Protein 6EXS (pdb70)

Secondary structure (DSSP, 8-state):
-TTTTS-S-EETTEEHHHHHHHHHHHHHHHHHHHHHHHHHHHHHS-GGGTS----HHHHHHHHHHHHHHHHHTHHHHHHHIIIIIHHHHHHHHHHHHHHHHHHHHHSS-HHHHHHHHHHHHHHHHHHHHHHHHHHHHTTS-TT-TTHHHHHHHHHHHHHHHHHHHHHHHHHHHHTT-HHHHHHHHHHHHHHHHHHHHHHHHHHHTTTTSS-SS---HHHHHHHHHHHHHHHHHHHHHHHHHHHTT---HHHHHHHHHHHHHHHHHHHHHHHHH-SSS-HHHHHHHHHHHHHHHHHHHHHHHHGGGGTTHHHHHHHHB--EEEETTEEEEPPGGGGGGHHHHHHHHHHHHHHHHHHHHTTSSPPHHHHHHHHHHHHHHHHHHHHHHHHHHTTS-B-HHHHHHHHHHHHHHHHHHHHHHHTHHHHS--SS-HHHHHHHHHHHHHHHHHHHHHHGGGHHHH-HHHHHHHHHHHHHHHHHHHHTTHHHH--

CATH classification: 1.20.1250.20

Solvent-accessible surface area: 22141 Å² total; per-residue (Å²): 161,63,32,151,54,10,43,51,128,38,45,171,33,13,0,113,0,0,13,8,0,37,64,4,9,30,53,4,6,8,0,6,55,0,1,10,1,0,1,1,0,7,0,36,23,40,125,154,63,90,6,22,42,27,89,76,19,44,0,4,2,2,0,1,0,1,1,0,36,1,47,13,20,6,42,68,2,41,68,54,1,50,44,92,52,0,14,10,32,0,3,60,92,0,5,57,30,1,20,67,0,0,78,14,4,21,74,111,93,60,92,146,2,0,81,16,2,10,113,51,1,23,71,0,1,1,10,3,42,32,3,2,24,53,0,0,15,119,0,12,43,177,131,32,125,50,56,106,50,0,48,102,35,2,87,84,0,26,24,51,0,6,27,61,0,0,93,74,0,12,100,39,0,61,98,67,59,3,65,19,0,0,86,61,0,5,94,5,3,34,83,1,28,73,85,10,88,107,66,15,182,152,6,0,16,52,2,17,121,70,31,95,80,84,18,52,162,140,39,100,194,99,58,42,131,84,86,36,96,100,73,51,105,76,91,91,66,62,92,91,20,124,153,92,167,88,65,63,24,68,54,49,0,73,75,4,48,99,66,2,72,32,32,11,105,100,33,19,60,69,0,58,189,15,202,109,6,85,110,51,31,53,30,48,0,96,4,0,66,28,3,9,62,0,0,47,26,0,22,15,9,35,28,0,9,11,0,1,7,0,4,3,0,52,88,90,5,60,20,62,20,80,78,218,73,145,79,53,128,21,4,7,0,47,1,36,7,14,24,8,68,45,30,40,92,79,39,80,72,40,59,96,90,39,119,173,63,35,214,155,62,25,32,41,1,67,19,0,1,61,0,0,36,42,0,0,85,1,3,36,37,0,0,97,12,3,111,67,88,40,116,85,122,6,30,0,46,86,0,28,70,0,17,25,31,12,0,75,0,15,10,13,0,31,72,8,0,86,63,0,10,110,116,9,8,0,182,67,23,72,72,61,0,126,13,0,32,56,2,0,11,1,0,1,2,0,45,0,0,40,36,0,56,60,19,132,98,63,28,28,23,80,0,0,48,100,14,0,60,55,1,32,69,53,0,89,109,26,55,104,103,7,103,140,16,68,104

Sequence (487 aa):
QTIQSIPQKGFFGHPRGLGVLFFVEFWERFSYYGMRRAMLIFYMYFAIHQNGLGIDKTTAMSIMSVYGALIYMSSIPGAWIADRITGTRGATLLGAVLIIIGHICLSLPFALFGLFSSMFFIIIGSGLMKPNISNIVGRLYPENDTRIDAGFVIFYMSVNLGALISPIILQHFVDIRNFHGGFLLAAIGMALGLVWYLLFNRKNLGSVGMAPTNPLSKEEKRKYGMIIGIIVAIVIVVLLVTYYTHTLSFDLISNTVLVLGVALPIIYFTTMLRSKDVTDGERSRVKAFIPLFILGMLFWSIQEQGSNVLNIYGLERSDMQLNLFGWTTRFGEALFQSINPLFILLFAPVISMIWLKMGKKQPSLAIKFSIGTLLAGLSYILIGLVGLGYGHTQFSVNWVILSYVICVIGELCLSPTGNSAAVKLAPKAFNAQMMSVWLLTNASAQAINGTLVKLIKPLGQTNYFIFLGTVAIVITLIILVFSPKITK

Nearest PDB structures (foldseek):
  6exs-assembly1_A  TM=1.002E+00  e=2.894E-61  Staphylococcus hominis
  6hzp-assembly1_A  TM=1.000E+00  e=2.582E-59  Staphylococcus hominis
  5oxn-assembly1_A  TM=9.348E-01  e=3.823E-29  Streptococcus thermophilus LMG 18311
  6eia-assembly1_A  TM=9.336E-01  e=5.966E-29  Streptococcus thermophilus
  5oxm-assembly1_A  TM=9.276E-01  e=7.978E-27  Streptococcus thermophilus LMG 18311

Foldseek 3Di:
DLLVLAAQQCPPRGFVVLVLLLLLLLLLLLLVLLLLLCQLCLDCPDVVLNHLNHDLLLSLLCSLLLQLLLLVLLVVLVVCLQAPFWLLRLQLQLLVLQLVLLLLQLDPPRPCSPVSSSVSNSNSSSSNVVSSLQLQQLNADDPDPCSVVSVVSSCLSNLNSLQVSLVVCLVCSVSSVRSVSSVVSSVSSVSSSVSCVVPVPRRSPPRGRHHNHYDDPVRCVVVCVVVVVVVVVVVCVQVVCVVVVNDDCCVSLVVLLCVLVVLLVVLLVCQCPDPQQDPVLNLLSVLCVLVLVLLLLLLLLLSSLSRQLLVCLVPQAPCWDDDPNDIDRHRSSNSSNLLSVCCSVCLVVLVVVQVVCPPVHDALLVLSLQLLLLSLVLLQQVLVVCVVQPSHHHHSVSSSVSNVSNSVSCSSNVVSLCVSLQVSADPVCSVSSVSSSSSSNSSSSSVSSVLSVVCVVCPSSSSSNVSSVVSNVSSVVSSVCVVVSHD

Structure (mmCIF, N/CA/C/O backbone):
data_6EXS
#
_entry.id   6EXS
#
_cell.length_a   60.040
_cell.length_b   55.576
_cell.length_c   100.866
_cell.angle_alpha   90.00
_cell.angle_beta   104.75
_cell.angle_gamma   90.00
#
_symmetry.space_group_name_H-M   'P 1 21 1'
#
loop_
_entity.id
_entity.type
_entity.pdbx_description
1 polymer 'Peptide ABC transporter permease'
2 non-polymer '(2R)-2,3-dihydroxypropyl (9Z)-octadec-9-enoate'
3 non-polymer '2-[[(2~{R})-2-azanyl-3-[(3~{S})-3-methyl-1-oxidanyl-hexan-3-yl]sulfanyl-propanoyl]amino]ethanoic acid'
4 water water
#
loop_
_atom_site.group_PDB
_atom_site.id
_atom_site.type_symbol
_atom_site.label_atom_id
_atom_site.label_alt_id
_atom_site.label_comp_id
_atom_site.label_asym_id
_atom_site.label_entity_id
_atom_site.label_seq_id
_atom_site.pdbx_PDB_ins_code
_atom_site.Cartn_x
_atom_site.Cartn_y
_atom_site.Cartn_z
_atom_site.occupancy
_atom_site.B_iso_or_equiv
_atom_site.auth_seq_id
_atom_site.auth_comp_id
_atom_site.auth_asym_id
_atom_site.auth_atom_id
_atom_site.pdbx_PDB_model_num
ATOM 1 N N . GLN A 1 1 ? -9.916 -13.854 20.719 1.00 87.11 9 GLN A N 1
ATOM 2 C CA . GLN A 1 1 ? -9.371 -12.733 21.484 1.00 85.51 9 GLN A CA 1
ATOM 3 C C . GLN A 1 1 ? -8.177 -13.178 22.326 1.00 88.75 9 GLN A C 1
ATOM 4 O O . GLN A 1 1 ? -8.265 -14.187 23.034 1.00 88.97 9 GLN A O 1
ATOM 10 N N . THR A 1 2 ? -7.068 -12.406 22.256 1.00 83.82 10 THR A N 1
ATOM 11 C CA . THR A 1 2 ? -5.817 -12.643 22.996 1.00 82.31 10 THR A CA 1
ATOM 12 C C . THR A 1 2 ? -5.978 -12.426 24.513 1.00 85.01 10 THR A C 1
ATOM 13 O O . THR A 1 2 ? -5.128 -12.875 25.290 1.00 83.86 10 THR A O 1
ATOM 17 N N . ILE A 1 3 ? -7.065 -11.734 24.923 1.00 81.27 11 ILE A N 1
ATOM 18 C CA . ILE A 1 3 ? -7.404 -11.426 26.320 1.00 80.29 11 ILE A CA 1
ATOM 19 C C . ILE A 1 3 ? -8.142 -12.617 26.981 1.00 82.29 11 ILE A C 1
ATOM 20 O O . ILE A 1 3 ? -8.075 -12.780 28.204 1.00 81.30 11 ILE A O 1
ATOM 25 N N . GLN A 1 4 ? -8.797 -13.466 26.162 1.00 78.35 12 GLN A N 1
ATOM 26 C CA . GLN A 1 4 ? -9.522 -14.658 26.623 1.00 78.79 12 GLN A CA 1
ATOM 27 C C . GLN A 1 4 ? -8.567 -15.725 27.177 1.00 79.54 12 GLN A C 1
ATOM 28 O O . GLN A 1 4 ? -8.919 -16.439 28.121 1.00 80.27 12 GLN A O 1
ATOM 34 N N . SER A 1 5 ? -7.365 -15.823 26.588 1.00 72.20 13 SER A N 1
ATOM 35 C CA . SER A 1 5 ? -6.333 -16.795 26.946 1.00 70.54 13 SER A CA 1
ATOM 36 C C . SER A 1 5 ? -5.398 -16.361 28.099 1.00 71.12 13 SER A C 1
ATOM 37 O O . SER A 1 5 ? -4.495 -17.123 28.461 1.00 71.05 13 SER A O 1
ATOM 40 N N . ILE A 1 6 ? -5.586 -15.144 28.664 1.00 64.59 14 ILE A N 1
ATOM 41 C CA . ILE A 1 6 ? -4.671 -14.628 29.694 1.00 61.99 14 ILE A CA 1
ATOM 42 C C . ILE A 1 6 ? -5.349 -14.135 30.985 1.00 61.75 14 ILE A C 1
ATOM 43 O O . ILE A 1 6 ? -6.364 -13.430 30.911 1.00 60.74 14 ILE A O 1
ATOM 48 N N . PRO A 1 7 ? -4.740 -14.431 32.171 1.00 55.28 15 PRO A N 1
ATOM 49 C CA . PRO A 1 7 ? -5.295 -13.909 33.434 1.00 54.51 15 PRO A CA 1
ATOM 50 C C . PRO A 1 7 ? -5.200 -12.380 33.471 1.00 53.40 15 PRO A C 1
ATOM 51 O O . PRO A 1 7 ? -4.198 -11.822 33.033 1.00 48.62 15 PRO A O 1
ATOM 55 N N . GLN A 1 8 ? -6.285 -11.713 33.910 1.00 51.03 16 GLN A N 1
ATOM 56 C CA . GLN A 1 8 ? -6.377 -10.250 33.924 1.00 49.63 16 GLN A CA 1
ATOM 57 C C . GLN A 1 8 ? -5.956 -9.607 35.247 1.00 51.92 16 GLN A C 1
ATOM 58 O O . GLN A 1 8 ? -5.891 -8.380 35.334 1.00 50.82 16 GLN A O 1
ATOM 64 N N . LYS A 1 9 ? -5.643 -10.432 36.257 1.00 47.90 17 LYS A N 1
ATOM 65 C CA . LYS A 1 9 ? -5.137 -10.003 37.561 1.00 47.21 17 LYS A CA 1
ATOM 66 C C . LYS A 1 9 ? -3.979 -10.961 37.952 1.00 51.32 17 LYS A C 1
ATOM 67 O O . LYS A 1 9 ? -3.574 -11.794 37.131 1.00 51.59 17 LYS A O 1
ATOM 73 N N . GLY A 1 10 ? -3.432 -10.825 39.157 1.00 46.77 18 GLY A N 1
ATOM 74 C CA . GLY A 1 10 ? -2.375 -11.727 39.600 1.00 46.31 18 GLY A CA 1
ATOM 75 C C . GLY A 1 10 ? -1.042 -11.124 39.991 1.00 48.94 18 GLY A C 1
ATOM 76 O O . GLY A 1 10 ? -0.253 -11.804 40.653 1.00 48.39 18 GLY A O 1
ATOM 77 N N . PHE A 1 11 ? -0.760 -9.870 39.567 1.00 44.11 19 PHE A N 1
ATOM 78 C CA . PHE A 1 11 ? 0.465 -9.156 39.921 1.00 42.64 19 PHE A CA 1
ATOM 79 C C . PHE A 1 11 ? 0.147 -7.708 40.255 1.00 46.82 19 PHE A C 1
ATOM 80 O O . PHE A 1 11 ? 0.120 -6.861 39.362 1.00 46.21 19 PHE A O 1
ATOM 88 N N . PHE A 1 12 ? -0.120 -7.433 41.551 1.00 44.03 20 PHE A N 1
ATOM 89 C CA . PHE A 1 12 ? -0.473 -6.111 42.106 1.00 43.59 20 PHE A CA 1
ATOM 90 C C . PHE A 1 12 ? -1.643 -5.422 41.367 1.00 46.92 20 PHE A C 1
ATOM 91 O O . PHE A 1 12 ? -1.554 -4.227 41.053 1.00 46.49 20 PHE A O 1
ATOM 99 N N . GLY A 1 13 ? -2.704 -6.188 41.087 1.00 42.71 21 GLY A N 1
ATOM 100 C CA . GLY A 1 13 ? -3.884 -5.712 40.370 1.00 43.17 21 GLY A CA 1
ATOM 101 C C . GLY A 1 13 ? -3.738 -5.627 38.855 1.00 47.59 21 GLY A C 1
ATOM 102 O O . GLY A 1 13 ? -4.613 -5.072 38.187 1.00 49.30 21 GLY A O 1
ATOM 103 N N . HIS A 1 14 ? -2.635 -6.175 38.299 1.00 41.89 22 HIS A N 1
ATOM 104 C CA . HIS A 1 14 ? -2.309 -6.202 36.864 1.00 40.19 22 HIS A CA 1
ATOM 105 C C . HIS A 1 14 ? -2.268 -7.654 36.327 1.00 46.25 22 HIS A C 1
ATOM 106 O O . HIS A 1 14 ? -2.106 -8.563 37.143 1.00 47.40 22 HIS A O 1
ATOM 113 N N . PRO A 1 15 ? -2.394 -7.910 34.989 1.00 42.63 23 PRO A N 1
ATOM 114 C CA . PRO A 1 15 ? -2.318 -9.302 34.486 1.00 42.87 23 PRO A CA 1
ATOM 115 C C . PRO A 1 15 ? -1.092 -10.054 34.996 1.00 47.12 23 PRO A C 1
ATOM 116 O O . PRO A 1 15 ? -0.013 -9.458 35.049 1.00 45.90 23 PRO A O 1
ATOM 120 N N . ARG A 1 16 ? -1.250 -11.344 35.403 1.00 45.22 24 ARG A N 1
ATOM 121 C CA . ARG A 1 16 ? -0.162 -12.177 35.979 1.00 44.65 24 ARG A CA 1
ATOM 122 C C . ARG A 1 16 ? 1.111 -12.216 35.130 1.00 47.44 24 ARG A C 1
ATOM 123 O O . ARG A 1 16 ? 2.215 -12.355 35.672 1.00 46.05 24 ARG A O 1
ATOM 131 N N . GLY A 1 17 ? 0.931 -12.053 33.818 1.00 43.74 25 GLY A N 1
ATOM 132 C CA . GLY A 1 17 ? 1.997 -11.978 32.829 1.00 42.45 25 GLY A CA 1
ATOM 133 C C . GLY A 1 17 ? 2.943 -10.810 33.047 1.00 46.01 25 GLY A C 1
ATOM 134 O O . GLY A 1 17 ? 4.099 -10.885 32.623 1.00 45.23 25 GLY A O 1
ATOM 135 N N . LEU A 1 18 ? 2.472 -9.716 33.713 1.00 43.10 26 LEU A N 1
A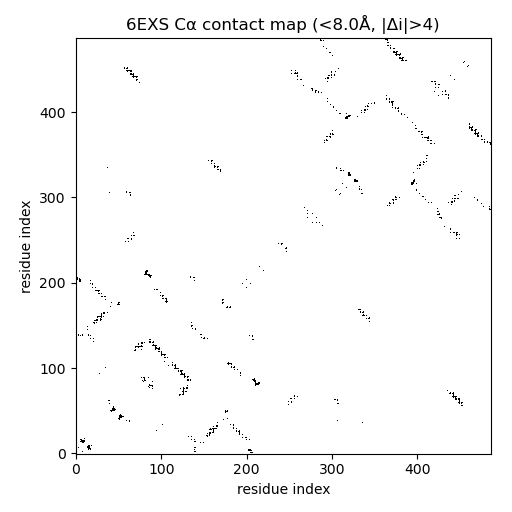TOM 136 C CA . LEU A 1 18 ? 3.329 -8.571 34.052 1.00 42.23 26 LEU A CA 1
ATOM 137 C C . LEU A 1 18 ? 4.375 -9.032 35.089 1.00 45.46 26 LEU A C 1
ATOM 138 O O . LEU A 1 18 ? 5.528 -8.617 35.003 1.00 44.52 26 LEU A O 1
ATOM 143 N N . GLY A 1 19 ? 3.966 -9.915 36.010 1.00 41.75 27 GLY A N 1
ATOM 144 C CA . GLY A 1 19 ? 4.834 -10.500 37.028 1.00 40.96 27 GLY A CA 1
ATOM 145 C C . GLY A 1 19 ? 5.942 -11.338 36.433 1.00 43.27 27 GLY A C 1
ATOM 146 O O . GLY A 1 19 ? 7.106 -11.199 36.820 1.00 42.38 27 GLY A O 1
ATOM 147 N N . VAL A 1 20 ? 5.586 -12.171 35.436 1.00 39.36 28 VAL A N 1
ATOM 148 C CA . VAL A 1 20 ? 6.523 -13.026 34.711 1.00 38.09 28 VAL A CA 1
ATOM 149 C C . VAL A 1 20 ? 7.552 -12.148 34.007 1.00 39.92 28 VAL A C 1
ATOM 150 O O . VAL A 1 20 ? 8.741 -12.358 34.211 1.00 39.71 28 VAL A O 1
ATOM 154 N N . LEU A 1 21 ? 7.095 -11.111 33.269 1.00 35.49 29 LEU A N 1
ATOM 155 C CA . LEU A 1 21 ? 7.955 -10.211 32.486 1.00 33.69 29 LEU A CA 1
ATOM 156 C C . LEU A 1 21 ? 8.752 -9.214 33.331 1.00 38.32 29 LEU A C 1
ATOM 157 O O . LEU A 1 21 ? 9.829 -8.780 32.887 1.00 38.01 29 LEU A O 1
ATOM 162 N N . PHE A 1 22 ? 8.277 -8.910 34.559 1.00 34.32 30 PHE A N 1
ATOM 163 C CA . PHE A 1 22 ? 8.990 -8.047 35.498 1.00 33.18 30 PHE A CA 1
ATOM 164 C C . PHE A 1 22 ? 10.253 -8.795 35.960 1.00 37.66 30 PHE A C 1
ATOM 165 O O . PHE A 1 22 ? 11.335 -8.211 35.927 1.00 36.72 30 PHE A O 1
ATOM 173 N N . PHE A 1 23 ? 10.115 -10.090 36.357 1.00 35.46 31 PHE A N 1
ATOM 174 C CA . PHE A 1 23 ? 11.226 -10.951 36.802 1.00 35.17 31 PHE A CA 1
ATOM 175 C C . PHE A 1 23 ? 12.228 -11.160 35.668 1.00 37.88 31 PHE A C 1
ATOM 176 O O . PHE A 1 23 ? 13.432 -11.103 35.910 1.00 37.19 31 PHE A O 1
ATOM 184 N N . VAL A 1 24 ? 11.733 -11.400 34.437 1.00 34.50 32 VAL A N 1
ATOM 185 C CA . VAL A 1 24 ? 12.554 -11.603 33.234 1.00 33.84 32 VAL A CA 1
ATOM 186 C C . VAL A 1 24 ? 13.336 -10.320 32.906 1.00 39.57 32 VAL A C 1
ATOM 187 O O . VAL A 1 24 ? 14.557 -10.381 32.747 1.00 40.28 32 VAL A O 1
ATOM 191 N N . GLU A 1 25 ? 12.643 -9.160 32.836 1.00 36.62 33 GLU A N 1
ATOM 192 C CA . GLU A 1 25 ? 13.278 -7.863 32.558 1.00 35.02 33 GLU A CA 1
ATOM 193 C C . GLU A 1 25 ? 14.281 -7.487 33.649 1.00 37.53 33 GLU A C 1
ATOM 194 O O . GLU A 1 25 ? 15.384 -7.056 33.323 1.00 36.81 33 GLU A O 1
ATOM 200 N N . PHE A 1 26 ? 13.924 -7.680 34.930 1.00 33.86 34 PHE A N 1
ATOM 201 C CA . PHE A 1 26 ? 14.848 -7.386 36.034 1.00 33.55 34 PHE A CA 1
ATOM 202 C C . PHE A 1 26 ? 16.232 -8.000 35.816 1.00 38.69 34 PHE A C 1
ATOM 203 O O . PHE A 1 26 ? 17.224 -7.291 35.947 1.00 39.05 34 PHE A O 1
ATOM 211 N N . TRP A 1 27 ? 16.281 -9.324 35.513 1.00 35.22 35 TRP A N 1
ATOM 212 C CA . TRP A 1 27 ? 17.489 -10.122 35.346 1.00 34.50 35 TRP A CA 1
ATOM 213 C C . TRP A 1 27 ? 18.262 -9.820 34.069 1.00 38.98 35 TRP A C 1
ATOM 214 O O . TRP A 1 27 ? 19.491 -9.940 34.074 1.00 38.41 35 TRP A O 1
ATOM 225 N N . GLU A 1 28 ? 17.576 -9.381 33.002 1.00 35.68 36 GLU A N 1
ATOM 226 C CA . GLU A 1 28 ? 18.246 -8.970 31.770 1.00 34.94 36 GLU A CA 1
ATOM 227 C C . GLU A 1 28 ? 18.882 -7.593 31.987 1.00 37.44 36 GLU A C 1
ATOM 228 O O . GLU A 1 28 ? 20.002 -7.367 31.529 1.00 37.95 36 GLU A O 1
ATOM 234 N N . ARG A 1 29 ? 18.165 -6.675 32.667 1.00 32.27 37 ARG A N 1
ATOM 235 C CA . ARG A 1 29 ? 18.678 -5.341 32.964 1.00 32.00 37 ARG A CA 1
ATOM 236 C C . ARG A 1 29 ? 19.794 -5.373 34.029 1.00 37.93 37 ARG A C 1
ATOM 237 O O . ARG A 1 29 ? 20.762 -4.617 33.909 1.00 36.64 37 ARG A O 1
ATOM 245 N N . PHE A 1 30 ? 19.666 -6.277 35.048 1.00 36.03 38 PHE A N 1
ATOM 246 C CA . PHE A 1 30 ? 20.657 -6.528 36.097 1.00 36.26 38 PHE A CA 1
ATOM 247 C C . PHE A 1 30 ? 21.968 -6.946 35.417 1.00 42.77 38 PHE A C 1
ATOM 248 O O . PHE A 1 30 ? 23.021 -6.339 35.647 1.00 44.09 38 PHE A O 1
ATOM 256 N N . SER A 1 31 ? 21.893 -7.989 34.576 1.00 38.65 39 SER A N 1
ATOM 257 C CA . SER A 1 31 ? 23.052 -8.524 33.885 1.00 37.67 39 SER A CA 1
ATOM 258 C C . SER A 1 31 ? 23.589 -7.564 32.814 1.00 40.48 39 SER A C 1
ATOM 259 O O . SER A 1 31 ? 24.815 -7.492 32.659 1.00 41.72 39 SER A O 1
ATOM 262 N N . TYR A 1 32 ? 22.709 -6.779 32.130 1.00 34.02 40 TYR A N 1
ATOM 263 C CA . TYR A 1 32 ? 23.174 -5.803 31.134 1.00 32.82 40 TYR A CA 1
ATOM 264 C C . TYR A 1 32 ? 23.950 -4.683 31.782 1.00 38.28 40 TYR A C 1
ATOM 265 O O . TYR A 1 32 ? 25.056 -4.383 31.326 1.00 40.33 40 TYR A O 1
ATOM 274 N N . TYR A 1 33 ? 23.370 -4.047 32.821 1.00 33.51 41 TYR A N 1
ATOM 275 C CA . TYR A 1 33 ? 24.001 -2.918 33.489 1.00 33.22 41 TYR A CA 1
ATOM 276 C C . TYR A 1 33 ? 25.189 -3.324 34.345 1.00 37.85 41 TYR A C 1
ATOM 277 O O . TYR A 1 33 ? 26.102 -2.525 34.502 1.00 37.32 41 TYR A O 1
ATOM 286 N N . GLY A 1 34 ? 25.207 -4.568 34.813 1.00 35.45 42 GLY A N 1
ATOM 287 C CA . GLY A 1 34 ? 26.309 -5.109 35.595 1.00 35.39 42 GLY A CA 1
ATOM 288 C C . GLY A 1 34 ? 27.536 -5.323 34.737 1.00 40.02 42 GLY A C 1
ATOM 289 O O . GLY A 1 34 ? 28.643 -4.919 35.111 1.00 40.36 42 GLY A O 1
ATOM 290 N N . MET A 1 35 ? 27.330 -5.945 33.560 1.00 35.94 43 MET A N 1
ATOM 291 C CA . MET A 1 35 ? 28.360 -6.178 32.540 1.00 35.09 43 MET A CA 1
ATOM 292 C C . MET A 1 35 ? 28.895 -4.804 32.066 1.00 38.81 43 MET A C 1
ATOM 293 O O . MET A 1 35 ? 30.112 -4.636 31.957 1.00 38.75 43 MET A O 1
ATOM 298 N N . ARG A 1 36 ? 27.962 -3.838 31.800 1.00 35.12 44 ARG A N 1
ATOM 299 C CA A ARG A 1 36 ? 28.288 -2.486 31.341 0.49 34.58 44 ARG A CA 1
ATOM 300 C CA B ARG A 1 36 ? 28.238 -2.463 31.358 0.51 34.58 44 ARG A CA 1
ATOM 301 C C . ARG A 1 36 ? 29.122 -1.694 32.355 1.00 38.63 44 ARG A C 1
ATOM 302 O O . ARG A 1 36 ? 30.073 -1.023 31.951 1.00 39.58 44 ARG A O 1
ATOM 317 N N . ALA A 1 37 ? 28.796 -1.790 33.662 1.00 33.42 45 ALA A N 1
ATOM 318 C CA . ALA A 1 37 ? 29.523 -1.124 34.750 1.00 33.30 45 ALA A CA 1
ATOM 319 C C . ALA A 1 37 ? 30.985 -1.584 34.830 1.00 38.60 45 ALA A C 1
ATOM 320 O O . ALA A 1 37 ? 31.852 -0.788 35.161 1.00 37.57 45 ALA A O 1
ATOM 322 N N . MET A 1 38 ? 31.240 -2.870 34.508 1.00 37.15 46 MET A N 1
ATOM 323 C CA . MET A 1 38 ? 32.543 -3.530 34.511 1.00 37.72 46 MET A CA 1
ATOM 324 C C . MET A 1 38 ? 33.298 -3.344 33.211 1.00 39.64 46 MET A C 1
ATOM 325 O O . MET A 1 38 ? 34.522 -3.259 33.243 1.00 39.54 46 MET A O 1
ATOM 330 N N . LEU A 1 39 ? 32.586 -3.352 32.063 1.00 35.14 47 LEU A N 1
ATOM 331 C CA . LEU A 1 39 ? 33.182 -3.299 30.720 1.00 34.38 47 LEU A CA 1
ATOM 332 C C . LEU A 1 39 ? 34.193 -2.171 30.515 1.00 39.33 47 LEU A C 1
ATOM 333 O O . LEU A 1 39 ? 35.262 -2.448 29.973 1.00 40.78 47 LEU A O 1
ATOM 338 N N . ILE A 1 40 ? 33.892 -0.935 30.958 1.00 34.87 48 ILE A N 1
ATOM 339 C CA . ILE A 1 40 ? 34.801 0.205 30.771 1.00 34.79 48 ILE A CA 1
ATOM 340 C C . ILE A 1 40 ? 36.155 -0.036 31.461 1.00 39.56 48 ILE A C 1
ATOM 341 O O . ILE A 1 40 ? 37.185 0.145 30.819 1.00 40.89 48 ILE A O 1
ATOM 346 N N . PHE A 1 41 ? 36.153 -0.510 32.720 1.00 35.00 49 PHE A N 1
ATOM 347 C CA . PHE A 1 41 ? 37.374 -0.791 33.478 1.00 34.31 49 PHE A CA 1
ATOM 348 C C . PHE A 1 41 ? 38.111 -2.001 32.940 1.00 39.65 49 PHE A C 1
ATOM 349 O O . PHE A 1 41 ? 39.326 -1.932 32.771 1.00 40.61 49 PHE A O 1
ATOM 357 N N . TYR A 1 42 ? 37.374 -3.076 32.599 1.00 34.50 50 TYR A N 1
ATOM 358 C CA . TYR A 1 42 ? 37.936 -4.287 32.007 1.00 34.71 50 TYR A CA 1
ATOM 359 C C . TYR A 1 42 ? 38.713 -3.963 30.714 1.00 40.79 50 TYR A C 1
ATOM 360 O O . TYR A 1 42 ? 39.779 -4.521 30.502 1.00 41.19 50 TYR A O 1
ATOM 369 N N . MET A 1 43 ? 38.196 -3.040 29.876 1.00 37.14 51 MET A N 1
ATOM 370 C CA . MET A 1 43 ? 38.850 -2.628 28.632 1.00 36.47 51 MET A CA 1
ATOM 371 C C . MET A 1 43 ? 40.152 -1.819 28.819 1.00 41.72 51 MET A C 1
ATOM 372 O O . MET A 1 43 ? 41.174 -2.205 28.241 1.00 41.96 51 MET A O 1
ATOM 377 N N . TYR A 1 44 ? 40.124 -0.690 29.580 1.00 38.26 52 TYR A N 1
ATOM 378 C CA . TYR A 1 44 ? 41.319 0.150 29.685 1.00 39.16 52 TYR A CA 1
ATOM 379 C C . TYR A 1 44 ? 42.273 -0.235 30.826 1.00 43.34 52 TYR A C 1
ATOM 380 O O . TYR A 1 44 ? 43.427 0.220 30.802 1.00 43.64 52 TYR A O 1
ATOM 389 N N . PHE A 1 45 ? 41.847 -1.097 31.782 1.00 39.31 53 PHE A N 1
ATOM 390 C CA . PHE A 1 45 ? 42.776 -1.539 32.832 1.00 39.32 53 PHE A CA 1
ATOM 391 C C . PHE A 1 45 ? 43.890 -2.369 32.169 1.00 47.17 53 PHE A C 1
ATOM 392 O O . PHE A 1 45 ? 43.626 -3.070 31.184 1.00 47.85 53 PHE A O 1
ATOM 400 N N . ALA A 1 46 ? 45.140 -2.240 32.675 1.00 44.21 54 ALA A N 1
ATOM 401 C CA . ALA A 1 46 ? 46.308 -2.951 32.161 1.00 44.77 54 ALA A CA 1
ATOM 402 C C . ALA A 1 46 ? 46.145 -4.474 32.206 1.00 48.16 54 ALA A C 1
ATOM 403 O O . ALA A 1 46 ? 45.339 -4.980 32.990 1.00 47.52 54 ALA A O 1
ATOM 405 N N . ILE A 1 47 ? 46.913 -5.201 31.357 1.00 45.25 55 ILE A N 1
ATOM 406 C CA . ILE A 1 47 ? 46.922 -6.671 31.265 1.00 44.75 55 ILE A CA 1
ATOM 407 C C . ILE A 1 47 ? 47.280 -7.288 32.629 1.00 49.48 55 ILE A C 1
ATOM 408 O O . ILE A 1 47 ? 46.646 -8.273 33.028 1.00 48.49 55 ILE A O 1
ATOM 413 N N . HIS A 1 48 ? 48.271 -6.684 33.358 1.00 47.21 56 HIS A N 1
ATOM 414 C CA . HIS A 1 48 ? 48.691 -7.156 34.684 1.00 46.88 56 HIS A CA 1
ATOM 415 C C . HIS A 1 48 ? 47.558 -7.024 35.724 1.00 47.87 56 HIS A C 1
ATOM 416 O O . HIS A 1 48 ? 47.582 -7.719 36.739 1.00 46.82 56 HIS A O 1
ATOM 423 N N . GLN A 1 49 ? 46.539 -6.194 35.417 1.00 43.44 57 GLN A N 1
ATOM 424 C CA . GLN A 1 49 ? 45.350 -5.954 36.246 1.00 42.28 57 GLN A CA 1
ATOM 425 C C . GLN A 1 49 ? 44.119 -6.735 35.746 1.00 45.19 57 GLN A C 1
ATOM 426 O O . GLN A 1 49 ? 42.996 -6.395 36.123 1.00 44.51 57 GLN A O 1
ATOM 432 N N . ASN A 1 50 ? 44.341 -7.787 34.906 1.00 40.71 58 ASN A N 1
ATOM 433 C CA . ASN A 1 50 ? 43.344 -8.685 34.293 1.00 39.08 58 ASN A CA 1
ATOM 434 C C . ASN A 1 50 ? 42.396 -7.976 33.287 1.00 43.09 58 ASN A C 1
ATOM 435 O O . ASN A 1 50 ? 41.376 -8.547 32.857 1.00 40.90 58 ASN A O 1
ATOM 440 N N . GLY A 1 51 ? 42.793 -6.770 32.875 1.00 40.65 59 GLY A N 1
ATOM 441 C CA . GLY A 1 51 ? 42.099 -5.977 31.871 1.00 39.26 59 GLY A CA 1
ATOM 442 C C . GLY A 1 51 ? 42.596 -6.303 30.473 1.00 42.64 59 GLY A C 1
ATOM 443 O O . GLY A 1 51 ? 43.407 -7.221 30.297 1.00 43.36 59 GLY A O 1
ATOM 444 N N . LEU A 1 52 ? 42.122 -5.552 29.463 1.00 37.70 60 LEU A N 1
ATOM 445 C CA . LEU A 1 52 ? 42.504 -5.778 28.065 1.00 37.05 60 LEU A CA 1
ATOM 446 C C . LEU A 1 52 ? 43.620 -4.846 27.572 1.00 41.97 60 LEU A C 1
ATOM 447 O O . LEU A 1 52 ? 44.187 -5.092 26.504 1.00 42.78 60 LEU A O 1
ATOM 452 N N . GLY A 1 53 ? 43.942 -3.821 28.360 1.00 38.53 61 GLY A N 1
ATOM 453 C CA . GLY A 1 53 ? 45.001 -2.865 28.062 1.00 39.52 61 GLY A CA 1
ATOM 454 C C . GLY A 1 53 ? 44.767 -1.999 26.842 1.00 45.79 61 GLY A C 1
ATOM 455 O O . GLY A 1 53 ? 45.724 -1.497 26.258 1.00 47.04 61 GLY A O 1
ATOM 456 N N . ILE A 1 54 ? 43.497 -1.821 26.452 1.00 43.45 62 ILE A N 1
ATOM 457 C CA . ILE A 1 54 ? 43.043 -0.991 25.327 1.00 43.93 62 ILE A CA 1
ATOM 458 C C . ILE A 1 54 ? 43.248 0.493 25.698 1.00 49.94 62 ILE A C 1
ATOM 459 O O . ILE A 1 54 ? 43.093 0.870 26.865 1.00 49.67 62 ILE A O 1
ATOM 464 N N . ASP A 1 55 ? 43.561 1.323 24.694 1.00 47.78 63 ASP A N 1
ATOM 465 C CA . ASP A 1 55 ? 43.704 2.768 24.824 1.00 48.30 63 ASP A CA 1
ATOM 466 C C . ASP A 1 55 ? 42.443 3.318 25.476 1.00 50.65 63 ASP A C 1
ATOM 467 O O . ASP A 1 55 ? 41.333 2.941 25.083 1.00 50.16 63 ASP A O 1
ATOM 472 N N . LYS A 1 56 ? 42.616 4.185 26.485 1.00 46.69 64 LYS A N 1
ATOM 473 C CA . LYS A 1 56 ? 41.524 4.807 27.242 1.00 45.01 64 LYS A CA 1
ATOM 474 C C . LYS A 1 56 ? 40.449 5.437 26.335 1.00 48.76 64 LYS A C 1
ATOM 475 O O . LYS A 1 56 ? 39.283 5.136 26.524 1.00 48.35 64 LYS A O 1
ATOM 481 N N . THR A 1 57 ? 40.846 6.245 25.329 1.00 46.48 65 THR A N 1
ATOM 482 C CA . THR A 1 57 ? 39.951 6.913 24.381 1.00 46.69 65 THR A CA 1
ATOM 483 C C . THR A 1 57 ? 39.166 5.885 23.566 1.00 52.22 65 THR A C 1
ATOM 484 O O . THR A 1 57 ? 37.937 6.021 23.448 1.00 51.67 65 THR A O 1
ATOM 488 N N . THR A 1 58 ? 39.863 4.835 23.054 1.00 48.73 66 THR A N 1
ATOM 489 C CA . THR A 1 58 ? 39.233 3.747 22.290 1.00 47.23 66 THR A CA 1
ATOM 490 C C . THR A 1 58 ? 38.206 3.000 23.149 1.00 47.73 66 THR A C 1
ATOM 491 O O . THR A 1 58 ? 37.119 2.719 22.655 1.00 47.69 66 THR A O 1
ATOM 495 N N . ALA A 1 59 ? 38.532 2.727 24.432 1.00 41.26 67 ALA A N 1
ATOM 496 C CA . ALA A 1 59 ? 37.643 2.061 25.395 1.00 39.03 67 ALA A CA 1
ATOM 497 C C . ALA A 1 59 ? 36.365 2.899 25.633 1.00 42.39 67 ALA A C 1
ATOM 498 O O . ALA A 1 59 ? 35.277 2.339 25.781 1.00 40.26 67 ALA A O 1
ATOM 500 N N . MET A 1 60 ? 36.521 4.244 25.667 1.00 40.20 68 MET A N 1
ATOM 501 C CA . MET A 1 60 ? 35.464 5.236 25.848 1.00 39.48 68 MET A CA 1
ATOM 502 C C . MET A 1 60 ? 34.554 5.252 24.616 1.00 40.82 68 MET A C 1
ATOM 503 O O . MET A 1 60 ? 33.338 5.194 24.754 1.00 38.74 68 MET A O 1
ATOM 508 N N . SER A 1 61 ? 35.152 5.295 23.416 1.00 38.70 69 SER A N 1
ATOM 509 C CA . SER A 1 61 ? 34.460 5.251 22.121 1.00 39.18 69 SER A CA 1
ATOM 510 C C . SER A 1 61 ? 33.597 3.976 21.982 1.00 43.65 69 SER A C 1
ATOM 511 O O . SER A 1 61 ? 32.413 4.096 21.645 1.00 43.96 69 SER A O 1
ATOM 514 N N . ILE A 1 62 ? 34.178 2.773 22.296 1.00 38.77 70 ILE A N 1
ATOM 515 C CA . ILE A 1 62 ? 33.497 1.464 22.273 1.00 37.48 70 ILE A CA 1
ATOM 516 C C . ILE A 1 62 ? 32.190 1.486 23.108 1.00 41.87 70 ILE A C 1
ATOM 517 O O . ILE A 1 62 ? 31.151 1.065 22.606 1.00 41.51 70 ILE A O 1
ATOM 522 N N . MET A 1 63 ? 32.246 2.011 24.355 1.00 38.04 71 MET A N 1
ATOM 523 C CA . MET A 1 63 ? 31.095 2.134 25.267 1.00 36.97 71 MET A CA 1
ATOM 524 C C . MET A 1 63 ? 29.881 2.843 24.622 1.00 41.66 71 MET A C 1
ATOM 525 O O . MET A 1 63 ? 28.754 2.338 24.705 1.00 40.65 71 MET A O 1
ATOM 530 N N . SER A 1 64 ? 30.140 3.980 23.932 1.00 38.28 72 SER A N 1
ATOM 531 C CA . SER A 1 64 ? 29.135 4.800 23.265 1.00 36.97 72 SER A CA 1
ATOM 532 C C . SER A 1 64 ? 28.593 4.157 21.996 1.00 40.19 72 SER A C 1
ATOM 533 O O . SER A 1 64 ? 27.383 4.122 21.810 1.00 38.45 72 SER A O 1
ATOM 536 N N . VAL A 1 65 ? 29.486 3.631 21.135 1.00 38.49 73 VAL A N 1
ATOM 537 C CA . VAL A 1 65 ? 29.133 2.962 19.877 1.00 38.77 73 VAL A CA 1
ATOM 538 C C . VAL A 1 65 ? 28.295 1.708 20.182 1.00 42.84 73 VAL A C 1
ATOM 539 O O . VAL A 1 65 ? 27.274 1.470 19.525 1.00 43.88 73 VAL A O 1
ATOM 543 N N . TYR A 1 66 ? 28.686 0.966 21.230 1.00 37.77 74 TYR A N 1
ATOM 544 C CA . TYR A 1 66 ? 27.994 -0.221 21.725 1.00 36.86 74 TYR A CA 1
ATOM 545 C C . TYR A 1 66 ? 26.556 0.159 22.156 1.00 40.94 74 TYR A C 1
ATOM 546 O O . TYR A 1 66 ? 25.607 -0.492 21.721 1.00 41.13 74 TYR A O 1
ATOM 555 N N . GLY A 1 67 ? 26.424 1.228 22.952 1.00 37.54 75 GLY A N 1
ATOM 556 C CA . GLY A 1 67 ? 25.153 1.769 23.430 1.00 36.63 75 GLY A CA 1
ATOM 557 C C . GLY A 1 67 ? 24.267 2.239 22.291 1.00 42.32 75 GLY A C 1
ATOM 558 O O . GLY A 1 67 ? 23.073 1.944 22.280 1.00 41.58 75 GLY A O 1
ATOM 559 N N . ALA A 1 68 ? 24.861 2.940 21.292 1.00 39.99 76 ALA A N 1
ATOM 560 C CA . ALA A 1 68 ? 24.177 3.422 20.086 1.00 39.30 76 ALA A CA 1
ATOM 561 C C . ALA A 1 68 ? 23.646 2.246 19.261 1.00 43.54 76 ALA A C 1
ATOM 562 O O . ALA A 1 68 ? 22.522 2.322 18.757 1.00 44.84 76 ALA A O 1
ATOM 564 N N . LEU A 1 69 ? 24.438 1.149 19.145 1.00 38.74 77 LEU A N 1
ATOM 565 C CA . LEU A 1 69 ? 24.045 -0.022 18.354 1.00 38.08 77 LEU A CA 1
ATOM 566 C C . LEU A 1 69 ? 22.923 -0.811 18.984 1.00 41.36 77 LEU A C 1
ATOM 567 O O . LEU A 1 69 ? 22.069 -1.289 18.252 1.00 41.45 77 LEU A O 1
ATOM 572 N N . ILE A 1 70 ? 22.880 -0.898 20.326 1.00 37.76 78 ILE A N 1
ATOM 573 C CA . ILE A 1 70 ? 21.800 -1.579 21.050 1.00 37.22 78 ILE A CA 1
ATOM 574 C C . ILE A 1 70 ? 20.437 -0.935 20.739 1.00 44.28 78 ILE A C 1
ATOM 575 O O . ILE A 1 70 ? 19.489 -1.653 20.428 1.00 44.58 78 ILE A O 1
ATOM 580 N N . TYR A 1 71 ? 20.376 0.413 20.764 1.00 42.93 79 TYR A N 1
ATOM 581 C CA . TYR A 1 71 ? 19.182 1.213 20.493 1.00 43.55 79 TYR A CA 1
ATOM 582 C C . TYR A 1 71 ? 18.818 1.235 19.004 1.00 45.65 79 TYR A C 1
ATOM 583 O O . TYR A 1 71 ? 17.629 1.197 18.687 1.00 44.22 79 TYR A O 1
ATOM 592 N N . MET A 1 72 ? 19.834 1.250 18.091 1.00 41.70 80 MET A N 1
ATOM 593 C CA . MET A 1 72 ? 19.642 1.224 16.624 1.00 40.68 80 MET A CA 1
ATOM 594 C C . MET A 1 72 ? 19.072 -0.109 16.145 1.00 45.14 80 MET A C 1
ATOM 595 O O . MET A 1 72 ? 18.223 -0.121 15.259 1.00 46.12 80 MET A O 1
ATOM 600 N N . SER A 1 73 ? 19.534 -1.228 16.723 1.00 41.78 81 SER A N 1
ATOM 601 C CA . SER A 1 73 ? 19.081 -2.570 16.348 1.00 42.16 81 SER A CA 1
ATOM 602 C C . SER A 1 73 ? 17.624 -2.905 16.778 1.00 45.98 81 SER A C 1
ATOM 603 O O . SER A 1 73 ? 17.090 -3.917 16.317 1.00 46.38 81 SER A O 1
ATOM 606 N N . SER A 1 74 ? 16.980 -2.076 17.636 1.00 41.57 82 SER A N 1
ATOM 607 C CA . SER A 1 74 ? 15.578 -2.300 18.030 1.00 41.27 82 SER A CA 1
ATOM 608 C C . SER A 1 74 ? 14.648 -2.046 16.836 1.00 44.96 82 SER A C 1
ATOM 609 O O . SER A 1 74 ? 13.562 -2.614 16.782 1.00 45.65 82 SER A O 1
ATOM 612 N N . ILE A 1 75 ? 15.085 -1.193 15.890 1.00 40.90 83 ILE A N 1
ATOM 613 C CA . ILE A 1 75 ? 14.383 -0.876 14.643 1.00 41.08 83 ILE A CA 1
ATOM 614 C C . ILE A 1 75 ? 14.220 -2.184 13.812 1.00 45.85 83 ILE A C 1
ATOM 615 O O . ILE A 1 75 ? 13.071 -2.604 13.652 1.00 46.93 83 ILE A O 1
ATOM 620 N N . PRO A 1 76 ? 15.290 -2.895 13.343 1.00 41.93 84 PRO A N 1
ATOM 621 C CA . PRO A 1 76 ? 15.048 -4.152 12.604 1.00 42.44 84 PRO A CA 1
ATOM 622 C C . PRO A 1 76 ? 14.440 -5.255 13.478 1.00 46.19 84 PRO A C 1
ATOM 623 O O . PRO A 1 76 ? 13.624 -6.027 12.989 1.00 46.56 84 PRO A O 1
ATOM 627 N N . GLY A 1 77 ? 14.802 -5.276 14.765 1.00 42.29 85 GLY A N 1
ATOM 628 C CA . GLY A 1 77 ? 14.295 -6.220 15.763 1.00 41.08 85 GLY A CA 1
ATOM 629 C C . GLY A 1 77 ? 12.790 -6.177 15.959 1.00 43.31 85 GLY A C 1
ATOM 630 O O . GLY A 1 77 ? 12.168 -7.222 16.159 1.00 43.74 85 GLY A O 1
ATOM 631 N N . ALA A 1 78 ? 12.184 -4.979 15.885 1.00 37.94 86 ALA A N 1
ATOM 632 C CA . ALA A 1 78 ? 10.729 -4.821 15.984 1.00 37.57 86 ALA A CA 1
ATOM 633 C C . ALA A 1 78 ? 10.073 -5.238 14.660 1.00 43.02 86 ALA A C 1
ATOM 634 O O . ALA A 1 78 ? 9.001 -5.824 14.695 1.00 43.43 86 ALA A O 1
ATOM 636 N N . TRP A 1 79 ? 10.739 -4.966 13.505 1.00 41.12 87 TRP A N 1
ATOM 637 C CA . TRP A 1 79 ? 10.314 -5.332 12.148 1.00 42.78 87 TRP A CA 1
ATOM 638 C C . TRP A 1 79 ? 10.285 -6.860 12.010 1.00 48.40 87 TRP A C 1
ATOM 639 O O . TRP A 1 79 ? 9.292 -7.395 11.506 1.00 49.87 87 TRP A O 1
ATOM 650 N N . ILE A 1 80 ? 11.374 -7.555 12.457 1.00 43.40 88 ILE A N 1
ATOM 651 C CA . ILE A 1 80 ? 11.524 -9.026 12.464 1.00 42.38 88 ILE A CA 1
ATOM 652 C C . ILE A 1 80 ? 10.328 -9.642 13.183 1.00 46.08 88 ILE A C 1
ATOM 653 O O . ILE A 1 80 ? 9.659 -10.501 12.620 1.00 47.49 88 ILE A O 1
ATOM 658 N N . ALA A 1 81 ? 10.035 -9.160 14.397 1.00 40.84 89 ALA A N 1
ATOM 659 C CA . ALA A 1 81 ? 8.896 -9.614 15.190 1.00 40.78 89 ALA A CA 1
ATOM 660 C C . ALA A 1 81 ? 7.574 -9.369 14.460 1.00 46.23 89 ALA A C 1
ATOM 661 O O . ALA A 1 81 ? 6.724 -10.257 14.435 1.00 46.87 89 ALA A O 1
ATOM 663 N N . ASP A 1 82 ? 7.413 -8.167 13.868 1.00 42.66 90 ASP A N 1
ATOM 664 C CA . ASP A 1 82 ? 6.192 -7.739 13.192 1.00 43.41 90 ASP A CA 1
ATOM 665 C C . ASP A 1 82 ? 5.913 -8.460 11.892 1.00 46.50 90 ASP A C 1
ATOM 666 O O . ASP A 1 82 ? 4.750 -8.607 11.533 1.00 46.06 90 ASP A O 1
ATOM 671 N N . ARG A 1 83 ? 6.967 -8.891 11.178 1.00 42.85 91 ARG A N 1
ATOM 672 C CA . ARG A 1 83 ? 6.812 -9.501 9.862 1.00 43.73 91 ARG A CA 1
ATOM 673 C C . ARG A 1 83 ? 7.234 -10.974 9.744 1.00 49.81 91 ARG A C 1
ATOM 674 O O . ARG A 1 83 ? 6.862 -11.610 8.751 1.00 51.88 91 ARG A O 1
ATOM 682 N N . ILE A 1 84 ? 7.988 -11.526 10.722 1.00 45.27 92 ILE A N 1
ATOM 683 C CA . ILE A 1 84 ? 8.518 -12.889 10.615 1.00 45.55 92 ILE A CA 1
ATOM 684 C C . ILE A 1 84 ? 8.177 -13.818 11.792 1.00 49.48 92 ILE A C 1
ATOM 685 O O . ILE A 1 84 ? 7.537 -14.835 11.565 1.00 50.74 92 ILE A O 1
ATOM 690 N N . THR A 1 85 ? 8.670 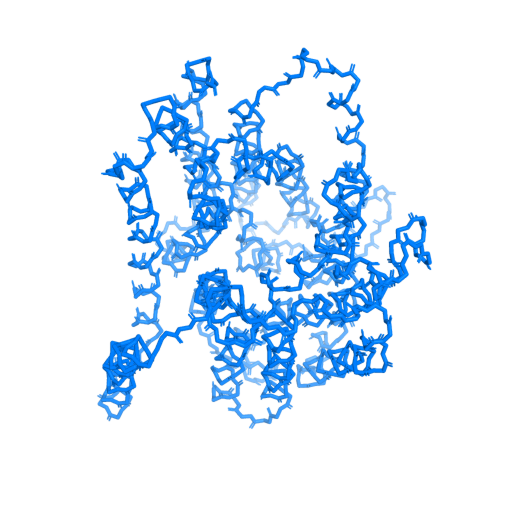-13.530 13.013 1.00 45.14 93 THR A N 1
ATOM 691 C CA . THR A 1 85 ? 8.559 -14.427 14.181 1.00 44.12 93 THR A CA 1
ATOM 692 C C . THR A 1 85 ? 7.415 -14.191 15.173 1.00 45.98 93 THR A C 1
ATOM 693 O O . THR A 1 85 ? 7.037 -15.114 15.894 1.00 45.32 93 THR A O 1
ATOM 697 N N . GLY A 1 86 ? 6.956 -12.952 15.272 1.00 40.94 94 GLY A N 1
ATOM 698 C CA . GLY A 1 86 ? 6.022 -12.542 16.303 1.00 39.71 94 GLY A CA 1
ATOM 699 C C . GLY A 1 86 ? 6.881 -11.967 17.404 1.00 42.77 94 GLY A C 1
ATOM 700 O O . GLY A 1 86 ? 8.107 -12.110 17.360 1.00 42.42 94 GLY A O 1
ATOM 701 N N . THR A 1 87 ? 6.279 -11.313 18.395 1.00 39.65 95 THR A N 1
ATOM 702 C CA . THR A 1 87 ? 7.054 -10.692 19.473 1.00 37.82 95 THR A CA 1
ATOM 703 C C . THR A 1 87 ? 7.602 -11.734 20.450 1.00 42.30 95 THR A C 1
ATOM 704 O O . THR A 1 87 ? 8.696 -11.536 20.974 1.00 41.78 95 THR A O 1
ATOM 708 N N . ARG A 1 88 ? 6.882 -12.859 20.651 1.00 39.92 96 ARG A N 1
ATOM 709 C CA . ARG A 1 88 ? 7.297 -13.926 21.577 1.00 39.37 96 ARG A CA 1
ATOM 710 C C . ARG A 1 88 ? 8.579 -14.613 21.146 1.00 42.85 96 ARG A C 1
ATOM 711 O O . ARG A 1 88 ? 9.526 -14.682 21.937 1.00 42.18 96 ARG A O 1
ATOM 719 N N . GLY A 1 89 ? 8.609 -15.066 19.894 1.00 38.86 97 GLY A N 1
ATOM 720 C CA . GLY A 1 89 ? 9.766 -15.714 19.292 1.00 39.00 97 GLY A CA 1
ATOM 721 C C . GLY A 1 89 ? 11.001 -14.843 19.346 1.00 43.31 97 GLY A C 1
ATOM 722 O O . GLY A 1 89 ? 12.060 -15.308 19.771 1.00 43.50 97 GLY A O 1
ATOM 723 N N . ALA A 1 90 ? 10.839 -13.550 18.978 1.00 39.84 98 ALA A N 1
ATOM 724 C CA . ALA A 1 90 ? 11.867 -12.505 18.977 1.00 38.87 98 ALA A CA 1
ATOM 725 C C . ALA A 1 90 ? 12.431 -12.210 20.386 1.00 42.50 98 ALA A C 1
ATOM 726 O O . ALA A 1 90 ? 13.648 -12.031 20.517 1.00 41.99 98 ALA A O 1
ATOM 728 N N . THR A 1 91 ? 11.556 -12.180 21.431 1.00 38.48 99 THR A N 1
ATOM 729 C CA . THR A 1 91 ? 11.934 -11.967 22.842 1.00 37.52 99 THR A CA 1
ATOM 730 C C . THR A 1 91 ? 12.805 -13.158 23.313 1.00 43.50 99 THR A C 1
ATOM 731 O O . THR A 1 91 ? 13.791 -12.953 24.021 1.00 42.33 99 THR A O 1
ATOM 735 N N . LEU A 1 92 ? 12.418 -14.393 22.917 1.00 42.61 100 LEU A N 1
ATOM 736 C CA . LEU A 1 92 ? 13.084 -15.643 23.284 1.00 43.18 100 LEU A CA 1
ATOM 737 C C . LEU A 1 92 ? 14.424 -15.804 22.574 1.00 47.26 100 LEU A C 1
ATOM 738 O O . LEU A 1 92 ? 15.414 -16.145 23.229 1.00 46.39 100 LEU A O 1
ATOM 743 N N . LEU A 1 93 ? 14.462 -15.562 21.246 1.00 44.06 101 LEU A N 1
ATOM 744 C CA . LEU A 1 93 ? 15.710 -15.652 20.494 1.00 43.88 101 LEU A CA 1
ATOM 745 C C . LEU A 1 93 ? 16.681 -14.597 21.008 1.00 45.95 101 LEU A C 1
ATOM 746 O O . LEU A 1 93 ? 17.838 -14.920 21.262 1.00 46.23 101 LEU A O 1
ATOM 751 N N . GLY A 1 94 ? 16.169 -13.391 21.260 1.00 40.14 102 GLY A N 1
ATOM 752 C CA . GLY A 1 94 ? 16.942 -12.296 21.826 1.00 38.34 102 GLY A CA 1
ATOM 753 C C . GLY A 1 94 ? 17.602 -12.681 23.133 1.00 41.21 102 GLY A C 1
ATOM 754 O O . GLY A 1 94 ? 18.816 -12.546 23.272 1.00 41.48 102 GLY A O 1
ATOM 755 N N . ALA A 1 95 ? 16.813 -13.224 24.076 1.00 37.23 103 ALA A N 1
ATOM 756 C CA . ALA A 1 95 ? 17.276 -13.677 25.394 1.00 36.08 103 ALA A CA 1
ATOM 757 C C . ALA A 1 95 ? 18.403 -14.717 25.314 1.00 39.93 103 ALA A C 1
ATOM 758 O O . ALA A 1 95 ? 19.366 -14.609 26.064 1.00 39.21 103 ALA A O 1
ATOM 760 N N . VAL A 1 96 ? 18.286 -15.709 24.394 1.00 36.78 104 VAL A N 1
ATOM 761 C CA . VAL A 1 96 ? 19.269 -16.780 24.180 1.00 36.17 104 VAL A CA 1
ATOM 762 C C . VAL A 1 96 ? 20.562 -16.152 23.648 1.00 40.17 104 VAL A C 1
ATOM 763 O O . VAL A 1 96 ? 21.637 -16.392 24.199 1.00 40.61 104 VAL A O 1
ATOM 767 N N . LEU A 1 97 ? 20.437 -15.300 22.615 1.00 36.20 105 LEU A N 1
ATOM 768 C CA . LEU A 1 97 ? 21.548 -14.571 22.016 1.00 35.25 105 LEU A CA 1
ATOM 769 C C . LEU A 1 97 ? 22.283 -13.689 23.043 1.00 40.39 105 LEU A C 1
ATOM 770 O O . LEU A 1 97 ? 23.515 -13.702 23.064 1.00 40.80 105 LEU A O 1
ATOM 775 N N . ILE A 1 98 ? 21.529 -12.986 23.937 1.00 35.95 106 ILE A N 1
ATOM 776 C CA . ILE A 1 98 ? 22.077 -12.147 25.013 1.00 34.54 106 ILE A CA 1
ATOM 777 C C . ILE A 1 98 ? 22.923 -13.010 25.988 1.00 40.43 106 ILE A C 1
ATOM 778 O O . ILE A 1 98 ? 24.038 -12.601 26.328 1.00 39.43 106 ILE A O 1
ATOM 783 N N . ILE A 1 99 ? 22.413 -14.213 26.395 1.00 38.49 107 ILE A N 1
ATOM 784 C CA . ILE A 1 99 ? 23.144 -15.152 27.279 1.00 39.11 107 ILE A CA 1
ATOM 785 C C . ILE A 1 99 ? 24.483 -15.591 26.639 1.00 42.53 107 ILE A C 1
ATOM 786 O O . ILE A 1 99 ? 25.476 -15.736 27.354 1.00 41.22 107 ILE A O 1
ATOM 791 N N . ILE A 1 100 ? 24.493 -15.814 25.296 1.00 38.92 108 ILE A N 1
ATOM 792 C CA . ILE A 1 100 ? 25.683 -16.233 24.554 1.00 38.79 108 ILE A CA 1
ATOM 793 C C . ILE A 1 100 ? 26.749 -15.140 24.644 1.00 40.91 108 ILE A C 1
ATOM 794 O O . ILE A 1 100 ? 27.903 -15.447 24.938 1.00 40.25 108 ILE A O 1
ATOM 799 N N . GLY A 1 101 ? 26.324 -13.882 24.477 1.00 36.37 109 GLY A N 1
ATOM 800 C CA . GLY A 1 101 ? 27.172 -12.701 24.606 1.00 35.36 109 GLY A CA 1
ATOM 801 C C . GLY A 1 101 ? 27.792 -12.572 25.984 1.00 39.96 109 GLY A C 1
ATOM 802 O O . GLY A 1 101 ? 28.937 -12.152 26.113 1.00 41.29 109 GLY A O 1
ATOM 803 N N . HIS A 1 102 ? 27.059 -12.946 27.026 1.00 36.84 110 HIS A N 1
ATOM 804 C CA . HIS A 1 102 ? 27.576 -12.904 28.387 1.00 37.04 110 HIS A CA 1
ATOM 805 C C . HIS A 1 102 ? 28.587 -14.038 28.615 1.00 42.17 110 HIS A C 1
ATOM 806 O O . HIS A 1 102 ? 29.573 -13.831 29.329 1.00 42.02 110 HIS A O 1
ATOM 813 N N . ILE A 1 103 ? 28.364 -15.216 27.980 1.00 38.84 111 ILE A N 1
ATOM 814 C CA . ILE A 1 103 ? 29.279 -16.357 28.079 1.00 39.77 111 ILE A CA 1
ATOM 815 C C . ILE A 1 103 ? 30.615 -16.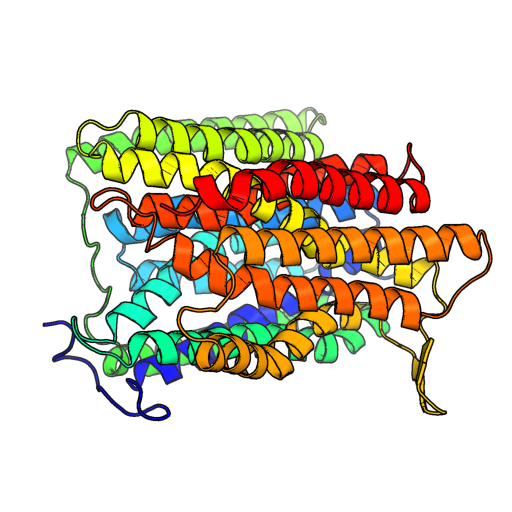003 27.385 1.00 45.40 111 ILE A C 1
ATOM 816 O O . ILE A 1 103 ? 31.671 -16.287 27.950 1.00 45.55 111 ILE A O 1
ATOM 821 N N . CYS A 1 104 ? 30.565 -15.302 26.219 1.00 42.14 112 CYS A N 1
ATOM 822 C CA . CYS A 1 104 ? 31.752 -14.843 25.471 1.00 42.58 112 CYS A CA 1
ATOM 823 C C . CYS A 1 104 ? 32.751 -14.135 26.402 1.00 46.87 112 CYS A C 1
ATOM 824 O O . CYS A 1 104 ? 33.949 -14.430 26.349 1.00 46.66 112 CYS A O 1
ATOM 827 N N . LEU A 1 105 ? 32.238 -13.208 27.258 1.00 42.85 113 LEU A N 1
ATOM 828 C CA . LEU A 1 105 ? 33.020 -12.429 28.223 1.00 42.03 113 LEU A CA 1
ATOM 829 C C . LEU A 1 105 ? 33.589 -13.246 29.376 1.00 47.33 113 LEU A C 1
ATOM 830 O O . LEU A 1 105 ? 34.602 -12.845 29.942 1.00 46.90 113 LEU A O 1
ATOM 835 N N . SER A 1 106 ? 32.939 -14.375 29.731 1.00 45.31 114 SER A N 1
ATOM 836 C CA . SER A 1 106 ? 33.374 -15.282 30.804 1.00 45.84 114 SER A CA 1
ATOM 837 C C . SER A 1 106 ? 34.576 -16.132 30.407 1.00 51.68 114 SER A C 1
ATOM 838 O O . SER A 1 106 ? 35.377 -16.479 31.275 1.00 52.36 114 SER A O 1
ATOM 841 N N . LEU A 1 107 ? 34.674 -16.508 29.113 1.00 48.22 115 LEU A N 1
ATOM 842 C CA . LEU A 1 107 ? 35.746 -17.345 28.576 1.00 49.29 115 LEU A CA 1
ATOM 843 C C . LEU A 1 107 ? 37.055 -16.541 28.366 1.00 52.69 115 LEU A C 1
ATOM 844 O O . LEU A 1 107 ? 36.978 -15.317 28.274 1.00 51.79 115 LEU A O 1
ATOM 849 N N . PRO A 1 108 ? 38.268 -17.154 28.353 1.00 49.69 116 PRO A N 1
ATOM 850 C CA . PRO A 1 108 ? 39.488 -16.338 28.184 1.00 49.35 116 PRO A CA 1
ATOM 851 C C . PRO A 1 108 ? 39.821 -16.119 26.703 1.00 53.30 116 PRO A C 1
ATOM 852 O O . PRO A 1 108 ? 40.810 -16.650 26.191 1.00 53.86 116 PRO A O 1
ATOM 856 N N . PHE A 1 109 ? 38.958 -15.350 26.003 1.00 48.51 117 PHE A N 1
ATOM 857 C CA . PHE A 1 109 ? 39.083 -15.087 24.567 1.00 47.77 117 PHE A CA 1
ATOM 858 C C . PHE A 1 109 ? 39.558 -13.677 24.229 1.00 48.56 117 PHE A C 1
ATOM 859 O O . PHE A 1 109 ? 39.508 -13.295 23.065 1.00 47.82 117 PHE A O 1
ATOM 867 N N . ALA A 1 110 ? 40.044 -12.918 25.233 1.00 44.42 118 ALA A N 1
ATOM 868 C CA . ALA A 1 110 ? 40.582 -11.554 25.099 1.00 43.97 118 ALA A CA 1
ATOM 869 C C . ALA A 1 110 ? 39.758 -10.643 24.150 1.00 47.41 118 ALA A C 1
ATOM 870 O O . ALA A 1 110 ? 38.579 -10.454 24.417 1.00 46.00 118 ALA A O 1
ATOM 872 N N . LEU A 1 111 ? 40.352 -10.089 23.066 1.00 45.56 119 LEU A N 1
ATOM 873 C CA . LEU A 1 111 ? 39.650 -9.189 22.143 1.00 45.58 119 LEU A CA 1
ATOM 874 C C . LEU A 1 111 ? 38.525 -9.861 21.348 1.00 50.94 119 LEU A C 1
ATOM 875 O O . LEU A 1 111 ? 37.506 -9.215 21.092 1.00 50.34 119 LEU A O 1
ATOM 880 N N . PHE A 1 112 ? 38.681 -11.154 20.998 1.00 48.69 120 PHE A N 1
ATOM 881 C CA . PHE A 1 112 ? 37.644 -11.912 20.302 1.00 48.55 120 PHE A CA 1
ATOM 882 C C . PHE A 1 112 ? 36.407 -12.017 21.200 1.00 49.93 120 PHE A C 1
ATOM 883 O O . PHE A 1 112 ? 35.302 -11.762 20.724 1.00 49.88 120 PHE A O 1
ATOM 891 N N . GLY A 1 113 ? 36.615 -12.378 22.474 1.00 44.05 121 GLY A N 1
ATOM 892 C CA . GLY A 1 113 ? 35.568 -12.511 23.484 1.00 41.83 121 GLY A CA 1
ATOM 893 C C . GLY A 1 113 ? 34.804 -11.231 23.728 1.00 44.68 121 GLY A C 1
ATOM 894 O O . GLY A 1 113 ? 33.609 -11.280 24.018 1.00 43.26 121 GLY A O 1
ATOM 895 N N . LEU A 1 114 ? 35.480 -10.070 23.583 1.00 41.65 122 LEU A N 1
ATOM 896 C CA . LEU A 1 114 ? 34.872 -8.753 23.743 1.00 40.44 122 LEU A CA 1
ATOM 897 C C . LEU A 1 114 ? 34.004 -8.397 22.543 1.00 43.72 122 LEU A C 1
ATOM 898 O O . LEU A 1 114 ? 32.829 -8.071 22.731 1.00 42.14 122 LEU A O 1
ATOM 903 N N . PHE A 1 115 ? 34.558 -8.463 21.312 1.00 42.10 123 PHE A N 1
ATOM 904 C CA . PHE A 1 115 ? 33.772 -8.101 20.121 1.00 42.06 123 PHE A CA 1
ATOM 905 C C . PHE A 1 115 ? 32.653 -9.126 19.794 1.00 44.53 123 PHE A C 1
ATOM 906 O O . PHE A 1 115 ? 31.576 -8.699 19.376 1.00 43.02 123 PHE A O 1
ATOM 914 N N . SER A 1 116 ? 32.865 -10.438 20.058 1.00 41.04 124 SER A N 1
ATOM 915 C CA . SER A 1 116 ? 31.828 -11.457 19.847 1.00 40.93 124 SER A CA 1
ATOM 916 C C . SER A 1 116 ? 30.675 -11.282 20.841 1.00 46.00 124 SER A C 1
ATOM 917 O O . SER A 1 116 ? 29.512 -11.458 20.469 1.00 47.08 124 SER A O 1
ATOM 920 N N . SER A 1 117 ? 30.993 -10.884 22.090 1.00 41.83 125 SER A N 1
ATOM 921 C CA . SER A 1 117 ? 30.018 -10.578 23.148 1.00 39.80 125 SER A CA 1
ATOM 922 C C . SER A 1 117 ? 29.139 -9.401 22.704 1.00 44.42 125 SER A C 1
ATOM 923 O O . SER A 1 117 ? 27.916 -9.474 22.812 1.00 44.37 125 SER A O 1
ATOM 926 N N . MET A 1 118 ? 29.772 -8.318 22.204 1.00 42.26 126 MET A N 1
ATOM 927 C CA . MET A 1 118 ? 29.096 -7.117 21.716 1.00 41.96 126 MET A CA 1
ATOM 928 C C . MET A 1 118 ? 28.128 -7.462 20.600 1.00 44.53 126 MET A C 1
ATOM 929 O O . MET A 1 118 ? 26.983 -7.048 20.667 1.00 43.27 126 MET A O 1
ATOM 934 N N . PHE A 1 119 ? 28.566 -8.301 19.638 1.00 40.90 127 PHE A N 1
ATOM 935 C CA . PHE A 1 119 ? 27.794 -8.785 18.497 1.00 40.49 127 PHE A CA 1
ATOM 936 C C . PHE A 1 119 ? 26.490 -9.493 18.938 1.00 42.93 127 PHE A C 1
ATOM 937 O O . PHE A 1 119 ? 25.416 -9.132 18.453 1.00 41.52 127 PHE A O 1
ATOM 945 N N . PHE A 1 120 ? 26.593 -10.480 19.856 1.00 38.17 128 PHE A N 1
ATOM 946 C CA . PHE A 1 120 ? 25.447 -11.243 20.360 1.00 36.68 128 PHE A CA 1
ATOM 947 C C . PHE A 1 120 ? 24.503 -10.390 21.219 1.00 38.43 128 PHE A C 1
ATOM 948 O O . PHE A 1 120 ? 23.283 -10.545 21.120 1.00 36.93 128 PHE A O 1
ATOM 956 N N . ILE A 1 121 ? 25.058 -9.467 22.041 1.00 34.18 129 ILE A N 1
ATOM 957 C CA . ILE A 1 121 ? 24.222 -8.599 22.872 1.00 32.58 129 ILE A CA 1
ATOM 958 C C . ILE A 1 121 ? 23.548 -7.515 22.003 1.00 37.18 129 ILE A C 1
ATOM 959 O O . ILE A 1 121 ? 22.360 -7.267 22.219 1.00 37.72 129 ILE A O 1
ATOM 964 N N . ILE A 1 122 ? 24.242 -6.943 20.983 1.00 33.46 130 ILE A N 1
ATOM 965 C CA . ILE A 1 122 ? 23.625 -5.962 20.066 1.00 33.23 130 ILE A CA 1
ATOM 966 C C . ILE A 1 122 ? 22.401 -6.595 19.365 1.00 38.98 130 ILE A C 1
ATOM 967 O O . ILE A 1 122 ? 21.317 -6.016 19.402 1.00 38.73 130 ILE A O 1
ATOM 972 N N . ILE A 1 123 ? 22.581 -7.804 18.791 1.00 36.57 131 ILE A N 1
ATOM 973 C CA . ILE A 1 123 ? 21.555 -8.544 18.063 1.00 37.61 131 ILE A CA 1
ATOM 974 C C . ILE A 1 123 ? 20.435 -9.023 18.989 1.00 41.38 131 ILE A C 1
ATOM 975 O O . ILE A 1 123 ? 19.261 -8.839 18.656 1.00 42.06 131 ILE A O 1
ATOM 980 N N . GLY A 1 124 ? 20.807 -9.626 20.119 1.00 35.97 132 GLY A N 1
ATOM 981 C CA . GLY A 1 124 ? 19.860 -10.103 21.115 1.00 34.81 132 GLY A CA 1
ATOM 982 C C . GLY A 1 124 ? 18.974 -8.998 21.652 1.00 39.10 132 GLY A C 1
ATOM 983 O O . GLY A 1 124 ? 17.756 -9.166 21.684 1.00 39.80 132 GLY A O 1
ATOM 984 N N . SER A 1 125 ? 19.577 -7.844 22.057 1.00 35.40 133 SER A N 1
ATOM 985 C CA . SER A 1 125 ? 18.873 -6.663 22.588 1.00 34.37 133 SER A CA 1
ATOM 986 C C . SER A 1 125 ? 17.908 -6.029 21.562 1.00 39.30 133 SER A C 1
ATOM 987 O O . SER A 1 125 ? 16.791 -5.665 21.921 1.00 39.43 133 SER A O 1
ATOM 990 N N . GLY A 1 126 ? 18.310 -5.959 20.298 1.00 35.44 134 GLY A N 1
ATOM 991 C CA . GLY A 1 126 ? 17.445 -5.450 19.239 1.00 34.92 134 GLY A CA 1
ATOM 992 C C . GLY A 1 126 ? 16.218 -6.315 19.062 1.00 38.48 134 GLY A C 1
ATOM 993 O O . GLY A 1 126 ? 15.148 -5.806 18.737 1.00 39.46 134 GLY A O 1
ATOM 994 N N . LEU A 1 127 ? 16.354 -7.628 19.339 1.00 34.65 135 LEU A N 1
ATOM 995 C CA . LEU A 1 127 ? 15.273 -8.612 19.260 1.00 34.88 135 LEU A CA 1
ATOM 996 C C . LEU A 1 127 ? 14.406 -8.647 20.528 1.00 37.98 135 LEU A C 1
ATOM 997 O O . LEU A 1 127 ? 13.183 -8.754 20.436 1.00 37.17 135 LEU A O 1
ATOM 1002 N N . MET A 1 128 ? 15.038 -8.592 21.703 1.00 33.34 136 MET A N 1
ATOM 1003 C CA . MET A 1 128 ? 14.334 -8.664 22.964 1.00 32.64 136 MET A CA 1
ATOM 1004 C C . MET A 1 128 ? 13.734 -7.342 23.417 1.00 38.20 136 MET A C 1
ATOM 1005 O O . MET A 1 128 ? 12.559 -7.335 23.793 1.00 38.66 136 MET A O 1
ATOM 1010 N N . LYS A 1 129 ? 14.537 -6.246 23.447 1.00 34.71 137 LYS A N 1
ATOM 1011 C CA . LYS A 1 129 ? 14.129 -4.933 23.985 1.00 34.23 137 LYS A CA 1
ATOM 1012 C C . LYS A 1 129 ? 12.779 -4.384 23.479 1.00 39.63 137 LYS A C 1
ATOM 1013 O O . LYS A 1 129 ? 11.913 -4.176 24.333 1.00 40.29 137 LYS A O 1
ATOM 1019 N N . PRO A 1 130 ? 12.537 -4.116 22.167 1.00 35.53 138 PRO A N 1
ATOM 1020 C CA . PRO A 1 130 ? 11.245 -3.533 21.793 1.00 35.52 138 PRO A CA 1
ATOM 1021 C C . PRO A 1 130 ? 10.066 -4.495 21.902 1.00 39.77 138 PRO A C 1
ATOM 1022 O O . PRO A 1 130 ? 8.925 -4.061 22.071 1.00 39.62 138 PRO A O 1
ATOM 1026 N N . ASN A 1 131 ? 10.357 -5.800 21.829 1.00 35.91 139 ASN A N 1
ATOM 1027 C CA . ASN A 1 131 ? 9.371 -6.866 21.779 1.00 35.66 139 ASN A CA 1
ATOM 1028 C C . ASN A 1 131 ? 8.799 -7.264 23.128 1.00 39.30 139 ASN A C 1
ATOM 1029 O O . ASN A 1 131 ? 7.591 -7.518 23.186 1.00 39.74 139 ASN A O 1
ATOM 1034 N N . ILE A 1 132 ? 9.605 -7.231 24.208 1.00 35.88 140 ILE A N 1
ATOM 1035 C CA . ILE A 1 132 ? 9.128 -7.485 25.583 1.00 35.77 140 ILE A CA 1
ATOM 1036 C C . ILE A 1 132 ? 8.135 -6.369 25.993 1.00 40.68 140 ILE A C 1
ATOM 1037 O O . ILE A 1 132 ? 7.116 -6.663 26.626 1.00 41.05 140 ILE A O 1
ATOM 1042 N N . SER A 1 133 ? 8.425 -5.107 25.571 1.00 36.18 141 SER A N 1
ATOM 1043 C CA . SER A 1 133 ? 7.641 -3.903 25.847 1.00 36.15 141 SER A CA 1
ATOM 1044 C C . SER A 1 133 ? 6.276 -4.009 25.201 1.00 41.55 141 SER A C 1
ATOM 1045 O O . SER A 1 133 ? 5.262 -3.683 25.822 1.00 42.60 141 SER A O 1
ATOM 1048 N N . ASN A 1 134 ? 6.263 -4.488 23.953 1.00 37.31 142 ASN A N 1
ATOM 1049 C CA . ASN A 1 134 ? 5.088 -4.710 23.142 1.00 37.36 142 ASN A CA 1
ATOM 1050 C C . ASN A 1 134 ? 4.153 -5.731 23.812 1.00 43.12 142 ASN A C 1
ATOM 1051 O O . ASN A 1 134 ? 2.950 -5.463 23.929 1.00 43.96 142 ASN A O 1
ATOM 1056 N N . ILE A 1 135 ? 4.710 -6.884 24.270 1.00 40.00 143 ILE A N 1
ATOM 1057 C CA . ILE A 1 135 ? 3.967 -7.959 24.957 1.00 39.70 143 ILE A CA 1
ATOM 1058 C C . ILE A 1 135 ? 3.241 -7.409 26.187 1.00 40.67 143 ILE A C 1
ATOM 1059 O O . ILE A 1 135 ? 2.048 -7.656 26.333 1.00 39.50 143 ILE A O 1
ATOM 1064 N N . VAL A 1 136 ? 3.954 -6.615 27.018 1.00 36.76 144 VAL A N 1
ATOM 1065 C CA . VAL A 1 136 ? 3.452 -5.945 28.234 1.00 36.35 144 VAL A CA 1
ATOM 1066 C C . VAL A 1 136 ? 2.157 -5.152 27.942 1.00 40.83 144 VAL A C 1
ATOM 1067 O O . VAL A 1 136 ? 1.147 -5.370 28.613 1.00 41.93 144 VAL A O 1
ATOM 1071 N N . GLY A 1 137 ? 2.194 -4.284 26.928 1.00 36.02 145 GLY A N 1
ATOM 1072 C CA . GLY A 1 137 ? 1.037 -3.491 26.521 1.00 35.85 145 GLY A CA 1
ATOM 1073 C C . GLY A 1 137 ? -0.108 -4.296 25.931 1.00 40.22 145 GLY A C 1
ATOM 1074 O O . GLY A 1 137 ? -1.269 -3.912 26.085 1.00 40.71 145 GLY A O 1
ATOM 1075 N N . ARG A 1 138 ? 0.203 -5.439 25.270 1.00 37.19 146 ARG A N 1
ATOM 1076 C CA . ARG A 1 138 ? -0.805 -6.306 24.637 1.00 38.45 146 ARG A CA 1
ATOM 1077 C C . ARG A 1 138 ? -1.492 -7.281 25.636 1.00 43.01 146 ARG A C 1
ATOM 1078 O O . ARG A 1 138 ? -2.393 -8.037 25.257 1.00 43.60 146 ARG A O 1
ATOM 1086 N N . LEU A 1 139 ? -1.116 -7.186 26.922 1.00 39.87 147 LEU A N 1
ATOM 1087 C CA . LEU A 1 139 ? -1.698 -7.932 28.042 1.00 39.79 147 LEU A CA 1
ATOM 1088 C C . LEU A 1 139 ? -2.974 -7.232 28.515 1.00 44.52 147 LEU A C 1
ATOM 1089 O O . LEU A 1 139 ? -3.767 -7.847 29.230 1.00 45.33 147 LEU A O 1
ATOM 1094 N N . TYR A 1 140 ? -3.140 -5.934 28.160 1.00 41.42 148 TYR A N 1
ATOM 1095 C CA . TYR A 1 140 ? -4.282 -5.093 28.537 1.00 42.80 148 TYR A CA 1
ATOM 1096 C C . TYR A 1 140 ? -5.302 -4.937 27.401 1.00 51.12 148 TYR A C 1
ATOM 1097 O O . TYR A 1 140 ? -4.914 -4.539 26.301 1.00 51.28 148 TYR A O 1
ATOM 1106 N N . PRO A 1 141 ? -6.614 -5.135 27.664 1.00 50.85 149 PRO A N 1
ATOM 1107 C CA . PRO A 1 141 ? -7.625 -4.908 26.611 1.00 52.77 149 PRO A CA 1
ATOM 1108 C C . PRO A 1 141 ? -7.628 -3.463 26.089 1.00 59.40 149 PRO A C 1
ATOM 1109 O O . PRO A 1 141 ? -7.036 -2.590 26.722 1.00 58.44 149 PRO A O 1
ATOM 1113 N N . GLU A 1 142 ? -8.274 -3.222 24.923 1.00 58.87 150 GLU A N 1
ATOM 1114 C CA . GLU A 1 142 ? -8.321 -1.926 24.229 1.00 59.02 150 GLU A CA 1
ATOM 1115 C C . GLU A 1 142 ? -8.590 -0.703 25.147 1.00 63.37 150 GLU A C 1
ATOM 1116 O O . GLU A 1 142 ? -7.762 0.212 25.176 1.00 61.72 150 GLU A O 1
ATOM 1122 N N . ASN A 1 143 ? -9.704 -0.693 25.901 1.00 61.72 151 ASN A N 1
ATOM 1123 C CA . ASN A 1 143 ? -10.073 0.457 26.737 1.00 61.82 151 ASN A CA 1
ATOM 1124 C C . ASN A 1 143 ? -9.536 0.422 28.192 1.00 64.65 151 ASN A C 1
ATOM 1125 O O . ASN A 1 143 ? -9.939 1.273 28.994 1.00 65.63 151 ASN A O 1
ATOM 1130 N N . ASP A 1 144 ? -8.609 -0.510 28.520 1.00 58.38 152 ASP A N 1
ATOM 1131 C CA . ASP A 1 144 ? -8.053 -0.659 29.871 1.00 56.73 152 ASP A CA 1
ATOM 1132 C C . ASP A 1 144 ? -7.158 0.518 30.298 1.00 58.65 152 ASP A C 1
ATOM 1133 O O . ASP A 1 144 ? -6.137 0.794 29.667 1.00 57.09 152 ASP A O 1
ATOM 1138 N N . THR A 1 145 ? -7.568 1.191 31.395 1.00 54.72 153 THR A N 1
ATOM 1139 C CA . THR A 1 145 ? -6.928 2.360 32.014 1.00 53.06 153 THR A CA 1
ATOM 1140 C C . THR A 1 145 ? -5.657 2.015 32.782 1.00 54.52 153 THR A C 1
ATOM 1141 O O . THR A 1 145 ? -4.824 2.896 32.996 1.00 54.71 153 THR A O 1
ATOM 1145 N N . ARG A 1 146 ? -5.521 0.752 33.230 1.00 48.84 154 ARG A N 1
ATOM 1146 C CA . ARG A 1 146 ? -4.367 0.261 34.010 1.00 46.26 154 ARG A CA 1
ATOM 1147 C C . ARG A 1 146 ? -3.025 0.256 33.255 1.00 46.17 154 ARG A C 1
ATOM 1148 O O . ARG A 1 146 ? -1.979 0.244 33.912 1.00 43.36 154 ARG A O 1
ATOM 1156 N N . ILE A 1 147 ? -3.062 0.223 31.896 1.00 42.82 155 ILE A N 1
ATOM 1157 C CA . ILE A 1 147 ? -1.904 0.110 30.995 1.00 42.62 155 ILE A CA 1
ATOM 1158 C C . ILE A 1 147 ? -0.723 1.035 31.391 1.00 47.37 155 ILE A C 1
ATOM 1159 O O . ILE A 1 147 ? 0.394 0.538 31.485 1.00 46.28 155 ILE A O 1
ATOM 1164 N N . ASP A 1 148 ? -0.973 2.323 31.693 1.00 45.81 156 ASP A N 1
ATOM 1165 C CA . ASP A 1 148 ? 0.065 3.290 32.084 1.00 45.09 156 ASP A CA 1
ATOM 1166 C C . ASP A 1 148 ? 0.762 2.945 33.393 1.00 48.84 156 ASP A C 1
ATOM 1167 O O . ASP A 1 148 ? 1.978 3.113 33.496 1.00 49.14 156 ASP A O 1
ATOM 1172 N N . ALA A 1 149 ? -0.001 2.443 34.381 1.00 45.23 157 ALA A N 1
ATOM 1173 C CA . ALA A 1 149 ? 0.504 2.020 35.691 1.00 43.63 157 ALA A CA 1
ATOM 1174 C C . ALA A 1 149 ? 1.289 0.726 35.534 1.00 46.99 157 ALA A C 1
ATOM 1175 O O . ALA A 1 149 ? 2.255 0.521 36.263 1.00 46.79 157 ALA A O 1
ATOM 1177 N N . GLY A 1 150 ? 0.877 -0.114 34.578 1.00 43.23 158 GLY A N 1
ATOM 1178 C CA . GLY A 1 150 ? 1.532 -1.377 34.258 1.00 42.48 158 GLY A CA 1
ATOM 1179 C C . GLY A 1 150 ? 2.944 -1.193 33.742 1.00 45.68 158 GLY A C 1
ATOM 1180 O O . GLY A 1 150 ? 3.843 -1.950 34.118 1.00 46.31 158 GLY A O 1
ATOM 1181 N N . PHE A 1 151 ? 3.155 -0.168 32.894 1.00 40.58 159 PHE A N 1
ATOM 1182 C CA . PHE A 1 151 ? 4.474 0.172 32.366 1.00 39.06 159 PHE A CA 1
ATOM 1183 C C . PHE A 1 151 ? 5.336 0.817 33.447 1.00 42.93 159 PHE A C 1
ATOM 1184 O O . PHE A 1 151 ? 6.503 0.469 33.559 1.00 43.05 159 PHE A O 1
ATOM 1192 N N . VAL A 1 152 ? 4.756 1.687 34.297 1.00 39.80 160 VAL A N 1
ATOM 1193 C CA . VAL A 1 152 ? 5.483 2.290 35.422 1.00 39.49 160 VAL A CA 1
ATOM 1194 C C . VAL A 1 152 ? 6.101 1.159 36.279 1.00 45.08 160 VAL A C 1
ATOM 1195 O O . VAL A 1 152 ? 7.295 1.220 36.586 1.00 44.91 160 VAL A O 1
ATOM 1199 N N . ILE A 1 153 ? 5.306 0.096 36.586 1.00 41.47 161 ILE A N 1
ATOM 1200 C CA . ILE A 1 153 ? 5.770 -1.098 37.320 1.00 39.97 161 ILE A CA 1
ATOM 1201 C C . ILE A 1 153 ? 6.848 -1.822 36.482 1.00 42.22 161 ILE A C 1
ATOM 1202 O O . ILE A 1 153 ? 7.918 -2.100 37.006 1.00 40.99 161 ILE A O 1
ATOM 1207 N N . PHE A 1 154 ? 6.580 -2.094 35.187 1.00 38.10 162 PHE A N 1
ATOM 1208 C CA . PHE A 1 154 ? 7.543 -2.787 34.321 1.00 37.59 162 PHE A CA 1
ATOM 1209 C C . PHE A 1 154 ? 8.923 -2.109 34.288 1.00 44.62 162 PHE A C 1
ATOM 1210 O O . PHE A 1 154 ? 9.945 -2.794 34.350 1.00 43.88 162 PHE A O 1
ATOM 1218 N N . TYR A 1 155 ? 8.951 -0.767 34.214 1.00 43.01 163 TYR A N 1
ATOM 1219 C CA . TYR A 1 155 ? 10.209 -0.039 34.147 1.00 42.49 163 TYR A CA 1
ATOM 1220 C C . TYR A 1 155 ? 10.919 0.072 35.508 1.00 45.50 163 TYR A C 1
ATOM 1221 O O . TYR A 1 155 ? 12.089 0.463 35.529 1.00 45.11 163 TYR A O 1
ATOM 1230 N N . MET A 1 156 ? 10.266 -0.363 36.617 1.00 41.40 164 MET A N 1
ATOM 1231 C CA . MET A 1 156 ? 10.880 -0.417 37.952 1.00 40.81 164 MET A CA 1
ATOM 1232 C C . MET A 1 156 ? 11.890 -1.556 37.982 1.00 42.07 164 MET A C 1
ATOM 1233 O O . MET A 1 156 ? 12.911 -1.443 38.657 1.00 41.71 164 MET A O 1
ATOM 1238 N N . SER A 1 157 ? 11.606 -2.652 37.241 1.00 36.56 165 SER A N 1
ATOM 1239 C CA . SER A 1 157 ? 12.490 -3.813 37.110 1.00 35.41 165 SER A CA 1
ATOM 1240 C C . SER A 1 157 ? 13.801 -3.403 36.438 1.00 37.91 165 SER A C 1
ATOM 1241 O O . SER A 1 157 ? 14.859 -3.906 36.821 1.00 38.52 165 SER A O 1
ATOM 1244 N N . VAL A 1 158 ? 13.724 -2.435 35.486 1.00 33.07 166 VAL A N 1
ATOM 1245 C CA . VAL A 1 158 ? 14.837 -1.847 34.727 1.00 31.82 166 VAL A CA 1
ATOM 1246 C C . VAL A 1 158 ? 15.814 -1.139 35.689 1.00 36.36 166 VAL A C 1
ATOM 1247 O O . VAL A 1 158 ? 16.982 -1.526 35.765 1.00 35.55 166 VAL A O 1
ATOM 1251 N N . ASN A 1 159 ? 15.316 -0.135 36.442 1.00 34.37 167 ASN A N 1
ATOM 1252 C CA . ASN A 1 159 ? 16.085 0.650 37.416 1.00 34.69 167 ASN A CA 1
ATOM 1253 C C . ASN A 1 159 ? 16.532 -0.164 38.635 1.00 40.87 167 ASN A C 1
ATOM 1254 O O . ASN A 1 159 ? 17.610 0.122 39.170 1.00 41.37 167 ASN A O 1
ATOM 1259 N N . LEU A 1 160 ? 15.747 -1.195 39.051 1.00 36.50 168 LEU A N 1
ATOM 1260 C CA . LEU A 1 160 ? 16.169 -2.065 40.158 1.00 36.47 168 LEU A CA 1
ATOM 1261 C C . LEU A 1 160 ? 17.367 -2.917 39.731 1.00 40.94 168 LEU A C 1
ATOM 1262 O O . LEU A 1 160 ? 18.314 -3.063 40.503 1.00 40.18 168 LEU A O 1
ATOM 1267 N N . GLY A 1 161 ? 17.340 -3.409 38.486 1.00 37.16 169 GLY A N 1
ATOM 1268 C CA . GLY A 1 161 ? 18.441 -4.178 37.918 1.00 36.05 169 GLY A CA 1
ATOM 1269 C C . GLY A 1 161 ? 19.676 -3.309 37.765 1.00 37.92 169 GLY A C 1
ATOM 1270 O O . GLY A 1 161 ? 20.767 -3.693 38.193 1.00 37.35 169 GLY A O 1
ATOM 1271 N N . ALA A 1 162 ? 19.485 -2.093 37.209 1.00 33.47 170 ALA A N 1
ATOM 1272 C CA . ALA A 1 162 ? 20.527 -1.084 37.026 1.00 32.56 170 ALA A CA 1
ATOM 1273 C C . ALA A 1 162 ? 21.127 -0.592 38.355 1.00 37.06 170 ALA A C 1
ATOM 1274 O O . ALA A 1 162 ? 22.300 -0.233 38.372 1.00 38.45 170 ALA A O 1
ATOM 1276 N N . LEU A 1 163 ? 20.332 -0.560 39.449 1.00 32.52 171 LEU A N 1
ATOM 1277 C CA . LEU A 1 163 ? 20.774 -0.107 40.774 1.00 31.75 171 LEU A CA 1
ATOM 1278 C C . LEU A 1 163 ? 21.575 -1.156 41.539 1.00 35.52 171 LEU A C 1
ATOM 1279 O O . LEU A 1 163 ? 22.635 -0.823 42.057 1.00 36.19 171 LEU A O 1
ATOM 1284 N N . ILE A 1 164 ? 21.060 -2.401 41.628 1.00 31.70 172 ILE A N 1
ATOM 1285 C CA . ILE A 1 164 ? 21.651 -3.511 42.393 1.00 31.79 172 ILE A CA 1
ATOM 1286 C C . ILE A 1 164 ? 22.945 -4.103 41.769 1.00 35.34 172 ILE A C 1
ATOM 1287 O O . ILE A 1 164 ? 23.898 -4.370 42.511 1.00 35.26 172 ILE A O 1
ATOM 1292 N N . SER A 1 165 ? 22.966 -4.345 40.441 1.00 31.04 173 SER A N 1
ATOM 1293 C CA . SER A 1 165 ? 24.101 -4.990 39.771 1.00 30.24 173 SER A CA 1
ATOM 1294 C C . SER A 1 165 ? 25.469 -4.282 39.953 1.00 36.64 173 SER A C 1
ATOM 1295 O O . SER A 1 165 ? 26.408 -5.015 40.257 1.00 37.13 173 SER A O 1
ATOM 1298 N N . PRO A 1 166 ? 2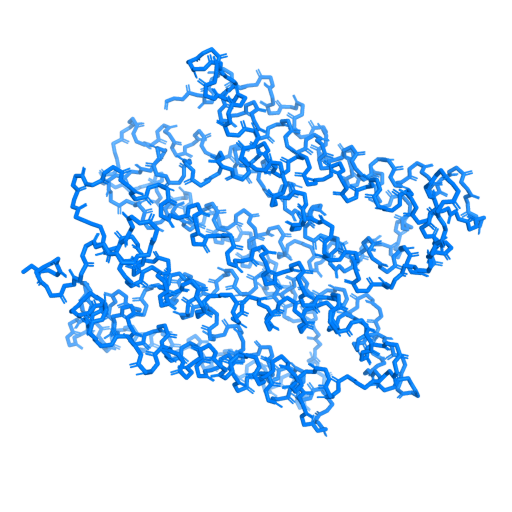5.658 -2.931 39.826 1.00 34.51 174 PRO A N 1
ATOM 1299 C CA . PRO A 1 166 ? 26.995 -2.354 40.078 1.00 34.93 174 PRO A CA 1
ATOM 1300 C C . PRO A 1 166 ? 27.452 -2.560 41.532 1.00 40.17 174 PRO A C 1
ATOM 1301 O O . PRO A 1 166 ? 28.637 -2.833 41.761 1.00 39.80 174 PRO A O 1
ATOM 1305 N N . ILE A 1 167 ? 26.499 -2.502 42.500 1.00 37.00 175 ILE A N 1
ATOM 1306 C CA . ILE A 1 167 ? 26.754 -2.741 43.927 1.00 38.10 175 ILE A CA 1
ATOM 1307 C C . ILE A 1 167 ? 27.300 -4.167 44.127 1.00 45.05 175 ILE A C 1
ATOM 1308 O O . ILE A 1 167 ? 28.284 -4.333 44.855 1.00 47.09 175 ILE A O 1
ATOM 1313 N N . ILE A 1 168 ? 26.716 -5.172 43.430 1.00 41.44 176 ILE A N 1
ATOM 1314 C CA . ILE A 1 168 ? 27.137 -6.585 43.524 1.00 41.35 176 ILE A CA 1
ATOM 1315 C C . ILE A 1 168 ? 28.485 -6.845 42.827 1.00 46.05 176 ILE A C 1
ATOM 1316 O O . ILE A 1 168 ? 29.323 -7.575 43.369 1.00 46.61 176 ILE A O 1
ATOM 1321 N N . LEU A 1 169 ? 28.697 -6.242 41.648 1.00 42.17 177 LEU A N 1
ATOM 1322 C CA . LEU A 1 169 ? 29.885 -6.481 40.838 1.00 41.53 177 LEU A CA 1
ATOM 1323 C C . LEU A 1 169 ? 31.081 -5.590 41.167 1.00 44.74 177 LEU A C 1
ATOM 1324 O O . LEU A 1 169 ? 32.174 -5.855 40.659 1.00 45.19 177 LEU A O 1
ATOM 1329 N N . GLN A 1 170 ? 30.926 -4.633 42.106 1.00 40.49 178 GLN A N 1
ATOM 1330 C CA . GLN A 1 170 ? 32.036 -3.794 42.555 1.00 39.81 178 GLN A CA 1
ATOM 1331 C C . GLN A 1 170 ? 33.149 -4.658 43.141 1.00 45.46 178 GLN A C 1
ATOM 1332 O O . GLN A 1 170 ? 34.323 -4.378 42.885 1.00 46.61 178 GLN A O 1
ATOM 1338 N N . HIS A 1 171 ? 32.777 -5.747 43.857 1.00 42.54 179 HIS A N 1
ATOM 1339 C CA . HIS A 1 171 ? 33.710 -6.709 44.451 1.00 43.36 179 HIS A CA 1
ATOM 1340 C C . HIS A 1 171 ? 34.610 -7.355 43.396 1.00 46.40 179 HIS A C 1
ATOM 1341 O O . HIS A 1 171 ? 35.816 -7.434 43.610 1.00 45.89 179 HIS A O 1
ATOM 1348 N N . PHE A 1 172 ? 34.025 -7.806 42.260 1.00 42.44 180 PHE A N 1
ATOM 1349 C CA . PHE A 1 172 ? 34.759 -8.465 41.180 1.00 42.35 180 PHE A CA 1
ATOM 1350 C C . PHE A 1 172 ? 35.750 -7.542 40.488 1.00 47.32 180 PHE A C 1
ATOM 1351 O O . PHE A 1 172 ? 36.810 -8.005 40.079 1.00 47.20 180 PHE A O 1
ATOM 1359 N N . VAL A 1 173 ? 35.427 -6.232 40.396 1.00 44.49 181 VAL A N 1
ATOM 1360 C CA . VAL A 1 173 ? 36.323 -5.197 39.859 1.00 44.08 181 VAL A CA 1
ATOM 1361 C C . VAL A 1 173 ? 37.465 -5.011 40.878 1.00 49.05 181 VAL A C 1
ATOM 1362 O O . VAL A 1 173 ? 38.631 -4.989 40.477 1.00 50.51 181 VAL A O 1
ATOM 1366 N N . ASP A 1 174 ? 37.133 -4.933 42.192 1.00 44.60 182 ASP A N 1
ATOM 1367 C CA . ASP A 1 174 ? 38.121 -4.789 43.276 1.00 44.93 182 ASP A CA 1
ATOM 1368 C C . ASP A 1 174 ? 39.171 -5.915 43.296 1.00 48.58 182 ASP A C 1
ATOM 1369 O O . ASP A 1 174 ? 40.359 -5.618 43.369 1.00 49.75 182 ASP A O 1
ATOM 1374 N N . ILE A 1 175 ? 38.743 -7.193 43.207 1.00 43.99 183 ILE A N 1
ATOM 1375 C CA . ILE A 1 175 ? 39.647 -8.354 43.197 1.00 44.10 183 ILE A CA 1
ATOM 1376 C C . ILE A 1 175 ? 40.177 -8.663 41.781 1.00 47.10 183 ILE A C 1
ATOM 1377 O O . ILE A 1 175 ? 40.953 -9.608 41.618 1.00 48.21 183 ILE A O 1
ATOM 1382 N N . ARG A 1 176 ? 39.763 -7.869 40.769 1.00 41.64 184 ARG A N 1
ATOM 1383 C CA . ARG A 1 176 ? 40.170 -7.979 39.352 1.00 40.91 184 ARG A CA 1
ATOM 1384 C C . ARG A 1 176 ? 39.742 -9.331 38.703 1.00 44.32 184 ARG A C 1
ATOM 1385 O O . ARG A 1 176 ? 40.404 -9.842 37.798 1.00 43.90 184 ARG A O 1
ATOM 1393 N N . ASN A 1 177 ? 38.610 -9.883 39.161 1.00 40.63 185 ASN A N 1
ATOM 1394 C CA . ASN A 1 177 ? 38.042 -11.118 38.632 1.00 39.73 185 ASN A CA 1
ATOM 1395 C C . ASN A 1 177 ? 36.926 -10.724 37.675 1.00 42.55 185 ASN A C 1
ATOM 1396 O O . ASN A 1 177 ? 35.749 -10.782 38.021 1.00 43.05 185 ASN A O 1
ATOM 1401 N N . PHE A 1 178 ? 37.305 -10.261 36.484 1.00 38.19 186 PHE A N 1
ATOM 1402 C CA . PHE A 1 178 ? 36.348 -9.818 35.471 1.00 36.51 186 PHE A CA 1
ATOM 1403 C C . PHE A 1 178 ? 35.559 -10.987 34.916 1.00 40.93 186 PHE A C 1
ATOM 1404 O O . PHE A 1 178 ? 34.324 -10.934 34.940 1.00 39.76 186 PHE A O 1
ATOM 1412 N N . HIS A 1 179 ? 36.254 -12.087 34.526 1.00 38.82 187 HIS A N 1
ATOM 1413 C CA . HIS A 1 179 ? 35.607 -13.306 34.020 1.00 39.38 187 HIS A CA 1
ATOM 1414 C C . HIS A 1 179 ? 34.561 -13.887 34.998 1.00 45.86 187 HIS A C 1
ATOM 1415 O O . HIS A 1 179 ? 33.517 -14.368 34.551 1.00 46.30 187 HIS A O 1
ATOM 1422 N N . GLY A 1 180 ? 34.844 -13.793 36.303 1.00 42.09 188 GLY A N 1
ATOM 1423 C CA . GLY A 1 180 ? 33.954 -14.230 37.371 1.00 41.67 188 GLY A CA 1
ATOM 1424 C C . GLY A 1 180 ? 32.731 -13.342 37.494 1.00 44.75 188 GLY A C 1
ATOM 1425 O O . GLY A 1 180 ? 31.632 -13.837 37.762 1.00 44.68 188 GLY A O 1
ATOM 1426 N N . GLY A 1 181 ? 32.929 -12.034 37.297 1.00 40.17 189 GLY A N 1
ATOM 1427 C CA . GLY A 1 181 ? 31.860 -11.043 37.344 1.00 38.98 189 GLY A CA 1
ATOM 1428 C C . GLY A 1 181 ? 30.920 -11.153 36.154 1.00 41.61 189 GLY A C 1
ATOM 1429 O O . GLY A 1 181 ? 29.699 -11.082 36.315 1.00 39.50 189 GLY A O 1
ATOM 1430 N N . PHE A 1 182 ? 31.498 -11.351 34.945 1.00 38.23 190 PHE A N 1
ATOM 1431 C CA . PHE A 1 182 ? 30.765 -11.524 33.690 1.00 37.47 190 PHE A CA 1
ATOM 1432 C C . PHE A 1 182 ? 30.027 -12.859 33.681 1.00 42.29 190 PHE A C 1
ATOM 1433 O O . PHE A 1 182 ? 29.013 -12.978 33.003 1.00 42.10 190 PHE A O 1
ATOM 1441 N N . LEU A 1 183 ? 30.534 -13.862 34.435 1.00 39.99 191 LEU A N 1
ATOM 1442 C CA . LEU A 1 183 ? 29.888 -15.167 34.587 1.00 40.21 191 LEU A CA 1
ATOM 1443 C C . LEU A 1 183 ? 28.653 -15.011 35.482 1.00 43.76 191 LEU A C 1
ATOM 1444 O O . LEU A 1 183 ? 27.622 -15.612 35.186 1.00 43.80 191 LEU A O 1
ATOM 1449 N N . LEU A 1 184 ? 28.745 -14.164 36.537 1.00 39.64 192 LEU A N 1
ATOM 1450 C CA . LEU A 1 184 ? 27.641 -13.864 37.448 1.00 39.71 192 LEU A CA 1
ATOM 1451 C C . LEU A 1 184 ? 26.490 -13.178 36.693 1.00 42.63 192 LEU A C 1
ATOM 1452 O O . LEU A 1 184 ? 25.330 -13.532 36.916 1.00 42.90 192 LEU A O 1
ATOM 1457 N N . ALA A 1 185 ? 26.816 -12.246 35.759 1.00 37.37 193 ALA A N 1
ATOM 1458 C CA . ALA A 1 185 ? 25.840 -11.577 34.895 1.00 35.60 193 ALA A CA 1
ATOM 1459 C C . ALA A 1 185 ? 25.214 -12.641 33.975 1.00 41.79 193 ALA A C 1
ATOM 1460 O O . ALA A 1 185 ? 23.990 -12.658 33.829 1.00 43.05 193 ALA A O 1
ATOM 1462 N N . ALA A 1 186 ? 26.037 -13.587 33.444 1.00 38.12 194 ALA A N 1
ATOM 1463 C CA . ALA A 1 186 ? 25.556 -14.691 32.604 1.00 37.95 194 ALA A CA 1
ATOM 1464 C C . ALA A 1 186 ? 24.530 -15.563 33.342 1.00 41.44 194 ALA A C 1
ATOM 1465 O O . ALA A 1 186 ? 23.459 -15.791 32.799 1.00 40.95 194 ALA A O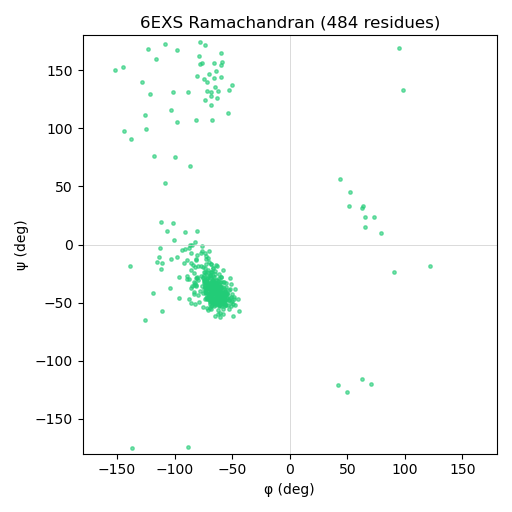 1
ATOM 1467 N N . ILE A 1 187 ? 24.833 -15.996 34.586 1.00 38.34 195 ILE A N 1
ATOM 1468 C CA . ILE A 1 187 ? 23.953 -16.831 35.417 1.00 38.90 195 ILE A CA 1
ATOM 1469 C C . ILE A 1 187 ? 22.657 -16.068 35.752 1.00 45.41 195 ILE A C 1
ATOM 1470 O O . ILE A 1 187 ? 21.574 -16.648 35.665 1.00 45.97 195 ILE A O 1
ATOM 1475 N N . GLY A 1 188 ? 22.780 -14.771 36.054 1.00 42.50 196 GLY A N 1
ATOM 1476 C CA . GLY A 1 188 ? 21.645 -13.901 36.351 1.00 41.84 196 GLY A CA 1
ATOM 1477 C C . GLY A 1 188 ? 20.679 -13.861 35.187 1.00 46.07 196 GLY A C 1
ATOM 1478 O O . GLY A 1 188 ? 19.467 -13.996 35.370 1.00 46.81 196 GLY A O 1
ATOM 1479 N N . MET A 1 189 ? 21.231 -13.742 33.975 1.00 41.01 197 MET A N 1
ATOM 1480 C CA . MET A 1 189 ? 20.478 -13.729 32.727 1.00 40.09 197 MET A CA 1
ATOM 1481 C C . MET A 1 189 ? 19.833 -15.102 32.471 1.00 44.37 197 MET A C 1
ATOM 1482 O O . MET A 1 189 ? 18.713 -15.151 31.974 1.00 43.52 197 MET A O 1
ATOM 1487 N N . ALA A 1 190 ? 20.506 -16.209 32.859 1.00 42.30 198 ALA A N 1
ATOM 1488 C CA . ALA A 1 190 ? 19.941 -17.563 32.711 1.00 43.07 198 ALA A CA 1
ATOM 1489 C C . ALA A 1 190 ? 18.682 -17.725 33.599 1.00 47.93 198 ALA A C 1
ATOM 1490 O O . ALA A 1 190 ? 17.721 -18.352 33.160 1.00 48.23 198 ALA A O 1
ATOM 1492 N N . LEU A 1 191 ? 18.673 -17.108 34.814 1.00 44.31 199 LEU A N 1
ATOM 1493 C CA . LEU A 1 191 ? 17.540 -17.134 35.750 1.00 44.61 199 LEU A CA 1
ATOM 1494 C C . LEU A 1 191 ? 16.315 -16.484 35.134 1.00 47.59 199 LEU A C 1
ATOM 1495 O O . LEU A 1 191 ? 15.214 -17.013 35.280 1.00 48.36 199 LEU A O 1
ATOM 1500 N N . GLY A 1 192 ? 16.531 -15.362 34.436 1.00 42.05 200 GLY A N 1
ATOM 1501 C CA . GLY A 1 192 ? 15.507 -14.638 33.704 1.00 41.14 200 GLY A CA 1
ATOM 1502 C C . GLY A 1 192 ? 14.910 -15.519 32.626 1.00 46.13 200 GLY A C 1
ATOM 1503 O O . GLY A 1 192 ? 13.683 -15.640 32.541 1.00 45.36 200 GLY A O 1
ATOM 1504 N N . LEU A 1 193 ? 15.786 -16.191 31.828 1.00 43.89 201 LEU A N 1
ATOM 1505 C CA . LEU A 1 193 ? 15.383 -17.118 30.756 1.00 44.82 201 LEU A CA 1
ATOM 1506 C C . LEU A 1 193 ? 14.585 -18.325 31.300 1.00 48.75 201 LEU A C 1
ATOM 1507 O O . LEU A 1 193 ? 13.537 -18.655 30.743 1.00 49.60 201 LEU A O 1
ATOM 1512 N N . VAL A 1 194 ? 15.075 -18.953 32.390 1.00 43.41 202 VAL A N 1
ATOM 1513 C CA . VAL A 1 194 ? 14.442 -20.103 33.049 1.00 43.79 202 VAL A CA 1
ATOM 1514 C C . VAL A 1 194 ? 12.986 -19.772 33.467 1.00 47.48 202 VAL A C 1
ATOM 1515 O O . VAL A 1 194 ? 12.079 -20.567 33.210 1.00 48.74 202 VAL A O 1
ATOM 1519 N N . TRP A 1 195 ? 12.778 -18.577 34.057 1.00 42.11 203 TRP A N 1
ATOM 1520 C CA . TRP A 1 195 ? 11.494 -18.054 34.515 1.00 41.93 203 TRP A CA 1
ATOM 1521 C C . TRP A 1 195 ? 10.492 -17.881 33.359 1.00 45.48 203 TRP A C 1
ATOM 1522 O O . TRP A 1 195 ? 9.337 -18.290 33.503 1.00 45.85 203 TRP A O 1
ATOM 1533 N N . TYR A 1 196 ? 10.941 -17.311 32.212 1.00 40.91 204 TYR A N 1
ATOM 1534 C CA . TYR A 1 196 ? 10.121 -17.153 31.007 1.00 40.60 204 TYR A CA 1
ATOM 1535 C C . TYR A 1 196 ? 9.699 -18.546 30.524 1.00 44.95 204 TYR A C 1
ATOM 1536 O O . TYR A 1 196 ? 8.508 -18.791 30.361 1.00 44.49 204 TYR A O 1
ATOM 1545 N N . LEU A 1 197 ? 10.671 -19.465 30.329 1.00 41.52 205 LEU A N 1
ATOM 1546 C CA . LEU A 1 197 ? 10.390 -20.835 29.882 1.00 41.77 205 LEU A CA 1
ATOM 1547 C C . LEU A 1 197 ? 9.375 -21.549 30.797 1.00 45.75 205 LEU A C 1
ATOM 1548 O O . LEU A 1 197 ? 8.450 -22.191 30.305 1.00 45.89 205 LEU A O 1
ATOM 1553 N N . LEU A 1 198 ? 9.522 -21.390 32.113 1.00 41.68 206 LEU A N 1
ATOM 1554 C CA . LEU A 1 198 ? 8.619 -22.012 33.077 1.00 42.48 206 LEU A CA 1
ATOM 1555 C C . LEU A 1 198 ? 7.198 -21.434 33.091 1.00 47.93 206 LEU A C 1
ATOM 1556 O O . LEU A 1 198 ? 6.232 -22.197 33.216 1.00 48.16 206 LEU A O 1
ATOM 1561 N N . PHE A 1 199 ? 7.072 -20.092 33.009 1.00 43.87 207 PHE A N 1
ATOM 1562 C CA . PHE A 1 199 ? 5.796 -19.427 33.225 1.00 43.31 207 PHE A CA 1
ATOM 1563 C C . PHE A 1 199 ? 5.137 -18.716 32.042 1.00 46.29 207 PHE A C 1
ATOM 1564 O O . PHE A 1 199 ? 3.970 -18.360 32.184 1.00 45.72 207 PHE A O 1
ATOM 1572 N N . ASN A 1 200 ? 5.821 -18.522 30.907 1.00 42.83 208 ASN A N 1
ATOM 1573 C CA . ASN A 1 200 ? 5.267 -17.779 29.765 1.00 43.88 208 ASN A CA 1
ATOM 1574 C C . ASN A 1 200 ? 3.945 -18.330 29.173 1.00 52.08 208 ASN A C 1
ATOM 1575 O O . ASN A 1 200 ? 3.052 -17.534 28.906 1.00 51.56 208 ASN A O 1
ATOM 1580 N N . ARG A 1 201 ? 3.846 -19.660 28.942 1.00 52.44 209 ARG A N 1
ATOM 1581 C CA . ARG A 1 201 ? 2.718 -20.330 28.278 1.00 54.82 209 ARG A CA 1
ATOM 1582 C C . ARG A 1 201 ? 1.321 -20.022 28.868 1.00 60.47 209 ARG A C 1
ATOM 1583 O O . ARG A 1 201 ? 0.460 -19.568 28.118 1.00 61.01 209 ARG A O 1
ATOM 1591 N N . LYS A 1 202 ? 1.094 -20.245 30.173 1.00 57.33 210 LYS A N 1
ATOM 1592 C CA . LYS A 1 202 ? -0.233 -20.002 30.752 1.00 58.11 210 LYS A CA 1
ATOM 1593 C C . LYS A 1 202 ? -0.527 -18.515 31.063 1.00 60.21 210 LYS A C 1
ATOM 1594 O O . LYS A 1 202 ? -1.692 -18.097 30.983 1.00 60.75 210 LYS A O 1
ATOM 1600 N N . ASN A 1 203 ? 0.511 -17.726 31.391 1.00 53.94 211 ASN A N 1
ATOM 1601 C CA . ASN A 1 203 ? 0.380 -16.311 31.756 1.00 52.34 211 ASN A CA 1
ATOM 1602 C C . ASN A 1 203 ? 0.253 -15.332 30.573 1.00 53.93 211 ASN A C 1
ATOM 1603 O O . ASN A 1 203 ? -0.350 -14.272 30.734 1.00 53.16 211 ASN A O 1
ATOM 1608 N N . LEU A 1 204 ? 0.833 -15.665 29.409 1.00 48.99 212 LEU A N 1
ATOM 1609 C CA . LEU A 1 204 ? 0.850 -14.779 28.233 1.00 47.42 212 LEU A CA 1
ATOM 1610 C C . LEU A 1 204 ? -0.023 -15.273 27.064 1.00 53.12 212 LEU A C 1
ATOM 1611 O O . LEU A 1 204 ? -0.353 -14.488 26.170 1.00 51.64 212 LEU A O 1
ATOM 1616 N N . GLY A 1 205 ? -0.413 -16.546 27.115 1.00 51.97 213 GLY A N 1
ATOM 1617 C CA . GLY A 1 205 ? -1.267 -17.200 26.132 1.00 53.15 213 GLY A CA 1
ATOM 1618 C C . GLY A 1 205 ? -0.859 -17.017 24.686 1.00 57.10 213 GLY A C 1
ATOM 1619 O O . GLY A 1 205 ? 0.292 -17.275 24.319 1.00 56.71 213 GLY A O 1
ATOM 1620 N N . SER A 1 206 ? -1.813 -16.553 23.869 1.00 53.90 214 SER A N 1
ATOM 1621 C CA . SER A 1 206 ? -1.661 -16.322 22.432 1.00 53.88 214 SER A CA 1
ATOM 1622 C C . SER A 1 206 ? -0.987 -14.997 22.057 1.00 56.00 214 SER A C 1
ATOM 1623 O O . SER A 1 206 ? -0.618 -14.824 20.894 1.00 55.89 214 SER A O 1
ATOM 1626 N N . VAL A 1 207 ? -0.857 -14.057 23.024 1.00 50.71 215 VAL A N 1
ATOM 1627 C CA . VAL A 1 207 ? -0.271 -12.727 22.836 1.00 48.91 215 VAL A CA 1
ATOM 1628 C C . VAL A 1 207 ? 1.140 -12.797 22.223 1.00 54.01 215 VAL A C 1
ATOM 1629 O O . VAL A 1 207 ? 2.070 -13.289 22.863 1.00 52.46 215 VAL A O 1
ATOM 1633 N N . GLY A 1 208 ? 1.253 -12.307 20.988 1.00 51.89 216 GLY A N 1
ATOM 1634 C CA . GLY A 1 208 ? 2.494 -12.213 20.229 1.00 51.23 216 GLY A CA 1
ATOM 1635 C C . GLY A 1 208 ? 3.065 -13.509 19.696 1.00 56.31 216 GLY A C 1
ATOM 1636 O O . GLY A 1 208 ? 4.270 -13.578 19.435 1.00 55.84 216 GLY A O 1
ATOM 1637 N N . MET A 1 209 ? 2.219 -14.533 19.507 1.00 54.01 217 MET A N 1
ATOM 1638 C CA . MET A 1 209 ? 2.659 -15.845 19.012 1.00 54.81 217 MET A CA 1
ATOM 1639 C C . MET A 1 209 ? 2.849 -15.906 17.493 1.00 57.96 217 MET A C 1
ATOM 1640 O O . MET A 1 209 ? 3.365 -16.903 16.976 1.00 57.46 217 MET A O 1
ATOM 1645 N N . ALA A 1 210 ? 2.419 -14.851 16.777 1.00 54.37 218 ALA A N 1
ATOM 1646 C CA . ALA A 1 210 ? 2.481 -14.781 15.315 1.00 54.67 218 ALA A CA 1
ATOM 1647 C C . ALA A 1 210 ? 2.780 -13.345 14.854 1.00 57.05 218 ALA A C 1
ATOM 1648 O O . ALA A 1 210 ? 2.419 -12.413 15.573 1.00 56.47 218 ALA A O 1
ATOM 1650 N N . PRO A 1 211 ? 3.409 -13.118 13.672 1.00 52.59 219 PRO A N 1
ATOM 1651 C CA . PRO A 1 211 ? 3.637 -11.725 13.235 1.00 51.57 219 PRO A CA 1
ATOM 1652 C C . PRO A 1 211 ? 2.334 -11.027 12.798 1.00 54.93 219 PRO A C 1
ATOM 1653 O O . PRO A 1 211 ? 1.495 -11.660 12.151 1.00 55.13 219 PRO A O 1
ATOM 1657 N N . THR A 1 212 ? 2.171 -9.726 13.161 1.00 50.43 220 THR A N 1
ATOM 1658 C CA . THR A 1 212 ? 0.999 -8.899 12.829 1.00 50.53 220 THR A CA 1
ATOM 1659 C C . THR A 1 212 ? 0.859 -8.721 11.317 1.00 56.21 220 THR A C 1
ATOM 1660 O O . THR A 1 212 ? -0.230 -8.934 10.770 1.00 57.14 220 THR A O 1
ATOM 1664 N N . ASN A 1 213 ? 1.959 -8.346 10.647 1.00 52.29 221 ASN A N 1
ATOM 1665 C CA . ASN A 1 213 ? 1.972 -8.141 9.205 1.00 53.25 221 ASN A CA 1
ATOM 1666 C C . ASN A 1 213 ? 2.956 -9.132 8.567 1.00 58.29 221 ASN A C 1
ATOM 1667 O O . ASN A 1 213 ? 4.063 -8.713 8.221 1.00 58.12 221 ASN A O 1
ATOM 1672 N N . PRO A 1 214 ? 2.613 -10.446 8.420 1.00 55.56 222 PRO A N 1
ATOM 1673 C CA . PRO A 1 214 ? 3.588 -11.393 7.842 1.00 55.77 222 PRO A CA 1
ATOM 1674 C C . PRO A 1 214 ? 3.935 -11.119 6.382 1.00 62.38 222 PRO A C 1
ATOM 1675 O O . PRO A 1 214 ? 3.167 -10.469 5.668 1.00 63.19 222 PRO A O 1
ATOM 1679 N N . LEU A 1 215 ? 5.116 -11.584 5.957 1.00 59.51 223 LEU A N 1
ATOM 1680 C CA . LEU A 1 215 ? 5.628 -11.375 4.608 1.00 60.54 223 LEU A CA 1
ATOM 1681 C C . LEU A 1 215 ? 5.026 -12.341 3.590 1.00 68.48 223 LEU A C 1
ATOM 1682 O O . LEU A 1 215 ? 4.787 -13.514 3.899 1.00 68.85 223 LEU A O 1
ATOM 1687 N N . SER A 1 216 ? 4.829 -11.852 2.352 1.00 66.99 224 SER A N 1
ATOM 1688 C CA . SER A 1 216 ? 4.328 -12.665 1.245 1.00 68.77 224 SER A CA 1
ATOM 1689 C C . SER A 1 216 ? 5.494 -13.522 0.706 1.00 74.81 224 SER A C 1
ATOM 1690 O O . SER A 1 216 ? 6.626 -13.357 1.171 1.00 73.60 224 SER A O 1
ATOM 1693 N N . LYS A 1 217 ? 5.225 -14.437 -0.251 1.00 73.67 225 LYS A N 1
ATOM 1694 C CA . LYS A 1 217 ? 6.257 -15.293 -0.844 1.00 74.32 225 LYS A CA 1
ATOM 1695 C C . LYS A 1 217 ? 7.300 -14.455 -1.584 1.00 79.15 225 LYS A C 1
ATOM 1696 O O . LYS A 1 217 ? 8.498 -14.688 -1.413 1.00 77.60 225 LYS A O 1
ATOM 1702 N N . GLU A 1 218 ? 6.841 -13.435 -2.342 1.00 77.84 226 GLU A N 1
ATOM 1703 C CA . GLU A 1 218 ? 7.706 -12.517 -3.090 1.00 78.41 226 GLU A CA 1
ATOM 1704 C C . GLU A 1 218 ? 8.405 -11.497 -2.180 1.00 80.51 226 GLU A C 1
ATOM 1705 O O . GLU A 1 218 ? 9.500 -11.052 -2.528 1.00 80.11 226 GLU A O 1
ATOM 1711 N N . GLU A 1 219 ? 7.794 -11.143 -1.016 1.00 75.68 227 GLU A N 1
ATOM 1712 C CA . GLU A 1 219 ? 8.408 -10.238 -0.030 1.00 73.69 227 GLU A CA 1
ATOM 1713 C C . GLU A 1 219 ? 9.574 -10.924 0.683 1.00 76.04 227 GLU A C 1
ATOM 1714 O O . GLU A 1 219 ? 10.585 -10.275 0.939 1.00 74.70 227 GLU A O 1
ATOM 1720 N N . LYS A 1 220 ? 9.451 -12.245 0.959 1.00 72.99 228 LYS A N 1
ATOM 1721 C CA . LYS A 1 220 ? 10.500 -13.070 1.575 1.00 72.44 228 LYS A CA 1
ATOM 1722 C C . LYS A 1 220 ? 11.736 -13.111 0.660 1.00 79.30 228 LYS A C 1
ATOM 1723 O O . LYS A 1 220 ? 12.869 -13.026 1.143 1.00 78.05 228 LYS A O 1
ATOM 1729 N N . ARG A 1 221 ? 11.502 -13.205 -0.664 1.00 79.09 229 ARG A N 1
ATOM 1730 C CA . ARG A 1 221 ? 12.542 -13.226 -1.694 1.00 80.38 229 ARG A CA 1
ATOM 1731 C C . ARG A 1 221 ? 13.174 -11.828 -1.858 1.00 84.37 229 ARG A C 1
ATOM 1732 O O . ARG A 1 221 ? 14.396 -11.727 -1.991 1.00 83.67 229 ARG A O 1
ATOM 1740 N N . LYS A 1 222 ? 12.341 -10.757 -1.819 1.00 81.13 230 LYS A N 1
ATOM 1741 C CA . LYS A 1 222 ? 12.760 -9.356 -1.961 1.00 80.73 230 LYS A CA 1
ATOM 1742 C C . LYS A 1 222 ? 13.662 -8.909 -0.810 1.00 82.83 230 LYS A C 1
ATOM 1743 O O . LYS A 1 222 ? 14.810 -8.534 -1.058 1.00 82.63 230 LYS A O 1
ATOM 1749 N N . TYR A 1 223 ? 13.144 -8.948 0.435 1.00 77.70 231 TYR A N 1
ATOM 1750 C CA . TYR A 1 223 ? 13.882 -8.544 1.635 1.00 76.04 231 TYR A CA 1
ATOM 1751 C C . TYR A 1 223 ? 15.128 -9.390 1.872 1.00 80.05 231 TYR A C 1
ATOM 1752 O O . TYR A 1 223 ? 16.151 -8.847 2.285 1.00 78.80 231 TYR A O 1
ATOM 1761 N N . GLY A 1 224 ? 15.032 -10.688 1.582 1.00 77.71 232 GLY A N 1
ATOM 1762 C CA . GLY A 1 224 ? 16.130 -11.636 1.717 1.00 78.01 232 GLY A CA 1
ATOM 1763 C C . GLY A 1 224 ? 17.347 -11.227 0.913 1.00 83.85 232 GLY A C 1
ATOM 1764 O O . GLY A 1 224 ? 18.464 -11.239 1.436 1.00 82.21 232 GLY A O 1
ATOM 1765 N N . MET A 1 225 ? 17.125 -10.810 -0.354 1.00 83.60 233 MET A N 1
ATOM 1766 C CA . MET A 1 225 ? 18.184 -10.351 -1.255 1.00 85.34 233 MET A CA 1
ATOM 1767 C C . MET A 1 225 ? 18.828 -9.051 -0.762 1.00 87.48 233 MET A C 1
ATOM 1768 O O . MET A 1 225 ? 20.051 -8.999 -0.653 1.00 86.85 233 MET A O 1
ATOM 1773 N N . ILE A 1 226 ? 18.002 -8.029 -0.426 1.00 82.76 234 ILE A N 1
ATOM 1774 C CA . ILE A 1 226 ? 18.438 -6.716 0.087 1.00 81.12 234 ILE A CA 1
ATOM 1775 C C . ILE A 1 226 ? 19.290 -6.871 1.355 1.00 81.35 234 ILE A C 1
ATOM 1776 O O . ILE A 1 226 ? 20.392 -6.326 1.406 1.00 80.96 234 ILE A O 1
ATOM 1781 N N . ILE A 1 227 ? 18.795 -7.630 2.356 1.00 75.47 235 ILE A N 1
ATOM 1782 C CA . ILE A 1 227 ? 19.518 -7.880 3.613 1.00 73.37 235 ILE A CA 1
ATOM 1783 C C . ILE A 1 227 ? 20.771 -8.720 3.317 1.00 76.32 235 ILE A C 1
ATOM 1784 O O . ILE A 1 227 ? 21.842 -8.406 3.830 1.00 75.16 235 ILE A O 1
ATOM 1789 N N . GLY A 1 228 ? 20.629 -9.715 2.439 1.00 73.10 236 GLY A N 1
ATOM 1790 C CA . GLY A 1 228 ? 21.722 -10.574 1.998 1.00 73.21 236 GLY A CA 1
ATOM 1791 C C . GLY A 1 228 ? 22.882 -9.782 1.430 1.00 76.86 236 GLY A C 1
ATOM 1792 O O . GLY A 1 228 ? 24.023 -9.994 1.838 1.00 76.31 236 GLY A O 1
ATOM 1793 N N . ILE A 1 229 ? 22.583 -8.819 0.528 1.00 73.66 237 ILE A N 1
ATOM 1794 C CA . ILE A 1 229 ? 23.554 -7.921 -0.113 1.00 73.88 237 ILE A CA 1
ATOM 1795 C C . ILE A 1 229 ? 24.234 -7.015 0.932 1.00 75.71 237 ILE A C 1
ATOM 1796 O O . ILE A 1 229 ? 25.465 -6.953 0.960 1.00 75.39 237 ILE A O 1
ATOM 1801 N N . ILE A 1 230 ? 23.435 -6.362 1.812 1.00 70.67 238 ILE A N 1
ATOM 1802 C CA . ILE A 1 230 ? 23.916 -5.468 2.880 1.00 68.91 238 ILE A CA 1
ATOM 1803 C C . ILE A 1 230 ? 24.840 -6.217 3.862 1.00 72.50 238 ILE A C 1
ATOM 1804 O O . ILE A 1 230 ? 25.951 -5.750 4.106 1.00 71.93 238 ILE A O 1
ATOM 1809 N N . VAL A 1 231 ? 24.403 -7.390 4.364 1.00 69.05 239 VAL A N 1
ATOM 1810 C CA . VAL A 1 231 ? 25.167 -8.244 5.281 1.00 68.41 239 VAL A CA 1
ATOM 1811 C C . VAL A 1 231 ? 26.476 -8.742 4.625 1.00 74.68 239 VAL A C 1
ATOM 1812 O O . VAL A 1 231 ? 27.533 -8.651 5.257 1.00 74.19 239 VAL A O 1
ATOM 1816 N N . ALA A 1 232 ? 26.411 -9.210 3.355 1.00 73.03 240 ALA A N 1
ATOM 1817 C CA . ALA A 1 232 ? 27.574 -9.700 2.604 1.00 74.39 240 ALA A CA 1
ATOM 1818 C C . ALA A 1 232 ? 28.646 -8.617 2.397 1.00 79.58 240 ALA A C 1
ATOM 1819 O O . ALA A 1 232 ? 29.825 -8.904 2.604 1.00 79.58 240 ALA A O 1
ATOM 1821 N N . ILE A 1 233 ? 28.236 -7.377 2.021 1.00 76.73 241 ILE A N 1
ATOM 1822 C CA . ILE A 1 233 ? 29.135 -6.225 1.849 1.00 77.19 241 ILE A CA 1
ATOM 1823 C C . ILE A 1 233 ? 29.844 -5.945 3.187 1.00 81.98 241 ILE A C 1
ATOM 1824 O O . ILE A 1 233 ? 31.066 -5.784 3.205 1.00 82.80 241 ILE A O 1
ATOM 1829 N N . VAL A 1 234 ? 29.073 -5.946 4.300 1.00 77.86 242 VAL A N 1
ATOM 1830 C CA . VAL A 1 234 ? 29.546 -5.728 5.672 1.00 76.72 242 VAL A CA 1
ATOM 1831 C C . VAL A 1 234 ? 30.591 -6.792 6.094 1.00 82.07 242 VAL A C 1
ATOM 1832 O O . VAL A 1 234 ? 31.627 -6.413 6.639 1.00 81.66 242 VAL A O 1
ATOM 1836 N N . ILE A 1 235 ? 30.335 -8.099 5.822 1.00 80.09 243 ILE A N 1
ATOM 1837 C CA . ILE A 1 235 ? 31.267 -9.196 6.152 1.00 80.66 243 ILE A CA 1
ATOM 1838 C C . ILE A 1 235 ? 32.540 -9.124 5.269 1.00 87.78 243 ILE A C 1
ATOM 1839 O O . ILE A 1 235 ? 33.642 -9.356 5.778 1.00 87.77 243 ILE A O 1
ATOM 1844 N N . VAL A 1 236 ? 32.389 -8.777 3.968 1.00 85.95 244 VAL A N 1
ATOM 1845 C CA . VAL A 1 236 ? 33.510 -8.627 3.033 1.00 87.61 244 VAL A CA 1
ATOM 1846 C C . VAL A 1 236 ? 34.441 -7.485 3.482 1.00 91.99 244 VAL A C 1
ATOM 1847 O O . VAL A 1 236 ? 35.650 -7.707 3.588 1.00 92.81 244 VAL A O 1
ATOM 1851 N N . VAL A 1 237 ? 33.871 -6.291 3.788 1.00 87.21 245 VAL A N 1
ATOM 1852 C CA . VAL A 1 237 ? 34.616 -5.111 4.256 1.00 86.65 245 VAL A CA 1
ATOM 1853 C C . VAL A 1 237 ? 35.405 -5.444 5.530 1.00 90.52 245 VAL A C 1
ATOM 1854 O O . VAL A 1 237 ? 36.611 -5.203 5.572 1.00 90.08 245 VAL A O 1
ATOM 1858 N N . LEU A 1 238 ? 34.732 -6.056 6.527 1.00 87.36 246 LEU A N 1
ATOM 1859 C CA . LEU A 1 238 ? 35.327 -6.451 7.806 1.00 87.13 246 LEU A CA 1
ATOM 1860 C C . LEU A 1 238 ? 36.472 -7.459 7.672 1.00 93.41 246 LEU A C 1
ATOM 1861 O O . LEU A 1 238 ? 37.489 -7.305 8.349 1.00 93.65 246 LEU A O 1
ATOM 1866 N N . LEU A 1 239 ? 36.320 -8.466 6.793 1.00 90.90 247 LEU A N 1
ATOM 1867 C CA . LEU A 1 239 ? 37.345 -9.483 6.579 1.00 91.88 247 LEU A CA 1
ATOM 1868 C C . LEU A 1 239 ? 38.544 -8.957 5.796 1.00 97.48 247 LEU A C 1
ATOM 1869 O O . LEU A 1 239 ? 39.679 -9.213 6.206 1.00 97.43 247 LEU A O 1
ATOM 1874 N N . VAL A 1 240 ? 38.297 -8.228 4.675 1.00 94.96 248 VAL A N 1
ATOM 1875 C CA . VAL A 1 240 ? 39.335 -7.649 3.804 1.00 96.21 248 VAL A CA 1
ATOM 1876 C C . VAL A 1 240 ? 40.262 -6.714 4.601 1.00 100.06 248 VAL A C 1
ATOM 1877 O O . VAL A 1 240 ? 41.478 -6.859 4.504 1.00 101.18 248 VAL A O 1
ATOM 1881 N N . THR A 1 241 ? 39.686 -5.817 5.428 1.00 94.80 249 THR A N 1
ATOM 1882 C CA . THR A 1 241 ? 40.440 -4.879 6.268 1.00 94.09 249 THR A CA 1
ATOM 1883 C C . THR A 1 241 ? 41.252 -5.581 7.360 1.00 97.23 249 THR A C 1
ATOM 1884 O O . THR A 1 241 ? 42.353 -5.128 7.672 1.00 97.08 249 THR A O 1
ATOM 1888 N N . TYR A 1 242 ? 40.716 -6.690 7.919 1.00 93.24 250 TYR A N 1
ATOM 1889 C CA . TYR A 1 242 ? 41.337 -7.489 8.983 1.00 92.83 250 TYR A CA 1
ATOM 1890 C C . TYR A 1 242 ? 42.692 -8.070 8.589 1.00 98.47 250 TYR A C 1
ATOM 1891 O O . TYR A 1 242 ? 43.668 -7.886 9.319 1.00 97.71 250 TYR A O 1
ATOM 1900 N N . TYR A 1 243 ? 42.743 -8.778 7.449 1.00 97.31 251 TYR A N 1
ATOM 1901 C CA . TYR A 1 243 ? 43.959 -9.422 6.961 1.00 99.30 251 TYR A CA 1
ATOM 1902 C C . TYR A 1 243 ? 44.917 -8.448 6.267 1.00 104.44 251 TYR A C 1
ATOM 1903 O O . TYR A 1 243 ? 46.108 -8.754 6.166 1.00 105.59 251 TYR A O 1
ATOM 1912 N N . THR A 1 244 ? 44.424 -7.258 5.846 1.00 100.13 252 THR A N 1
ATOM 1913 C CA . THR A 1 244 ? 45.273 -6.216 5.252 1.00 100.98 252 THR A CA 1
ATOM 1914 C C . THR A 1 244 ? 45.800 -5.267 6.351 1.00 103.31 252 THR A C 1
ATOM 1915 O O . THR A 1 244 ? 46.623 -4.389 6.076 1.00 104.25 252 THR A O 1
ATOM 1919 N N . HIS A 1 245 ? 45.339 -5.491 7.604 1.00 97.20 253 HIS A N 1
ATOM 1920 C CA . HIS A 1 245 ? 45.703 -4.785 8.841 1.00 95.58 253 HIS A CA 1
ATOM 1921 C C . HIS A 1 245 ? 45.302 -3.292 8.836 1.00 96.36 253 HIS A C 1
ATOM 1922 O O . HIS A 1 245 ? 45.961 -2.465 9.472 1.00 96.06 253 HIS A O 1
ATOM 1929 N N . THR A 1 246 ? 44.177 -2.974 8.172 1.00 90.27 254 THR A N 1
ATOM 1930 C CA . THR A 1 246 ? 43.604 -1.625 8.122 1.00 88.61 254 THR A CA 1
ATOM 1931 C C . THR A 1 246 ? 42.260 -1.601 8.902 1.00 88.05 254 THR A C 1
ATOM 1932 O O . THR A 1 246 ? 41.440 -0.690 8.712 1.00 87.90 254 THR A O 1
ATOM 1936 N N . LEU A 1 247 ? 42.054 -2.603 9.792 1.00 80.30 255 LEU A N 1
ATOM 1937 C CA . LEU A 1 247 ? 40.840 -2.724 10.598 1.00 76.97 255 LEU A CA 1
ATOM 1938 C C . LEU A 1 247 ? 41.034 -2.162 12.007 1.00 77.57 255 LEU A C 1
ATOM 1939 O O . LEU A 1 247 ? 41.688 -2.776 12.856 1.00 77.38 255 LEU A O 1
ATOM 1944 N N . SER A 1 248 ? 40.452 -0.977 12.233 1.00 70.49 256 SER A N 1
ATOM 1945 C CA . SER A 1 248 ? 40.481 -0.237 13.490 1.00 67.44 256 SER A CA 1
ATOM 1946 C C . SER A 1 248 ? 39.049 0.020 13.946 1.00 65.85 256 SER A C 1
ATOM 1947 O O . SER A 1 248 ? 38.116 -0.156 13.153 1.00 64.54 256 SER A O 1
ATOM 1950 N N . PHE A 1 249 ? 38.873 0.474 15.210 1.00 59.09 257 PHE A N 1
ATOM 1951 C CA . PHE A 1 249 ? 37.545 0.801 15.734 1.00 56.17 257 PHE A CA 1
ATOM 1952 C C . PHE A 1 249 ? 36.924 2.023 15.035 1.00 58.49 257 PHE A C 1
ATOM 1953 O O . PHE A 1 249 ? 35.702 2.130 14.994 1.00 56.66 257 PHE A O 1
ATOM 1961 N N . ASP A 1 250 ? 37.763 2.904 14.439 1.00 56.31 258 ASP A N 1
ATOM 1962 C CA . ASP A 1 250 ? 37.340 4.079 13.671 1.00 56.86 258 ASP A CA 1
ATOM 1963 C C . ASP A 1 250 ? 36.423 3.675 12.515 1.00 61.31 258 ASP A C 1
ATOM 1964 O O . ASP A 1 250 ? 35.518 4.439 12.192 1.00 61.40 258 ASP A O 1
ATOM 1969 N N . LEU A 1 251 ? 36.624 2.461 11.925 1.00 56.90 259 LEU A N 1
ATOM 1970 C CA . LEU A 1 251 ? 35.761 1.931 10.865 1.00 56.06 259 LEU A CA 1
ATOM 1971 C C . LEU A 1 251 ? 34.336 1.815 11.413 1.00 56.66 259 LEU A C 1
ATOM 1972 O O . LEU A 1 251 ? 33.395 2.240 10.740 1.00 57.37 259 LEU A O 1
ATOM 1977 N N . ILE A 1 252 ? 34.193 1.280 12.647 1.00 49.04 260 ILE A N 1
ATOM 1978 C CA . ILE A 1 252 ? 32.912 1.101 13.330 1.00 46.14 260 ILE A CA 1
ATOM 1979 C C . ILE A 1 252 ? 32.360 2.455 13.781 1.00 49.14 260 ILE A C 1
ATOM 1980 O O . ILE A 1 252 ? 31.241 2.790 13.415 1.00 49.25 260 ILE A O 1
ATOM 1985 N N . SER A 1 253 ? 33.146 3.233 14.552 1.00 45.48 261 SER A N 1
ATOM 1986 C CA . SER A 1 253 ? 32.742 4.529 15.107 1.00 44.98 261 SER A CA 1
ATOM 1987 C C . SER A 1 253 ? 32.313 5.547 14.043 1.00 49.68 261 SER A C 1
ATOM 1988 O O . SER A 1 253 ? 31.354 6.282 14.286 1.00 49.32 261 SER A O 1
ATOM 1991 N N . ASN A 1 254 ? 32.974 5.565 12.868 1.00 47.44 262 ASN A N 1
ATOM 1992 C CA . ASN A 1 254 ? 32.600 6.464 11.764 1.00 48.40 262 ASN A CA 1
ATOM 1993 C C . ASN A 1 254 ? 31.302 6.016 11.092 1.00 53.06 262 ASN A C 1
ATOM 1994 O O . ASN A 1 254 ? 30.460 6.861 10.791 1.00 53.49 262 ASN A O 1
ATOM 1999 N N . THR A 1 255 ? 31.128 4.689 10.890 1.00 49.54 263 THR A N 1
ATOM 2000 C CA . THR A 1 255 ? 29.923 4.091 10.296 1.00 49.39 263 THR A CA 1
ATOM 2001 C C . THR A 1 255 ? 28.691 4.424 11.153 1.00 51.56 263 THR A C 1
ATOM 2002 O O . THR A 1 255 ? 27.686 4.900 10.624 1.00 52.50 263 THR A O 1
ATOM 2006 N N . VAL A 1 256 ? 28.800 4.198 12.476 1.00 45.34 264 VAL A N 1
ATOM 2007 C CA . VAL A 1 256 ? 27.759 4.433 13.477 1.00 43.51 264 VAL A CA 1
ATOM 2008 C C . VAL A 1 256 ? 27.513 5.953 13.639 1.00 48.25 264 VAL A C 1
ATOM 2009 O O . VAL A 1 256 ? 26.386 6.354 13.913 1.00 47.05 264 VAL A O 1
ATOM 2013 N N . LEU A 1 257 ? 28.541 6.798 13.384 1.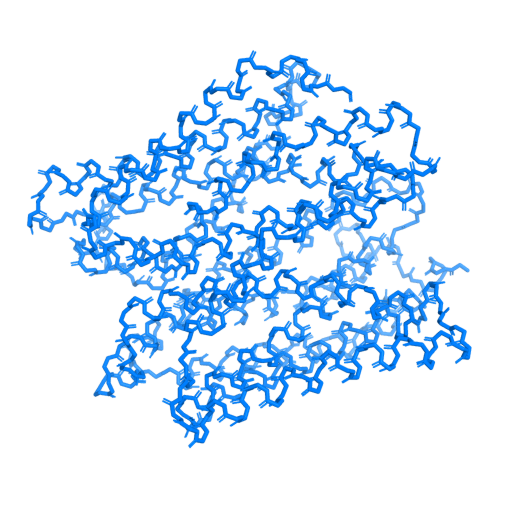00 47.21 265 LEU A N 1
ATOM 2014 C CA . LEU A 1 257 ? 28.388 8.259 13.402 1.00 47.06 265 LEU A CA 1
ATOM 2015 C C . LEU A 1 257 ? 27.480 8.642 12.225 1.00 51.94 265 LEU A C 1
ATOM 2016 O O . LEU A 1 257 ? 26.528 9.402 12.415 1.00 51.92 265 LEU A O 1
ATOM 2021 N N . VAL A 1 258 ? 27.750 8.069 11.031 1.00 48.75 266 VAL A N 1
ATOM 2022 C CA . VAL A 1 258 ? 26.960 8.291 9.818 1.00 49.66 266 VAL A CA 1
ATOM 2023 C C . VAL A 1 258 ? 25.504 7.876 10.080 1.00 53.98 266 VAL A C 1
ATOM 2024 O O . VAL A 1 258 ? 24.600 8.690 9.869 1.00 54.12 266 VAL A O 1
ATOM 2028 N N . LEU A 1 259 ? 25.300 6.649 10.626 1.00 50.15 267 LEU A N 1
ATOM 2029 C CA . LEU A 1 259 ? 23.986 6.098 10.977 1.00 49.27 267 LEU A CA 1
ATOM 2030 C C . LEU A 1 259 ? 23.211 6.956 11.979 1.00 52.62 267 LEU A C 1
ATOM 2031 O O . LEU A 1 259 ? 22.017 7.168 11.798 1.00 52.55 267 LEU A O 1
ATOM 2036 N N . GLY A 1 260 ? 23.901 7.476 12.986 1.00 49.03 268 GLY A N 1
ATOM 2037 C CA . GLY A 1 260 ? 23.306 8.349 13.991 1.00 49.04 268 GLY A CA 1
ATOM 2038 C C . GLY A 1 260 ? 22.837 9.690 13.467 1.00 55.42 268 GLY A C 1
ATOM 2039 O O . GLY A 1 260 ? 22.010 10.339 14.104 1.00 55.02 268 GLY A O 1
ATOM 2040 N N . VAL A 1 261 ? 23.359 10.120 12.312 1.00 54.33 269 VAL A N 1
ATOM 2041 C CA . VAL A 1 261 ? 22.994 11.385 11.680 1.00 55.92 269 VAL A CA 1
ATOM 2042 C C . VAL A 1 261 ? 21.918 11.122 10.615 1.00 60.84 269 VAL A C 1
ATOM 2043 O O . VAL A 1 261 ? 20.929 11.850 10.563 1.00 61.01 269 VAL A O 1
ATOM 2047 N N . ALA A 1 262 ? 22.115 10.079 9.780 1.00 57.61 270 ALA A N 1
ATOM 2048 C CA . ALA A 1 262 ? 21.234 9.721 8.666 1.00 57.68 270 ALA A CA 1
ATOM 2049 C C . ALA A 1 262 ? 19.837 9.256 9.078 1.00 60.37 270 ALA A C 1
ATOM 2050 O O . ALA A 1 262 ? 18.854 9.791 8.553 1.00 60.71 270 ALA A O 1
ATOM 2052 N N . LEU A 1 263 ? 19.745 8.252 9.988 1.00 54.50 271 LEU A N 1
ATOM 2053 C CA . LEU A 1 263 ? 18.474 7.677 10.446 1.00 53.19 271 LEU A CA 1
ATOM 2054 C C . LEU A 1 263 ? 17.473 8.745 10.918 1.00 58.26 271 LEU A C 1
ATOM 2055 O O . LEU A 1 263 ? 16.365 8.723 10.389 1.00 59.25 271 LEU A O 1
ATOM 2060 N N . PRO A 1 264 ? 17.812 9.735 11.798 1.00 54.50 272 PRO A N 1
ATOM 2061 C CA . PRO A 1 264 ? 16.814 10.776 12.133 1.00 54.31 272 PRO A CA 1
ATOM 2062 C C . PRO A 1 264 ? 16.341 11.571 10.905 1.00 58.64 272 PRO A C 1
ATOM 2063 O O . PRO A 1 264 ? 15.142 11.831 10.786 1.00 58.13 272 PRO A O 1
ATOM 2067 N N . ILE A 1 265 ? 17.269 11.922 9.981 1.00 56.20 273 ILE A N 1
ATOM 2068 C CA . ILE A 1 265 ? 16.945 12.646 8.744 1.00 57.92 273 ILE A CA 1
ATOM 2069 C C . ILE A 1 265 ? 15.956 11.811 7.906 1.00 62.48 273 ILE A C 1
ATOM 2070 O O . ILE A 1 265 ? 14.889 12.324 7.563 1.00 62.40 273 ILE A O 1
ATOM 2075 N N . ILE A 1 266 ? 16.285 10.516 7.650 1.00 58.69 274 ILE A N 1
ATOM 2076 C CA . ILE A 1 266 ? 15.454 9.568 6.894 1.00 59.07 274 ILE A CA 1
ATOM 2077 C C . ILE A 1 266 ? 14.039 9.481 7.492 1.00 63.54 274 ILE A C 1
ATOM 2078 O O . ILE A 1 266 ? 13.061 9.498 6.742 1.00 64.10 274 ILE A O 1
ATOM 2083 N N . TYR A 1 267 ? 13.936 9.432 8.833 1.00 59.58 275 TYR A N 1
ATOM 2084 C CA . TYR A 1 267 ? 12.661 9.336 9.539 1.00 59.35 275 TYR A CA 1
ATOM 2085 C C . TYR A 1 267 ? 11.826 10.598 9.431 1.00 61.43 275 TYR A C 1
ATOM 2086 O O . TYR A 1 267 ? 10.661 10.497 9.043 1.00 61.67 275 TYR A O 1
ATOM 2095 N N . PHE A 1 268 ? 12.404 11.777 9.736 1.00 56.21 276 PHE A N 1
ATOM 2096 C CA . PHE A 1 268 ? 11.662 13.036 9.639 1.00 56.33 276 PHE A CA 1
ATOM 2097 C C . PHE A 1 268 ? 11.254 13.351 8.192 1.00 61.94 276 PHE A C 1
ATOM 2098 O O . PHE A 1 268 ? 10.126 13.796 7.975 1.00 62.42 276 PHE A O 1
ATOM 2106 N N . THR A 1 269 ? 12.141 13.058 7.211 1.00 58.77 277 THR A N 1
ATOM 2107 C CA . THR A 1 269 ? 11.899 13.262 5.776 1.00 60.01 277 THR A CA 1
ATOM 2108 C C . THR A 1 269 ? 10.729 12.402 5.286 1.00 64.48 277 THR A C 1
ATOM 2109 O O . THR A 1 269 ? 9.820 12.951 4.667 1.00 65.72 277 THR A O 1
ATOM 2113 N N . THR A 1 270 ? 10.732 11.078 5.590 1.00 59.78 278 THR A N 1
ATOM 2114 C CA . THR A 1 270 ? 9.665 10.123 5.218 1.00 59.70 278 THR A CA 1
ATOM 2115 C C . THR A 1 270 ? 8.287 10.563 5.739 1.00 64.04 278 THR A C 1
ATOM 2116 O O . THR A 1 270 ? 7.298 10.450 5.015 1.00 65.40 278 THR A O 1
ATOM 2120 N N . MET A 1 271 ? 8.235 11.066 6.986 1.00 59.23 279 MET A N 1
ATOM 2121 C CA . MET A 1 271 ? 7.004 11.520 7.625 1.00 59.12 279 MET A CA 1
ATOM 2122 C C . MET A 1 271 ? 6.483 12.836 7.054 1.00 65.65 279 MET A C 1
ATOM 2123 O O . MET A 1 271 ? 5.279 12.950 6.813 1.00 65.68 279 MET A O 1
ATOM 2128 N N . LEU A 1 272 ? 7.380 13.808 6.798 1.00 64.09 280 LEU A N 1
ATOM 2129 C CA . LEU A 1 272 ? 7.003 15.106 6.226 1.00 66.17 280 LEU A CA 1
ATOM 2130 C C . LEU A 1 272 ? 6.633 15.011 4.735 1.00 75.07 280 LEU A C 1
ATOM 2131 O O . LEU A 1 272 ? 6.004 15.934 4.206 1.00 76.47 280 LEU A O 1
ATOM 2136 N N . ARG A 1 273 ? 7.022 13.902 4.065 1.00 73.86 281 ARG A N 1
ATOM 2137 C CA . ARG A 1 273 ? 6.781 13.660 2.634 1.00 76.48 281 ARG A CA 1
ATOM 2138 C C . ARG A 1 273 ? 5.637 12.680 2.329 1.00 83.27 281 ARG A C 1
ATOM 2139 O O . ARG A 1 273 ? 5.205 12.594 1.173 1.00 84.71 281 ARG A O 1
ATOM 2147 N N . SER A 1 274 ? 5.150 11.950 3.351 1.00 80.00 282 SER A N 1
ATOM 2148 C CA . SER A 1 274 ? 4.074 10.964 3.214 1.00 80.62 282 SER A CA 1
ATOM 2149 C C . SER A 1 274 ? 2.753 11.555 2.699 1.00 87.50 282 SER A C 1
ATOM 2150 O O . SER A 1 274 ? 2.412 12.691 3.030 1.00 87.16 282 SER A O 1
ATOM 2153 N N . LYS A 1 275 ? 2.028 10.772 1.879 1.00 86.52 283 LYS A N 1
ATOM 2154 C CA . LYS A 1 275 ? 0.734 11.136 1.279 1.00 88.68 283 LYS A CA 1
ATOM 2155 C C . LYS A 1 275 ? -0.416 10.916 2.274 1.00 93.99 283 LYS A C 1
ATOM 2156 O O . LYS A 1 275 ? -1.436 11.603 2.192 1.00 94.34 283 LYS A O 1
ATOM 2162 N N . ASP A 1 276 ? -0.247 9.944 3.200 1.00 90.95 284 ASP A N 1
ATOM 2163 C CA . ASP A 1 276 ? -1.222 9.559 4.227 1.00 90.92 284 ASP A CA 1
ATOM 2164 C C . ASP A 1 276 ? -1.266 10.541 5.412 1.00 95.05 284 ASP A C 1
ATOM 2165 O O . ASP A 1 276 ? -2.307 10.671 6.060 1.00 95.34 284 ASP A O 1
ATOM 2170 N N . VAL A 1 277 ? -0.143 11.229 5.683 1.00 90.57 285 VAL A N 1
ATOM 2171 C CA . VAL A 1 277 ? -0.019 12.219 6.757 1.00 89.54 285 VAL A CA 1
ATOM 2172 C C . VAL A 1 277 ? -0.764 13.526 6.374 1.00 94.70 285 VAL A C 1
ATOM 2173 O O . VAL A 1 277 ? -0.493 14.101 5.314 1.00 95.69 285 VAL A O 1
ATOM 2177 N N . THR A 1 278 ? -1.708 13.974 7.235 1.00 90.42 286 THR A N 1
ATOM 2178 C CA . THR A 1 278 ? -2.469 15.218 7.024 1.00 91.26 286 THR A CA 1
ATOM 2179 C C . THR A 1 278 ? -1.588 16.406 7.415 1.00 94.06 286 THR A C 1
ATOM 2180 O O . THR A 1 278 ? -0.610 16.208 8.139 1.00 92.72 286 THR A O 1
ATOM 2184 N N . ASP A 1 279 ? -1.933 17.633 6.966 1.00 90.87 287 ASP A N 1
ATOM 2185 C CA . ASP A 1 279 ? -1.159 18.848 7.267 1.00 90.36 287 ASP A CA 1
ATOM 2186 C C . ASP A 1 279 ? -1.077 19.177 8.766 1.00 91.25 287 ASP A C 1
ATOM 2187 O O . ASP A 1 279 ? -0.080 19.756 9.204 1.00 89.88 287 ASP A O 1
ATOM 2192 N N . GLY A 1 280 ? -2.102 18.781 9.525 1.00 86.35 288 GLY A N 1
ATOM 2193 C CA . GLY A 1 280 ? -2.160 18.946 10.973 1.00 84.41 288 GLY A CA 1
ATOM 2194 C C . GLY A 1 280 ? -1.233 17.964 11.662 1.00 85.07 288 GLY A C 1
ATOM 2195 O O . GLY A 1 280 ? -0.609 18.302 12.674 1.00 83.66 288 GLY A O 1
ATOM 2196 N N . GLU A 1 281 ? -1.139 16.731 11.101 1.00 80.00 289 GLU A N 1
ATOM 2197 C CA . GLU A 1 281 ? -0.263 15.649 11.569 1.00 77.40 289 GLU A CA 1
ATOM 2198 C C . GLU A 1 281 ? 1.190 15.977 11.193 1.00 78.49 289 GLU A C 1
ATOM 2199 O O . GLU A 1 281 ? 2.111 15.614 11.923 1.00 75.65 289 GLU A O 1
ATOM 2205 N N . ARG A 1 282 ? 1.376 16.667 10.046 1.00 75.48 290 ARG A N 1
ATOM 2206 C CA . ARG A 1 282 ? 2.657 17.121 9.506 1.00 74.67 290 ARG A CA 1
ATOM 2207 C C . ARG A 1 282 ? 3.206 18.247 10.383 1.00 77.58 290 ARG A C 1
ATOM 2208 O O . ARG A 1 282 ? 4.419 18.309 10.602 1.00 76.96 290 ARG A O 1
ATOM 2216 N N . SER A 1 283 ? 2.313 19.120 10.894 1.00 73.67 291 SER A N 1
ATOM 2217 C CA . SER A 1 283 ? 2.670 20.232 11.775 1.00 73.21 291 SER A CA 1
ATOM 2218 C C . SER A 1 283 ? 3.213 19.771 13.135 1.00 74.42 291 SER A C 1
ATOM 2219 O O . SER A 1 283 ? 4.086 20.436 13.689 1.00 73.73 291 SER A O 1
ATOM 2222 N N . ARG A 1 284 ? 2.719 18.629 13.651 1.00 68.98 292 ARG A N 1
ATOM 2223 C CA . ARG A 1 284 ? 3.176 18.040 14.909 1.00 66.94 292 ARG A CA 1
ATOM 2224 C C . ARG A 1 284 ? 4.548 17.368 14.733 1.00 69.86 292 ARG A C 1
ATOM 2225 O O . ARG A 1 284 ? 5.320 17.306 15.696 1.00 69.15 292 ARG A O 1
ATOM 2233 N N . VAL A 1 285 ? 4.850 16.870 13.506 1.00 65.86 293 VAL A N 1
ATOM 2234 C CA . VAL A 1 285 ? 6.129 16.237 13.137 1.00 64.25 293 VAL A CA 1
ATOM 2235 C C . VAL A 1 285 ? 7.243 17.297 13.172 1.00 67.79 293 VAL A C 1
ATOM 2236 O O . VAL A 1 285 ? 8.270 17.068 13.811 1.00 66.38 293 VAL A O 1
ATOM 2240 N N . LYS A 1 286 ? 7.026 18.463 12.515 1.00 65.38 294 LYS A N 1
ATOM 2241 C CA . LYS A 1 286 ? 8.002 19.558 12.523 1.00 65.46 294 LYS A CA 1
ATOM 2242 C C . LYS A 1 286 ? 8.160 20.158 13.930 1.00 67.81 294 LYS A C 1
ATOM 2243 O O . LYS A 1 286 ? 9.248 20.622 14.277 1.00 66.98 294 LYS A O 1
ATOM 2249 N N . ALA A 1 287 ? 7.093 20.081 14.755 1.00 63.56 295 ALA A N 1
ATOM 2250 C CA . ALA A 1 287 ? 7.091 20.532 16.147 1.00 62.99 295 ALA A CA 1
ATOM 2251 C C . ALA A 1 287 ? 7.980 19.632 17.019 1.00 66.03 295 ALA A C 1
ATOM 2252 O O . ALA A 1 287 ? 8.441 20.083 18.067 1.00 65.06 295 ALA A O 1
ATOM 2254 N N . PHE A 1 288 ? 8.214 18.367 16.584 1.00 62.71 296 PHE A N 1
ATOM 2255 C CA . PHE A 1 288 ? 9.050 17.400 17.294 1.00 61.73 296 PHE A CA 1
ATOM 2256 C C . PHE A 1 288 ? 10.552 17.603 17.040 1.00 63.85 296 PHE A C 1
ATOM 2257 O O . PHE A 1 288 ? 11.354 17.261 17.910 1.00 62.82 296 PHE A O 1
ATOM 2265 N N . ILE A 1 289 ? 10.931 18.155 15.863 1.00 59.57 297 ILE A N 1
ATOM 2266 C CA . ILE A 1 289 ? 12.324 18.439 15.476 1.00 58.64 297 ILE A CA 1
ATOM 2267 C C . ILE A 1 289 ? 13.093 19.179 16.617 1.00 61.69 297 ILE A C 1
ATOM 2268 O O . ILE A 1 289 ? 14.140 18.656 17.001 1.00 59.36 297 ILE A O 1
ATOM 2273 N N . PRO A 1 290 ? 12.607 20.315 17.218 1.00 59.74 298 PRO A N 1
ATOM 2274 C CA . PRO A 1 290 ? 13.365 20.941 18.325 1.00 59.05 298 PRO A CA 1
ATOM 2275 C C . PRO A 1 290 ? 13.471 20.037 19.551 1.00 60.51 298 PRO A C 1
ATOM 2276 O O . PRO A 1 290 ? 14.523 20.028 20.196 1.00 59.40 298 PRO A O 1
ATOM 2280 N N . LEU A 1 291 ? 12.396 19.250 19.846 1.00 55.73 299 LEU A N 1
ATOM 2281 C CA . LEU A 1 291 ? 12.358 18.274 20.948 1.00 53.22 299 LEU A CA 1
ATOM 2282 C C . LEU A 1 291 ? 13.394 17.147 20.705 1.00 54.58 299 LEU A C 1
ATOM 2283 O O . LEU A 1 291 ? 13.938 16.608 21.674 1.00 52.97 299 LEU A O 1
ATOM 2288 N N . PHE A 1 292 ? 13.674 16.812 19.412 1.00 50.65 300 PHE A N 1
ATOM 2289 C CA . PHE A 1 292 ? 14.672 15.811 19.025 1.00 50.00 300 PHE A CA 1
ATOM 2290 C C . PHE A 1 292 ? 16.092 16.312 19.376 1.00 53.08 300 PHE A C 1
ATOM 2291 O O . PHE A 1 292 ? 16.877 15.548 19.943 1.00 51.04 300 PHE A O 1
ATOM 2299 N N . ILE A 1 293 ? 16.403 17.587 19.034 1.00 50.78 301 ILE A N 1
ATOM 2300 C CA . ILE A 1 293 ? 17.675 18.259 19.331 1.00 51.09 301 ILE A CA 1
ATOM 2301 C C . ILE A 1 293 ? 17.848 18.326 20.864 1.00 55.69 301 ILE A C 1
ATOM 2302 O O . ILE A 1 293 ? 18.872 17.861 21.366 1.00 55.74 301 ILE A O 1
ATOM 2307 N N . LEU A 1 294 ? 16.830 18.840 21.599 1.00 51.98 302 LEU A N 1
ATOM 2308 C CA . LEU A 1 294 ? 16.856 18.932 23.060 1.00 51.39 302 LEU A CA 1
ATOM 2309 C C . LEU A 1 294 ? 17.091 17.570 23.711 1.00 55.81 302 LEU A C 1
ATOM 2310 O O . LEU A 1 294 ? 17.917 17.475 24.632 1.00 55.78 302 LEU A O 1
ATOM 2315 N N . GLY A 1 295 ? 16.409 16.535 23.192 1.00 51.54 303 GLY A N 1
ATOM 2316 C CA . GLY A 1 295 ? 16.537 15.146 23.640 1.00 49.42 303 GLY A CA 1
ATOM 2317 C C . GLY A 1 295 ? 17.920 14.566 23.387 1.00 50.86 303 GLY A C 1
ATOM 2318 O O . GLY A 1 295 ? 18.480 13.892 24.251 1.00 49.56 303 GLY A O 1
ATOM 2319 N N . MET A 1 296 ? 18.489 14.856 22.206 1.00 46.51 304 MET A N 1
ATOM 2320 C CA . MET A 1 296 ? 19.818 14.412 21.793 1.00 46.09 304 MET A CA 1
ATOM 2321 C C . MET A 1 296 ? 20.902 15.034 22.695 1.00 49.01 304 MET A C 1
ATOM 2322 O O . MET A 1 296 ? 21.782 14.309 23.169 1.00 48.10 304 MET A O 1
ATOM 2327 N N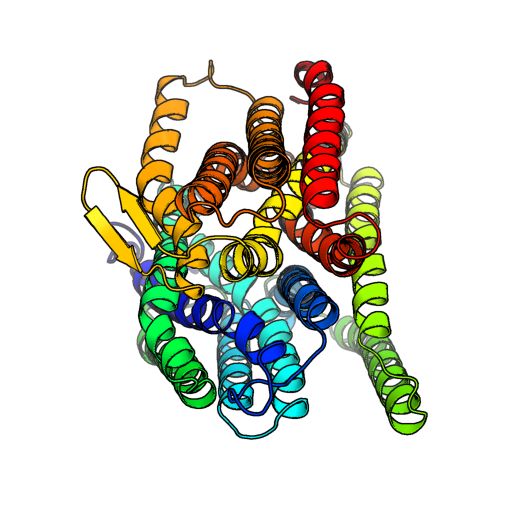 . LEU A 1 297 ? 20.806 16.370 22.954 1.00 44.10 305 LEU A N 1
ATOM 2328 C CA . LEU A 1 297 ? 21.716 17.130 23.813 1.00 43.02 305 LEU A CA 1
ATOM 2329 C C . LEU A 1 297 ? 21.677 16.596 25.246 1.00 45.31 305 LEU A C 1
ATOM 2330 O O . LEU A 1 297 ? 22.715 16.579 25.917 1.00 45.16 305 LEU A O 1
ATOM 2335 N N . PHE A 1 298 ? 20.487 16.157 25.716 1.00 40.10 306 PHE A N 1
ATOM 2336 C CA . PHE A 1 298 ? 20.345 15.593 27.064 1.00 37.91 306 PHE A CA 1
ATOM 2337 C C . PHE A 1 298 ? 21.067 14.246 27.189 1.00 41.50 306 PHE A C 1
ATOM 2338 O O . PHE A 1 298 ? 21.846 14.065 28.130 1.00 40.75 306 PHE A O 1
ATOM 2346 N N . TRP A 1 299 ? 20.768 13.287 26.271 1.00 37.78 307 TRP A N 1
ATOM 2347 C CA . TRP A 1 299 ? 21.367 11.953 26.295 1.00 36.11 307 TRP A CA 1
ATOM 2348 C C . TRP A 1 299 ? 22.850 11.958 25.976 1.00 39.74 307 TRP A C 1
ATOM 2349 O O . TRP A 1 299 ? 23.542 11.050 26.424 1.00 39.34 307 TRP A O 1
ATOM 2360 N N . SER A 1 300 ? 23.357 12.977 25.259 1.00 36.36 308 SER A N 1
ATOM 2361 C CA . SER A 1 300 ? 24.799 13.064 24.963 1.00 36.57 308 SER A CA 1
ATOM 2362 C C . SER A 1 300 ? 25.571 13.201 26.279 1.00 39.87 308 SER A C 1
ATOM 2363 O O . SER A 1 300 ? 26.454 12.390 26.555 1.00 38.10 308 SER A O 1
ATOM 2366 N N . ILE A 1 301 ? 25.153 14.169 27.121 1.00 37.72 309 ILE A N 1
ATOM 2367 C CA . ILE A 1 301 ? 25.720 14.436 28.437 1.00 37.25 309 ILE A CA 1
ATOM 2368 C C . ILE A 1 301 ? 25.390 13.298 29.401 1.00 41.14 309 ILE A C 1
ATOM 2369 O O . ILE A 1 301 ? 26.305 12.766 30.029 1.00 41.01 309 ILE A O 1
ATOM 2374 N N . GLN A 1 302 ? 24.110 12.881 29.471 1.00 36.90 310 GLN A N 1
ATOM 2375 C CA . GLN A 1 302 ? 23.689 11.775 30.341 1.00 35.80 310 GLN A CA 1
ATOM 2376 C C . GLN A 1 302 ? 24.432 10.442 30.066 1.00 40.01 310 GLN A C 1
ATOM 2377 O O . GLN A 1 302 ? 24.934 9.833 31.002 1.00 39.76 310 GLN A O 1
ATOM 2383 N N . GLU A 1 303 ? 24.501 9.989 28.806 1.00 36.22 311 GLU A N 1
ATOM 2384 C CA . GLU A 1 303 ? 25.172 8.724 28.483 1.00 35.53 311 GLU A CA 1
ATOM 2385 C C . GLU A 1 303 ? 26.706 8.772 28.648 1.00 39.99 311 GLU A C 1
ATOM 2386 O O . GLU A 1 303 ? 27.366 7.728 28.561 1.00 40.06 311 GLU A O 1
ATOM 2392 N N . GLN A 1 304 ? 27.260 9.963 28.947 1.00 35.81 312 GLN A N 1
ATOM 2393 C CA . GLN A 1 304 ? 28.694 10.111 29.176 1.00 35.49 312 GLN A CA 1
ATOM 2394 C C . GLN A 1 304 ? 29.084 9.808 30.614 1.00 39.18 312 GLN A C 1
ATOM 2395 O O . GLN A 1 304 ? 30.272 9.724 30.910 1.00 40.68 312 GLN A O 1
ATOM 2401 N N . GLY A 1 305 ? 28.102 9.598 31.484 1.00 33.33 313 GLY A N 1
ATOM 2402 C CA . GLY A 1 305 ? 28.369 9.216 32.863 1.00 32.77 313 GLY A CA 1
ATOM 2403 C C . GLY A 1 305 ? 28.841 7.778 32.985 1.00 37.03 313 GLY A C 1
ATOM 2404 O O . GLY A 1 305 ? 29.293 7.365 34.059 1.00 36.53 313 GLY A O 1
ATOM 2405 N N . SER A 1 306 ? 28.706 6.985 31.890 1.00 33.54 314 SER A N 1
ATOM 2406 C CA . SER A 1 306 ? 29.110 5.576 31.839 1.00 33.03 314 SER A CA 1
ATOM 2407 C C . SER A 1 306 ? 30.535 5.372 31.337 1.00 38.29 314 SER A C 1
ATOM 2408 O O . SER A 1 306 ? 31.070 4.285 31.518 1.00 38.81 314 SER A O 1
ATOM 2411 N N . ASN A 1 307 ? 31.146 6.392 30.702 1.00 35.93 315 ASN A N 1
ATOM 2412 C CA . ASN A 1 307 ? 32.499 6.273 30.135 1.00 36.87 315 ASN A CA 1
ATOM 2413 C C . ASN A 1 307 ? 33.419 7.495 30.336 1.00 41.97 315 ASN A C 1
ATOM 2414 O O . ASN A 1 307 ? 34.624 7.357 30.171 1.00 41.76 315 ASN A O 1
ATOM 2419 N N . VAL A 1 308 ? 32.857 8.682 30.647 1.00 39.58 316 VAL A N 1
ATOM 2420 C CA . VAL A 1 308 ? 33.630 9.924 30.786 1.00 40.44 316 VAL A CA 1
ATOM 2421 C C . VAL A 1 308 ? 33.686 10.426 32.250 1.00 43.73 316 VAL A C 1
ATOM 2422 O O . VAL A 1 308 ? 34.789 10.614 32.783 1.00 44.57 316 VAL A O 1
ATOM 2426 N N . LEU A 1 309 ? 32.519 10.666 32.874 1.00 38.37 317 LEU A N 1
ATOM 2427 C CA . LEU A 1 309 ? 32.428 11.204 34.236 1.00 38.76 317 LEU A CA 1
ATOM 2428 C C . LEU A 1 309 ? 32.991 10.267 35.322 1.00 43.31 317 LEU A C 1
ATOM 2429 O O . LEU A 1 309 ? 33.613 10.754 36.272 1.00 43.81 317 LEU A O 1
ATOM 2434 N N . ASN A 1 310 ? 32.807 8.936 35.154 1.00 38.35 318 ASN A N 1
ATOM 2435 C CA . ASN A 1 310 ? 33.300 7.896 36.069 1.00 37.86 318 ASN A CA 1
ATOM 2436 C C . ASN A 1 310 ? 34.850 7.739 36.080 1.00 42.46 318 ASN A C 1
ATOM 2437 O O . ASN A 1 310 ? 35.429 7.572 37.159 1.00 41.43 318 ASN A O 1
ATOM 2442 N N . ILE A 1 311 ? 35.509 7.773 34.883 1.00 40.09 319 ILE A N 1
ATOM 2443 C CA . ILE A 1 311 ? 36.971 7.696 34.742 1.00 40.81 319 ILE A CA 1
ATOM 2444 C C . ILE A 1 311 ? 37.583 8.977 35.333 1.00 47.13 319 ILE A C 1
ATOM 2445 O O . ILE A 1 311 ? 38.618 8.910 35.995 1.00 46.91 319 ILE A O 1
ATOM 2450 N N . TYR A 1 312 ? 36.919 10.137 35.109 1.00 45.16 320 TYR A N 1
ATOM 2451 C CA . TYR A 1 312 ? 37.333 11.436 35.657 1.00 45.39 320 TYR A CA 1
ATOM 2452 C C . TYR A 1 312 ? 37.267 11.404 37.183 1.00 49.55 320 TYR A C 1
ATOM 2453 O O . TYR A 1 312 ? 38.185 11.885 37.831 1.00 51.92 320 TYR A O 1
ATOM 2462 N N . GLY A 1 313 ? 36.213 10.804 37.732 1.00 43.49 321 GLY A N 1
ATOM 2463 C CA . GLY A 1 313 ? 36.052 10.642 39.169 1.00 43.03 321 GLY A CA 1
ATOM 2464 C C . GLY A 1 313 ? 37.135 9.747 39.744 1.00 47.41 321 GLY A C 1
ATOM 2465 O O . GLY A 1 313 ? 37.775 10.110 40.734 1.00 48.80 321 GLY A O 1
ATOM 2466 N N . LEU A 1 314 ? 37.376 8.584 39.098 1.00 41.60 322 LEU A N 1
ATOM 2467 C CA . LEU A 1 314 ? 38.399 7.608 39.497 1.00 40.65 322 LEU A CA 1
ATOM 2468 C C . LEU A 1 314 ? 39.817 8.196 39.469 1.00 45.80 322 LEU A C 1
ATOM 2469 O O . LEU A 1 314 ? 40.621 7.940 40.378 1.00 47.25 322 LEU A O 1
ATOM 2474 N N . GLU A 1 315 ? 40.109 9.005 38.444 1.00 41.58 323 GLU A N 1
ATOM 2475 C CA . GLU A 1 315 ? 41.432 9.592 38.237 1.00 42.03 323 GLU A CA 1
ATOM 2476 C C . GLU A 1 315 ? 41.679 10.943 38.911 1.00 47.59 323 GLU A C 1
ATOM 2477 O O . GLU A 1 315 ? 42.827 11.249 39.217 1.00 48.26 323 GLU A O 1
ATOM 2483 N N . ARG A 1 316 ? 40.639 11.767 39.104 1.00 44.96 324 ARG A N 1
ATOM 2484 C CA . ARG A 1 316 ? 40.837 13.105 39.670 1.00 46.23 324 ARG A CA 1
ATOM 2485 C C . ARG A 1 316 ? 40.252 13.307 41.078 1.00 49.03 324 ARG A C 1
ATOM 2486 O O . ARG A 1 316 ? 40.700 14.201 41.796 1.00 50.38 324 ARG A O 1
ATOM 2494 N N . SER A 1 317 ? 39.296 12.479 41.490 1.00 43.37 325 SER A N 1
ATOM 2495 C CA . SER A 1 317 ? 38.727 12.638 42.825 1.00 42.50 325 SER A CA 1
ATOM 2496 C C . SER A 1 317 ? 39.368 11.685 43.838 1.00 46.30 325 SER A C 1
ATOM 2497 O O . SER A 1 317 ? 40.076 10.751 43.445 1.00 46.66 325 SER A O 1
ATOM 2500 N N . ASP A 1 318 ? 39.113 11.922 45.136 1.00 41.33 326 ASP A N 1
ATOM 2501 C CA . ASP A 1 318 ? 39.652 11.105 46.224 1.00 40.63 326 ASP A CA 1
ATOM 2502 C C . ASP A 1 318 ? 38.925 9.758 46.378 1.00 43.14 326 ASP A C 1
ATOM 2503 O O . ASP A 1 318 ? 39.343 8.924 47.199 1.00 42.70 326 ASP A O 1
ATOM 2508 N N . MET A 1 319 ? 37.829 9.560 45.591 1.00 38.27 327 MET A N 1
ATOM 2509 C CA . MET A 1 319 ? 36.950 8.375 45.593 1.00 36.92 327 MET A CA 1
ATOM 2510 C C . MET A 1 319 ? 36.478 8.046 47.010 1.00 39.51 327 MET A C 1
ATOM 2511 O O . MET A 1 319 ? 36.300 6.879 47.371 1.00 38.75 327 MET A O 1
ATOM 2516 N N . GLN A 1 320 ? 36.295 9.099 47.814 1.00 35.88 328 GLN A N 1
ATOM 2517 C CA . GLN A 1 320 ? 35.944 8.992 49.227 1.00 36.03 328 GLN A CA 1
ATOM 2518 C C . GLN A 1 320 ? 34.662 9.782 49.556 1.00 40.64 328 GLN A C 1
ATOM 2519 O O . GLN A 1 320 ? 34.701 11.004 49.692 1.00 41.72 328 GLN A O 1
ATOM 2525 N N . LEU A 1 321 ? 33.525 9.089 49.633 1.00 37.36 329 LEU A N 1
ATOM 2526 C CA . LEU A 1 321 ? 32.235 9.718 49.975 1.00 37.76 329 LEU A CA 1
ATOM 2527 C C . LEU A 1 321 ? 32.360 10.287 51.398 1.00 44.41 329 LEU A C 1
ATOM 2528 O O . LEU A 1 321 ? 32.930 9.622 52.270 1.00 44.87 329 LEU A O 1
ATOM 2533 N N . ASN A 1 322 ? 31.948 11.548 51.595 1.00 40.89 330 ASN A N 1
ATOM 2534 C CA . ASN A 1 322 ? 32.058 12.200 52.899 1.00 41.56 330 ASN A CA 1
ATOM 2535 C C . ASN A 1 322 ? 30.852 13.134 53.188 1.00 46.20 330 ASN A C 1
ATOM 2536 O O . ASN A 1 322 ? 30.810 14.270 52.705 1.00 47.36 330 ASN A O 1
ATOM 2541 N N . LEU A 1 323 ? 29.861 12.627 53.950 1.00 40.51 331 LEU A N 1
ATOM 2542 C CA . LEU A 1 323 ? 28.638 13.355 54.262 1.00 39.80 331 LEU A CA 1
ATOM 2543 C C . LEU A 1 323 ? 28.375 13.436 55.758 1.00 43.16 331 LEU A C 1
ATOM 2544 O O . LEU A 1 323 ? 28.050 12.424 56.387 1.00 42.50 331 LEU A O 1
ATOM 2549 N N . PHE A 1 324 ? 28.486 14.654 56.322 1.00 39.36 332 PHE A N 1
ATOM 2550 C CA . PHE A 1 324 ? 28.218 14.961 57.732 1.00 39.83 332 PHE A CA 1
ATOM 2551 C C . PHE A 1 324 ? 28.808 13.916 58.694 1.00 47.91 332 PHE A C 1
ATOM 2552 O O . PHE A 1 324 ? 28.071 13.296 59.471 1.00 47.93 332 PHE A O 1
ATOM 2560 N N . GLY A 1 325 ? 30.121 13.696 58.586 1.00 46.58 333 GLY A N 1
ATOM 2561 C CA . GLY A 1 325 ? 30.836 12.749 59.434 1.00 47.58 333 GLY A CA 1
ATOM 2562 C C . GLY A 1 325 ? 30.921 11.331 58.911 1.00 52.87 333 GLY A C 1
ATOM 2563 O O . GLY A 1 325 ? 31.826 10.594 59.310 1.00 54.18 333 GLY A O 1
ATOM 2564 N N . TRP A 1 326 ? 29.979 10.927 58.035 1.00 49.58 334 TRP A N 1
ATOM 2565 C CA . TRP A 1 326 ? 29.958 9.596 57.425 1.00 49.38 334 TRP A CA 1
ATOM 2566 C C . TRP A 1 326 ? 30.918 9.573 56.242 1.00 50.84 334 TRP A C 1
ATOM 2567 O O . TRP A 1 326 ? 30.651 10.195 55.216 1.00 48.59 334 TRP A O 1
ATOM 2578 N N . THR A 1 327 ? 32.051 8.893 56.403 1.00 49.00 335 THR A N 1
ATOM 2579 C CA . THR A 1 327 ? 33.081 8.820 55.369 1.00 49.22 335 THR A CA 1
ATOM 2580 C C . THR A 1 327 ? 33.328 7.351 54.976 1.00 55.63 335 THR A C 1
ATOM 2581 O O . THR A 1 327 ? 33.478 6.489 55.844 1.00 57.17 335 THR A O 1
ATOM 2585 N N . THR A 1 328 ? 33.310 7.066 53.666 1.00 51.59 336 THR A N 1
ATOM 2586 C CA . THR A 1 328 ? 33.509 5.717 53.129 1.00 50.66 336 THR A CA 1
ATOM 2587 C C . THR A 1 328 ? 34.106 5.749 51.725 1.00 52.32 336 THR A C 1
ATOM 2588 O O . THR A 1 328 ? 33.851 6.694 50.985 1.00 50.82 336 THR A O 1
ATOM 2592 N N . ARG A 1 329 ? 34.884 4.707 51.360 1.00 48.97 337 ARG A N 1
ATOM 2593 C CA . ARG A 1 329 ? 35.472 4.539 50.025 1.00 47.66 337 ARG A CA 1
ATOM 2594 C C . ARG A 1 329 ? 34.331 4.270 49.036 1.00 50.05 337 ARG A C 1
ATOM 2595 O O . ARG A 1 329 ? 33.456 3.450 49.315 1.00 50.10 337 ARG A O 1
ATOM 2603 N N . PHE A 1 330 ? 34.325 4.989 47.909 1.00 44.84 338 PHE A N 1
ATOM 2604 C CA . PHE A 1 330 ? 33.322 4.848 46.862 1.00 43.02 338 PHE A CA 1
ATOM 2605 C C . PHE A 1 330 ? 33.918 4.045 45.695 1.00 45.15 338 PHE A C 1
ATOM 2606 O O . PHE A 1 330 ? 34.902 4.471 45.092 1.00 46.23 338 PHE A O 1
ATOM 2614 N N . GLY A 1 331 ? 33.356 2.871 45.436 1.00 38.78 339 GLY A N 1
ATOM 2615 C CA . GLY A 1 331 ? 33.786 2.013 44.342 1.00 37.82 339 GLY A CA 1
ATOM 2616 C C . GLY A 1 331 ? 33.364 2.595 43.008 1.00 41.44 339 GLY A C 1
ATOM 2617 O O . GLY A 1 331 ? 32.210 3.011 42.853 1.00 39.96 339 GLY A O 1
ATOM 2618 N N . GLU A 1 332 ? 34.306 2.648 42.040 1.00 39.24 340 GLU A N 1
ATOM 2619 C CA . GLU A 1 332 ? 34.131 3.244 40.702 1.00 38.11 340 GLU A CA 1
ATOM 2620 C C . GLU A 1 332 ? 32.893 2.756 39.960 1.00 40.89 340 GLU A C 1
ATOM 2621 O O . GLU A 1 332 ? 32.287 3.569 39.267 1.00 40.67 340 GLU A O 1
ATOM 2627 N N . ALA A 1 333 ? 32.482 1.473 40.131 1.00 37.07 341 ALA A N 1
ATOM 2628 C CA . ALA A 1 333 ? 31.278 0.941 39.465 1.00 36.45 341 ALA A CA 1
ATOM 2629 C C . ALA A 1 333 ? 29.963 1.451 40.065 1.00 39.32 341 ALA A C 1
ATOM 2630 O O . ALA A 1 333 ? 28.943 1.436 39.374 1.00 37.85 341 ALA A O 1
ATOM 2632 N N . LEU A 1 334 ? 29.996 1.954 41.321 1.00 36.74 342 LEU A N 1
ATOM 2633 C CA . LEU A 1 334 ? 28.826 2.508 42.018 1.00 36.47 342 LEU A CA 1
ATOM 2634 C C . LEU A 1 334 ? 28.346 3.845 41.444 1.00 39.94 342 LEU A C 1
ATOM 2635 O O . LEU A 1 334 ? 27.212 4.234 41.706 1.00 40.76 342 LEU A O 1
ATOM 2640 N N . PHE A 1 335 ? 29.170 4.518 40.615 1.00 35.44 343 PHE A N 1
ATOM 2641 C CA . PHE A 1 335 ? 28.777 5.743 39.905 1.00 34.90 343 PHE A CA 1
ATOM 2642 C C . PHE A 1 335 ? 27.568 5.471 38.992 1.00 38.05 343 PHE A C 1
ATOM 2643 O O . PHE A 1 335 ? 26.804 6.395 38.735 1.00 38.45 343 PHE A O 1
ATOM 2651 N N . GLN A 1 336 ? 27.415 4.207 38.497 1.00 32.84 344 GLN A N 1
ATOM 2652 C CA . GLN A 1 336 ? 26.328 3.732 37.612 1.00 31.38 344 GLN A CA 1
ATOM 2653 C C . GLN A 1 336 ? 24.982 3.524 38.329 1.00 34.92 344 GLN A C 1
ATOM 2654 O O . GLN 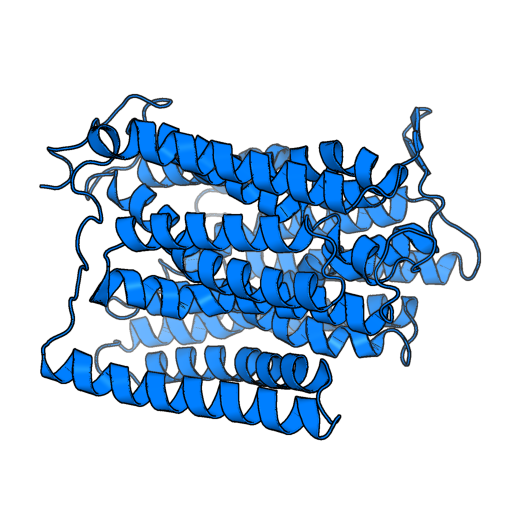A 1 336 ? 23.945 3.424 37.661 1.00 34.31 344 GLN A O 1
ATOM 2660 N N . SER A 1 337 ? 25.025 3.397 39.667 1.00 31.04 345 SER A N 1
ATOM 2661 C CA . SER A 1 337 ? 23.887 3.176 40.551 1.00 30.86 345 SER A CA 1
ATOM 2662 C C . SER A 1 337 ? 23.207 4.491 40.965 1.00 36.74 345 SER A C 1
ATOM 2663 O O . SER A 1 337 ? 22.065 4.443 41.442 1.00 36.73 345 SER A O 1
ATOM 2666 N N . ILE A 1 338 ? 23.891 5.657 40.774 1.00 34.09 346 ILE A N 1
ATOM 2667 C CA . ILE A 1 338 ? 23.373 6.974 41.180 1.00 34.81 346 ILE A CA 1
ATOM 2668 C C . ILE A 1 338 ? 22.048 7.328 40.463 1.00 39.77 346 ILE A C 1
ATOM 2669 O O . ILE A 1 338 ? 21.042 7.570 41.130 1.00 39.95 346 ILE A O 1
ATOM 2674 N N . ASN A 1 339 ? 22.070 7.376 39.129 1.00 36.54 347 ASN A N 1
ATOM 2675 C CA . ASN A 1 339 ? 20.929 7.687 38.271 1.00 37.07 347 ASN A CA 1
ATOM 2676 C C . ASN A 1 339 ? 19.713 6.737 38.508 1.00 40.85 347 ASN A C 1
ATOM 2677 O O . ASN A 1 339 ? 18.634 7.267 38.758 1.00 39.07 347 ASN A O 1
ATOM 2682 N N . PRO A 1 340 ? 19.854 5.376 38.503 1.00 37.52 348 PRO A N 1
ATOM 2683 C CA . PRO A 1 340 ? 18.687 4.518 38.801 1.00 36.91 348 PRO A CA 1
ATOM 2684 C C . PRO A 1 340 ? 18.122 4.685 40.217 1.00 40.90 348 PRO A C 1
ATOM 2685 O O . PRO A 1 340 ? 16.908 4.560 40.384 1.00 40.00 348 PRO A O 1
ATOM 2689 N N . LEU A 1 341 ? 18.974 4.982 41.232 1.00 38.76 349 LEU A N 1
ATOM 2690 C CA . LEU A 1 341 ? 18.504 5.216 42.606 1.00 39.26 349 LEU A CA 1
ATOM 2691 C C . LEU A 1 341 ? 17.603 6.459 42.675 1.00 44.91 349 LEU A C 1
ATOM 2692 O O . LEU A 1 341 ? 16.516 6.390 43.260 1.00 45.70 349 LEU A O 1
ATOM 2697 N N . PHE A 1 342 ? 18.041 7.579 42.066 1.00 41.28 350 PHE A N 1
ATOM 2698 C CA . PHE A 1 342 ? 17.274 8.832 42.050 1.00 41.87 350 PHE A CA 1
ATOM 2699 C C . PHE A 1 342 ? 15.988 8.728 41.237 1.00 45.96 350 PHE A C 1
ATOM 2700 O O . PHE A 1 342 ? 14.995 9.351 41.610 1.00 46.91 350 PHE A O 1
ATOM 2708 N N . ILE A 1 343 ? 15.989 7.912 40.158 1.00 40.98 351 ILE A N 1
ATOM 2709 C CA . ILE A 1 343 ? 14.790 7.659 39.360 1.00 40.31 351 ILE A CA 1
ATOM 2710 C C . ILE A 1 343 ? 13.803 6.912 40.261 1.00 44.89 351 ILE A C 1
ATOM 2711 O O . ILE A 1 343 ? 12.674 7.356 40.398 1.00 45.66 351 ILE A O 1
ATOM 2716 N N . LEU A 1 344 ? 14.252 5.833 40.927 1.00 41.36 352 LEU A N 1
ATOM 2717 C CA . LEU A 1 344 ? 13.423 5.044 41.840 1.00 41.48 352 LEU A CA 1
ATOM 2718 C C . LEU A 1 344 ? 12.823 5.864 42.979 1.00 48.23 352 LEU A C 1
ATOM 2719 O O . LEU A 1 344 ? 11.640 5.713 43.276 1.00 48.88 352 LEU A O 1
ATOM 2724 N N . LEU A 1 345 ? 13.613 6.752 43.588 1.00 47.08 353 LEU A N 1
ATOM 2725 C CA . LEU A 1 345 ? 13.133 7.567 44.708 1.00 48.32 353 LEU A CA 1
ATOM 2726 C C . LEU A 1 345 ? 12.270 8.750 44.304 1.00 54.45 353 LEU A C 1
ATOM 2727 O O . LEU A 1 345 ? 11.318 9.062 45.020 1.00 55.26 353 LEU A O 1
ATOM 2732 N N . PHE A 1 346 ? 12.618 9.445 43.206 1.00 51.64 354 PHE A N 1
ATOM 2733 C CA . PHE A 1 346 ? 11.924 10.683 42.873 1.00 52.77 354 PHE A CA 1
ATOM 2734 C C . PHE A 1 346 ? 11.055 10.678 41.596 1.00 59.63 354 PHE A C 1
ATOM 2735 O O . PHE A 1 346 ? 10.360 11.675 41.390 1.00 61.17 354 PHE A O 1
ATOM 2743 N N . ALA A 1 347 ? 10.998 9.572 40.798 1.00 55.98 355 ALA A N 1
ATOM 2744 C CA . ALA A 1 347 ? 10.090 9.505 39.633 1.00 56.09 355 ALA A CA 1
ATOM 2745 C C . ALA A 1 347 ? 8.607 9.509 40.077 1.00 63.17 355 ALA A C 1
ATOM 2746 O O . ALA A 1 347 ? 7.840 10.255 39.460 1.00 63.22 355 ALA A O 1
ATOM 2748 N N . PRO A 1 348 ? 8.179 8.770 41.153 1.00 61.70 356 PRO A N 1
ATOM 2749 C CA . PRO A 1 348 ? 6.768 8.866 41.587 1.00 63.15 356 PRO A CA 1
ATOM 2750 C C . PRO A 1 348 ? 6.408 10.250 42.155 1.00 68.73 356 PRO A C 1
ATOM 2751 O O . PRO A 1 348 ? 5.275 10.696 41.995 1.00 68.90 356 PRO A O 1
ATOM 2755 N N . VAL A 1 349 ? 7.395 10.923 42.793 1.00 66.44 357 VAL A N 1
ATOM 2756 C CA . VAL A 1 349 ? 7.321 12.260 43.396 1.00 67.76 357 VAL A CA 1
ATOM 2757 C C . VAL A 1 349 ? 7.007 13.328 42.315 1.00 73.83 357 VAL A C 1
ATOM 2758 O O . VAL A 1 349 ? 5.998 14.027 42.441 1.00 73.62 357 VAL A O 1
ATOM 2762 N N . ILE A 1 350 ? 7.852 13.418 41.250 1.00 71.69 358 ILE A N 1
ATOM 2763 C CA . ILE A 1 350 ? 7.704 14.331 40.097 1.00 72.63 358 ILE A CA 1
ATOM 2764 C C . ILE A 1 350 ? 6.326 14.117 39.404 1.00 78.41 358 ILE A C 1
ATOM 2765 O O . ILE A 1 350 ? 5.671 15.097 39.039 1.00 78.63 358 ILE A O 1
ATOM 2770 N N . SER A 1 351 ? 5.887 12.838 39.273 1.00 75.48 359 SER A N 1
ATOM 2771 C CA . SER A 1 351 ? 4.615 12.407 38.682 1.00 76.43 359 SER A CA 1
ATOM 2772 C C . SER A 1 351 ? 3.414 13.025 39.410 1.00 84.44 359 SER A C 1
ATOM 2773 O O . SER A 1 351 ? 2.377 13.286 38.784 1.00 83.95 359 SER A O 1
ATOM 2776 N N . MET A 1 352 ? 3.565 13.256 40.731 1.00 83.98 360 MET A N 1
ATOM 2777 C CA . MET A 1 352 ? 2.555 13.892 41.569 1.00 86.05 360 MET A CA 1
ATOM 2778 C C . MET A 1 352 ? 2.618 15.424 41.472 1.00 91.23 360 MET A C 1
ATOM 2779 O O . MET A 1 352 ? 1.567 16.067 41.499 1.00 92.16 360 MET A O 1
ATOM 2784 N N . ILE A 1 353 ? 3.839 16.000 41.316 1.00 87.26 361 ILE A N 1
ATOM 2785 C CA . ILE A 1 353 ? 4.061 17.446 41.152 1.00 87.76 361 ILE A CA 1
ATOM 2786 C C . ILE A 1 353 ? 3.306 17.939 39.901 1.00 91.66 361 ILE A C 1
ATOM 2787 O O . ILE A 1 353 ? 2.554 18.913 40.002 1.00 92.66 361 ILE A O 1
ATOM 2792 N N . TRP A 1 354 ? 3.468 17.234 38.747 1.00 86.61 362 TRP A N 1
ATOM 2793 C CA . TRP A 1 354 ? 2.782 17.556 37.488 1.00 86.46 362 TRP A CA 1
ATOM 2794 C C . TRP A 1 354 ? 1.265 17.334 37.583 1.00 90.72 362 TRP A C 1
ATOM 2795 O O . TRP A 1 354 ? 0.509 18.114 37.002 1.00 91.09 362 TRP A O 1
ATOM 2806 N N . LEU A 1 355 ? 0.828 16.264 38.290 1.00 86.90 363 LEU A N 1
ATOM 2807 C CA . LEU A 1 355 ? -0.592 15.921 38.468 1.00 87.46 363 LEU A CA 1
ATOM 2808 C C . LEU A 1 355 ? -1.342 16.962 39.308 1.00 92.35 363 LEU A C 1
ATOM 2809 O O . LEU A 1 355 ? -2.520 17.219 39.044 1.00 93.13 363 LEU A O 1
ATOM 2814 N N . LYS A 1 356 ? -0.656 17.563 40.304 1.00 88.32 364 LYS A N 1
ATOM 2815 C CA . LYS A 1 356 ? -1.228 18.608 41.158 1.00 89.11 364 LYS A CA 1
ATOM 2816 C C . LYS A 1 356 ? -1.358 19.943 40.401 1.00 92.79 364 LYS A C 1
ATOM 2817 O O . LYS A 1 356 ? -2.307 20.692 40.649 1.00 94.18 364 LYS A O 1
ATOM 2823 N N . MET A 1 357 ? -0.430 20.210 39.448 1.00 86.98 365 MET A N 1
ATOM 2824 C CA . MET A 1 357 ? -0.429 21.398 38.585 1.00 86.51 365 MET A CA 1
ATOM 2825 C C . MET A 1 357 ? -1.518 21.283 37.508 1.00 89.45 365 MET A C 1
ATOM 2826 O O . MET A 1 357 ? -1.996 22.306 37.020 1.00 90.12 365 MET A O 1
ATOM 2831 N N . GLY A 1 358 ? -1.886 20.045 37.157 1.00 84.25 366 GLY A N 1
ATOM 2832 C CA . GLY A 1 358 ? -2.923 19.716 36.183 1.00 84.12 366 GLY A CA 1
ATOM 2833 C C . GLY A 1 358 ? -2.632 20.191 34.777 1.00 87.66 366 GLY A C 1
ATOM 2834 O O . GLY A 1 358 ? -1.681 19.726 34.153 1.00 85.51 366 GLY A O 1
ATOM 2835 N N . LYS A 1 359 ? -3.467 21.111 34.268 1.00 86.27 367 LYS A N 1
ATOM 2836 C CA . LYS A 1 359 ? -3.332 21.712 32.935 1.00 86.44 367 LYS A CA 1
ATOM 2837 C C . LYS A 1 359 ? -2.377 22.927 32.951 1.00 90.28 367 LYS A C 1
ATOM 2838 O O . LYS A 1 359 ? -1.806 23.274 31.914 1.00 89.75 367 LYS A O 1
ATOM 2844 N N . LYS A 1 360 ? -2.186 23.539 34.143 1.00 86.78 368 LYS A N 1
ATOM 2845 C CA . LYS A 1 360 ? -1.295 24.678 34.399 1.00 86.73 368 LYS A CA 1
ATOM 2846 C C . LYS A 1 360 ? 0.196 24.223 34.388 1.00 88.11 368 LYS A C 1
ATOM 2847 O O . LYS A 1 360 ? 1.096 25.065 34.410 1.00 88.21 368 LYS A O 1
ATOM 2853 N N . GLN A 1 361 ? 0.442 22.891 34.309 1.00 82.17 369 GLN A N 1
ATOM 2854 C CA . GLN A 1 361 ? 1.771 22.263 34.268 1.00 79.70 369 GLN A CA 1
ATOM 2855 C C . GLN A 1 361 ? 2.627 22.713 33.059 1.00 81.83 369 GLN A C 1
ATOM 2856 O O . GLN A 1 361 ? 2.047 23.096 32.034 1.00 81.84 369 GLN A O 1
ATOM 2862 N N . PRO A 1 362 ? 3.989 22.666 33.141 1.00 76.42 370 PRO A N 1
ATOM 2863 C CA . PRO A 1 362 ? 4.802 23.066 31.982 1.00 75.65 370 PRO A CA 1
ATOM 2864 C C . PRO A 1 362 ? 4.595 22.149 30.782 1.00 77.88 370 PRO A C 1
ATOM 2865 O O . PRO A 1 362 ? 4.305 20.960 30.945 1.00 75.94 370 PRO A O 1
ATOM 2869 N N . SER A 1 363 ? 4.742 22.717 29.577 1.00 74.85 371 SER A N 1
ATOM 2870 C CA . SER A 1 363 ? 4.585 22.004 28.313 1.00 73.93 371 SER A CA 1
ATOM 2871 C C . SER A 1 363 ? 5.764 21.063 28.020 1.00 76.40 371 SER A C 1
ATOM 2872 O O . SER A 1 363 ? 6.775 21.081 28.729 1.00 75.21 371 SER A O 1
ATOM 2875 N N . LEU A 1 364 ? 5.616 20.240 26.966 1.00 72.26 372 LEU A N 1
ATOM 2876 C CA . LEU A 1 364 ? 6.604 19.277 26.478 1.00 70.30 372 LEU A CA 1
ATOM 2877 C C . LEU A 1 364 ? 7.947 19.980 26.214 1.00 71.07 372 LEU A C 1
ATOM 2878 O O . LEU A 1 364 ? 8.993 19.519 26.679 1.00 69.34 372 LEU A O 1
ATOM 2883 N N . ALA A 1 365 ? 7.885 21.132 25.511 1.00 66.79 373 ALA A N 1
ATOM 2884 C CA . ALA A 1 365 ? 9.021 21.974 25.141 1.00 65.84 373 ALA A CA 1
ATOM 2885 C C . ALA A 1 365 ? 9.729 22.564 26.356 1.00 65.96 373 ALA A C 1
ATOM 2886 O O . ALA A 1 365 ? 10.952 22.562 26.375 1.00 65.29 373 ALA A O 1
ATOM 2888 N N . ILE A 1 366 ? 8.974 23.050 27.367 1.00 60.70 374 ILE A N 1
ATOM 2889 C CA . ILE A 1 366 ? 9.532 23.617 28.602 1.00 59.74 374 ILE A CA 1
ATOM 2890 C C . ILE A 1 366 ? 10.220 22.513 29.440 1.00 60.50 374 ILE A C 1
ATOM 2891 O O . ILE A 1 366 ? 11.351 22.720 29.884 1.00 59.60 374 ILE A O 1
ATOM 2896 N N . LYS A 1 367 ? 9.554 21.339 29.609 1.00 54.93 375 LYS A N 1
ATOM 2897 C CA . LYS A 1 367 ? 10.063 20.177 30.360 1.00 52.76 375 LYS A CA 1
ATOM 2898 C C . LYS A 1 367 ? 11.391 19.671 29.796 1.00 54.96 375 LYS A C 1
ATOM 2899 O O . LYS A 1 367 ? 12.318 19.419 30.569 1.00 53.23 375 LYS A O 1
ATOM 2905 N N . PHE A 1 368 ? 11.483 19.555 28.446 1.00 51.75 376 PHE A N 1
ATOM 2906 C CA . PHE A 1 368 ? 12.687 19.146 27.709 1.00 50.85 376 PHE A CA 1
ATOM 2907 C C . PHE A 1 368 ? 13.809 20.165 27.879 1.00 53.54 376 PHE A C 1
ATOM 2908 O O . PHE A 1 368 ? 14.961 19.780 28.077 1.00 53.28 376 PHE A O 1
ATOM 2916 N N . SER A 1 369 ? 13.462 21.463 27.814 1.00 49.06 377 SER A N 1
ATOM 2917 C CA . SER A 1 369 ? 14.386 22.574 27.991 1.00 48.91 377 SER A CA 1
ATOM 2918 C C . SER A 1 369 ? 14.978 22.570 29.404 1.00 52.05 377 SER A C 1
ATOM 2919 O O . SER A 1 369 ? 16.194 22.712 29.535 1.00 51.77 377 SER A O 1
ATOM 2922 N N . ILE A 1 370 ? 14.131 22.338 30.448 1.00 47.66 378 ILE A N 1
ATOM 2923 C CA . ILE A 1 370 ? 14.534 22.245 31.855 1.00 46.92 378 ILE A CA 1
ATOM 2924 C C . ILE A 1 370 ? 15.544 21.100 32.033 1.00 50.59 378 ILE A C 1
ATOM 2925 O O . ILE A 1 370 ? 16.582 21.295 32.674 1.00 51.24 378 ILE A O 1
ATOM 2930 N N . GLY A 1 371 ? 15.235 19.943 31.440 1.00 45.42 379 GLY A N 1
ATOM 2931 C CA . GLY A 1 371 ? 16.070 18.748 31.480 1.00 43.44 379 GLY A CA 1
ATOM 2932 C C . GLY A 1 371 ? 17.443 18.934 30.872 1.00 47.08 379 GLY A C 1
ATOM 2933 O O . GLY A 1 371 ? 18.443 18.588 31.506 1.00 46.90 379 GLY A O 1
ATOM 2934 N N . THR A 1 372 ? 17.496 19.499 29.642 1.00 43.54 380 THR A N 1
ATOM 2935 C CA . THR A 1 372 ? 18.727 19.770 28.879 1.00 43.54 380 THR A CA 1
ATOM 2936 C C . THR A 1 372 ? 19.600 20.827 29.555 1.00 48.96 380 THR A C 1
ATOM 2937 O O . THR A 1 372 ? 20.820 20.659 29.591 1.00 48.34 380 THR A O 1
ATOM 2941 N N . LEU A 1 373 ? 18.978 21.919 30.074 1.00 46.99 381 LEU A N 1
ATOM 2942 C CA . LEU A 1 373 ? 19.677 22.981 30.803 1.00 47.67 381 LEU A CA 1
ATOM 2943 C C . LEU A 1 373 ? 20.347 22.367 32.020 1.00 50.20 381 LEU A C 1
ATOM 2944 O O . LEU A 1 373 ? 21.512 22.666 32.275 1.00 50.45 381 LEU A O 1
ATOM 2949 N N . LEU A 1 374 ? 19.626 21.468 32.740 1.00 44.84 382 LEU A N 1
ATOM 2950 C CA . LEU A 1 374 ? 20.159 20.758 33.905 1.00 43.77 382 LEU A CA 1
ATOM 2951 C C . LEU A 1 374 ? 21.312 19.810 33.524 1.00 45.43 382 LEU A C 1
ATOM 2952 O O . LEU A 1 374 ? 22.320 19.767 34.241 1.00 44.85 382 LEU A O 1
ATOM 2957 N N . ALA A 1 375 ? 21.196 19.108 32.370 1.00 40.25 383 ALA A N 1
ATOM 2958 C CA . ALA A 1 375 ? 22.277 18.258 31.862 1.00 39.39 383 ALA A CA 1
ATOM 2959 C C . ALA A 1 375 ? 23.530 19.130 31.577 1.00 45.21 383 ALA A C 1
ATOM 2960 O O . ALA A 1 375 ? 24.628 18.766 31.996 1.00 45.15 383 ALA A O 1
ATOM 2962 N N . GLY A 1 376 ? 23.331 20.303 30.958 1.00 42.13 384 GLY A N 1
ATOM 2963 C CA . GLY A 1 376 ? 24.399 21.260 30.670 1.00 42.55 384 GLY A CA 1
ATOM 2964 C C . GLY A 1 376 ? 25.022 21.866 31.915 1.00 45.02 384 GLY A C 1
ATOM 2965 O O . GLY A 1 376 ? 26.241 22.049 31.973 1.00 43.82 384 GLY A O 1
ATOM 2966 N N . LEU A 1 377 ? 24.178 22.173 32.928 1.00 42.25 385 LEU A N 1
ATOM 2967 C CA . LEU A 1 377 ? 24.594 22.726 34.229 1.00 42.67 385 LEU A CA 1
ATOM 2968 C C . LEU A 1 377 ? 25.416 21.724 35.053 1.00 47.14 385 LEU A C 1
ATOM 2969 O O . LEU A 1 377 ? 26.243 22.143 35.861 1.00 47.90 385 LEU A O 1
ATOM 2974 N N . SER A 1 378 ? 25.202 20.408 34.829 1.00 42.66 386 SER A N 1
ATOM 2975 C CA . SER A 1 378 ? 25.931 19.334 35.500 1.00 41.50 386 SER A CA 1
ATOM 2976 C C . SER A 1 378 ? 27.368 19.229 34.957 1.00 44.49 386 SER A C 1
ATOM 2977 O O . SER A 1 378 ? 28.276 18.863 35.705 1.00 41.90 386 SER A O 1
ATOM 2980 N N . TYR A 1 379 ? 27.564 19.584 33.663 1.00 42.96 387 TYR A N 1
ATOM 2981 C CA . TYR A 1 379 ? 28.878 19.629 32.999 1.00 43.59 387 TYR A CA 1
ATOM 2982 C C . TYR A 1 379 ? 29.628 20.949 33.291 1.00 48.77 387 TYR A C 1
ATOM 2983 O O . TYR A 1 379 ? 30.845 20.920 33.441 1.00 48.80 387 TYR A O 1
ATOM 2992 N N . ILE A 1 380 ? 28.902 22.079 33.448 1.00 46.90 388 ILE A N 1
ATOM 2993 C CA . ILE A 1 380 ? 29.492 23.368 33.858 1.00 48.44 388 ILE A CA 1
ATOM 2994 C C . ILE A 1 380 ? 29.976 23.225 35.319 1.00 52.99 388 ILE A C 1
ATOM 2995 O O . ILE A 1 380 ? 31.056 23.711 35.649 1.00 54.30 388 ILE A O 1
ATOM 3000 N N . LEU A 1 381 ? 29.196 22.521 36.170 1.00 48.49 389 LEU A N 1
ATOM 3001 C CA . LEU A 1 381 ? 29.536 22.259 37.574 1.00 48.35 389 LEU A CA 1
ATOM 3002 C C . LEU A 1 381 ? 30.875 21.515 37.678 1.00 52.26 389 LEU A C 1
ATOM 3003 O O . LEU A 1 381 ? 31.799 22.066 38.273 1.00 53.42 389 LEU A O 1
ATOM 3008 N N . ILE A 1 382 ? 30.994 20.298 37.075 1.00 46.96 390 ILE A N 1
ATOM 3009 C CA . ILE A 1 382 ? 32.214 19.485 37.139 1.00 46.26 390 ILE A CA 1
ATOM 3010 C C . ILE A 1 382 ? 33.415 20.199 36.451 1.00 50.69 390 ILE A C 1
ATOM 3011 O O . ILE A 1 382 ? 34.519 20.193 37.005 1.00 50.49 390 ILE A O 1
ATOM 3016 N N . GLY A 1 383 ? 33.156 20.872 35.326 1.00 47.23 391 GLY A N 1
ATOM 3017 C CA . GLY A 1 383 ? 34.142 21.670 34.605 1.00 48.17 391 GLY A CA 1
ATOM 3018 C C . GLY A 1 383 ? 34.719 22.773 35.468 1.00 53.31 391 GLY A C 1
ATOM 3019 O O . GLY A 1 383 ? 35.934 22.978 35.471 1.00 54.54 391 GLY A O 1
ATOM 3020 N N . LEU A 1 384 ? 33.863 23.465 36.242 1.00 49.90 392 LEU A N 1
ATOM 3021 C CA . LEU A 1 384 ? 34.303 24.528 37.153 1.00 51.31 392 LEU A CA 1
ATOM 3022 C C . LEU A 1 384 ? 35.054 23.990 38.375 1.00 54.81 392 LEU A C 1
ATOM 3023 O O . LEU A 1 384 ? 35.943 24.673 38.883 1.00 56.18 392 LEU A O 1
ATOM 3028 N N . VAL A 1 385 ? 34.723 22.758 38.822 1.00 49.09 393 VAL A N 1
ATOM 3029 C CA . VAL A 1 385 ? 35.396 22.077 39.937 1.00 48.03 393 VAL A CA 1
ATOM 3030 C C . VAL A 1 385 ? 36.856 21.764 39.530 1.00 54.50 393 VAL A C 1
ATOM 3031 O O . VAL A 1 385 ? 37.777 22.090 40.285 1.00 56.54 393 VAL A O 1
ATOM 3035 N N . GLY A 1 386 ? 37.050 21.199 38.332 1.00 49.86 394 GLY A N 1
ATOM 3036 C CA . GLY A 1 386 ? 38.374 20.876 37.803 1.00 49.98 394 GLY A CA 1
ATOM 3037 C C . GLY A 1 386 ? 39.242 22.100 37.586 1.00 57.21 394 GLY A C 1
ATOM 3038 O O . GLY A 1 386 ? 40.446 22.075 37.868 1.00 58.37 394 GLY A O 1
ATOM 3039 N N . LEU A 1 387 ? 38.613 23.194 37.112 1.00 54.47 395 LEU A N 1
ATOM 3040 C CA . LEU A 1 387 ? 39.216 24.506 36.872 1.00 55.80 395 LEU A CA 1
ATOM 3041 C C . LEU A 1 387 ? 39.626 25.137 38.199 1.00 61.10 395 LEU A C 1
ATOM 3042 O O . LEU A 1 387 ? 40.685 25.759 38.274 1.00 63.19 395 LEU A O 1
ATOM 3047 N N . GLY A 1 388 ? 38.792 24.970 39.223 1.00 56.77 396 GLY A N 1
ATOM 3048 C CA . GLY A 1 388 ? 39.042 25.507 40.555 1.00 57.67 396 GLY A CA 1
ATOM 3049 C C . GLY A 1 388 ? 40.188 24.833 41.284 1.00 62.07 396 GLY A C 1
ATOM 3050 O O . GLY A 1 388 ? 41.020 25.510 41.890 1.00 63.40 396 GLY A O 1
ATOM 3051 N N . TYR A 1 389 ? 40.245 23.498 41.217 1.00 57.38 397 TYR A N 1
ATOM 3052 C CA . TYR A 1 389 ? 41.263 22.702 41.894 1.00 57.50 397 TYR A CA 1
ATOM 3053 C C . TYR A 1 389 ? 42.568 22.549 41.118 1.00 63.89 397 TYR A C 1
ATOM 3054 O O . TYR A 1 389 ? 43.625 22.489 41.743 1.00 64.75 397 TYR A O 1
ATOM 3063 N N . GLY A 1 390 ? 42.485 22.453 39.788 1.00 60.96 398 GLY A N 1
ATOM 3064 C CA . GLY A 1 390 ? 43.644 22.246 38.924 1.00 61.81 398 GLY A CA 1
ATOM 3065 C C . GLY A 1 390 ? 44.191 20.846 39.103 1.00 65.97 398 GLY A C 1
ATOM 3066 O O . GLY A 1 390 ? 43.459 19.868 38.930 1.00 64.89 398 GLY A O 1
ATOM 3067 N N . HIS A 1 391 ? 45.459 20.739 39.519 1.00 63.65 399 HIS A N 1
ATOM 3068 C CA . HIS A 1 391 ? 46.104 19.450 39.785 1.00 62.96 399 HIS A CA 1
ATOM 3069 C C . HIS A 1 391 ? 45.668 18.846 41.145 1.00 64.23 399 HIS A C 1
ATOM 3070 O O . HIS A 1 391 ? 45.833 17.641 41.351 1.00 63.51 399 HIS A O 1
ATOM 3072 N N . THR A 1 392 ? 45.113 19.682 42.058 1.00 58.69 400 THR A N 1
ATOM 3073 C CA . THR A 1 392 ? 44.637 19.282 43.393 1.00 57.08 400 THR A CA 1
ATOM 3074 C C . THR A 1 392 ? 43.462 18.281 43.324 1.00 56.81 400 THR A C 1
ATOM 3075 O O . THR A 1 392 ? 42.445 18.548 42.674 1.00 56.25 400 THR A O 1
ATOM 3079 N N . GLN A 1 393 ? 43.615 17.134 44.009 1.00 50.07 401 GLN A N 1
ATOM 3080 C CA . GLN A 1 393 ? 42.602 16.078 44.105 1.00 46.76 401 GLN A CA 1
ATOM 3081 C C . GLN A 1 393 ? 41.434 16.620 44.935 1.00 49.85 401 GLN A C 1
ATOM 3082 O O . GLN A 1 393 ? 41.653 17.185 46.004 1.00 51.43 401 GLN A O 1
ATOM 3088 N N . PHE A 1 394 ? 40.213 16.511 44.400 1.00 44.16 402 PHE A N 1
ATOM 3089 C CA . PHE A 1 394 ? 38.986 17.007 45.031 1.00 42.55 402 PHE A CA 1
ATOM 3090 C C . PHE A 1 394 ? 38.112 15.871 45.543 1.00 44.84 402 PHE A C 1
ATOM 3091 O O . PHE A 1 394 ? 38.395 14.703 45.283 1.00 44.21 402 PHE A O 1
ATOM 3099 N N . SER A 1 395 ? 37.054 16.207 46.272 1.00 40.36 403 SER A N 1
ATOM 3100 C CA . SER A 1 395 ? 36.147 15.214 46.816 1.00 39.02 403 SER A CA 1
ATOM 3101 C C . SER A 1 395 ? 35.246 14.620 45.712 1.00 43.45 403 SER A C 1
ATOM 3102 O O . SER A 1 395 ? 34.805 15.347 44.803 1.00 42.70 403 SER A O 1
ATOM 3105 N N . VAL A 1 396 ? 34.965 13.286 45.812 1.00 39.51 404 VAL A N 1
ATOM 3106 C CA . VAL A 1 396 ? 34.067 12.536 44.915 1.00 37.33 404 VAL A CA 1
ATOM 3107 C C . VAL A 1 396 ? 32.624 13.094 45.028 1.00 41.40 404 VAL A C 1
ATOM 3108 O O . VAL A 1 396 ? 31.820 12.874 44.123 1.00 39.72 404 VAL A O 1
ATOM 3112 N N . ASN A 1 397 ? 32.321 13.836 46.136 1.00 39.85 405 ASN A N 1
ATOM 3113 C CA . ASN A 1 397 ? 31.025 14.476 46.407 1.00 40.44 405 ASN A CA 1
ATOM 3114 C C . ASN A 1 397 ? 30.640 15.394 45.244 1.00 46.58 405 ASN A C 1
ATOM 3115 O O . ASN A 1 397 ? 29.455 15.509 44.917 1.00 46.14 405 ASN A O 1
ATOM 3120 N N . TRP A 1 398 ? 31.659 16.011 44.601 1.00 44.81 406 TRP A N 1
ATOM 3121 C CA . TRP A 1 398 ? 31.524 16.872 43.425 1.00 45.21 406 TRP A CA 1
ATOM 3122 C C . TRP A 1 398 ? 31.066 16.063 42.213 1.00 49.10 406 TRP A C 1
ATOM 3123 O O . TRP A 1 398 ? 30.097 16.454 41.565 1.00 50.36 406 TRP A O 1
ATOM 3134 N N . VAL A 1 399 ? 31.727 14.917 41.934 1.00 44.69 407 VAL A N 1
ATOM 3135 C CA . VAL A 1 399 ? 31.412 14.001 40.818 1.00 43.16 407 VAL A CA 1
ATOM 3136 C C . VAL A 1 399 ? 29.997 13.451 41.007 1.00 46.03 407 VAL A C 1
ATOM 3137 O O . VAL A 1 399 ? 29.241 13.390 40.042 1.00 46.22 407 VAL A O 1
ATOM 3141 N N . ILE A 1 400 ? 29.632 13.109 42.267 1.00 40.70 408 ILE A N 1
ATOM 3142 C CA . ILE A 1 400 ? 28.307 12.620 42.647 1.00 38.96 408 ILE A CA 1
ATOM 3143 C C . ILE A 1 400 ? 27.241 13.719 42.419 1.00 41.12 408 ILE A C 1
ATOM 3144 O O . ILE A 1 400 ? 26.173 13.418 41.887 1.00 39.98 408 ILE A O 1
ATOM 3149 N N . LEU A 1 401 ? 27.558 14.988 42.767 1.00 37.57 409 LEU A N 1
ATOM 3150 C CA . LEU A 1 401 ? 26.679 16.147 42.550 1.00 37.15 409 LEU A CA 1
ATOM 3151 C C . LEU A 1 401 ? 26.399 16.340 41.050 1.00 39.57 409 LEU A C 1
ATOM 3152 O O . LEU A 1 401 ? 25.274 16.676 40.686 1.00 38.69 409 LEU A O 1
ATOM 3157 N N . SER A 1 402 ? 27.396 16.078 40.188 1.00 35.88 410 SER A N 1
ATOM 3158 C CA . SER A 1 402 ? 27.212 16.166 38.734 1.00 35.51 410 SER A CA 1
ATOM 3159 C C . SER A 1 402 ? 26.170 15.136 38.246 1.00 38.48 410 SER A C 1
ATOM 3160 O O . SER A 1 402 ? 25.268 15.502 37.499 1.00 37.88 410 SER A O 1
ATOM 3163 N N . TYR A 1 403 ? 26.258 13.877 38.734 1.00 34.74 411 TYR A N 1
ATOM 3164 C CA . TYR A 1 403 ? 25.311 12.798 38.431 1.00 33.28 411 TYR A CA 1
ATOM 3165 C C . TYR A 1 403 ? 23.890 13.163 38.890 1.00 39.45 411 TYR A C 1
ATOM 3166 O O . TYR A 1 403 ? 22.936 12.942 38.147 1.00 39.45 411 TYR A O 1
ATOM 3175 N N . VAL A 1 404 ? 23.765 13.732 40.107 1.00 36.93 412 VAL A N 1
ATOM 3176 C CA . VAL A 1 404 ? 22.491 14.122 40.721 1.00 37.01 412 VAL A CA 1
ATOM 3177 C C . VAL A 1 404 ? 21.804 15.233 39.917 1.00 43.26 412 VAL A C 1
ATOM 3178 O O . VAL A 1 404 ? 20.592 15.157 39.716 1.00 43.60 412 VAL A O 1
ATOM 3182 N N . ILE A 1 405 ? 22.562 16.241 39.434 1.00 40.56 413 ILE A N 1
ATOM 3183 C CA . ILE A 1 405 ? 21.977 17.332 38.638 1.00 40.90 413 ILE A CA 1
ATOM 3184 C C . ILE A 1 405 ? 21.433 16.788 37.308 1.00 45.18 413 ILE A C 1
ATOM 3185 O O . ILE A 1 405 ? 20.320 17.134 36.905 1.00 45.50 413 ILE A O 1
ATOM 3190 N N . CYS A 1 406 ? 22.187 15.880 36.676 1.00 41.10 414 CYS A N 1
ATOM 3191 C CA . CYS A 1 406 ? 21.796 15.254 35.414 1.00 39.78 414 CYS A CA 1
ATOM 3192 C C . CYS A 1 406 ? 20.527 14.391 35.518 1.00 42.50 414 CYS A C 1
ATOM 3193 O O . CYS A 1 406 ? 19.669 14.460 34.632 1.00 40.24 414 CYS A O 1
ATOM 3196 N N . VAL A 1 407 ? 20.421 13.573 36.584 1.00 40.27 415 VAL A N 1
ATOM 3197 C CA . VAL A 1 407 ? 19.260 12.706 36.792 1.00 40.76 415 VAL A CA 1
ATOM 3198 C C . VAL A 1 407 ? 18.001 13.548 37.135 1.00 44.25 415 VAL A C 1
ATOM 3199 O O . VAL A 1 407 ? 16.923 13.195 36.671 1.00 43.58 415 VAL A O 1
ATOM 3203 N N . ILE A 1 408 ? 18.153 14.691 37.859 1.00 40.86 416 ILE A N 1
ATOM 3204 C CA . ILE A 1 408 ? 17.034 15.607 38.147 1.00 41.50 416 ILE A CA 1
ATOM 3205 C C . ILE A 1 408 ? 16.466 16.133 36.805 1.00 47.06 416 ILE A C 1
ATOM 3206 O O . ILE A 1 408 ? 15.246 16.275 36.668 1.00 47.41 416 ILE A O 1
ATOM 3211 N N . GLY A 1 409 ? 17.358 16.347 35.833 1.00 43.39 417 GLY A N 1
ATOM 3212 C CA . GLY A 1 409 ? 17.018 16.740 34.473 1.00 43.81 417 GLY A CA 1
ATOM 3213 C C . GLY A 1 409 ? 16.305 15.631 33.716 1.00 48.41 417 GLY A C 1
ATOM 3214 O O . GLY A 1 409 ? 15.375 15.904 32.952 1.00 49.13 417 GLY A O 1
ATOM 3215 N N . GLU A 1 410 ? 16.703 14.362 33.953 1.00 44.64 418 GLU A N 1
ATOM 3216 C CA . GLU A 1 410 ? 16.084 13.180 33.330 1.00 44.17 418 GLU A CA 1
ATOM 3217 C C . GLU A 1 410 ? 14.624 13.003 33.773 1.00 51.71 418 GLU A C 1
ATOM 3218 O O . GLU A 1 410 ? 13.789 12.577 32.972 1.00 50.74 418 GLU A O 1
ATOM 3224 N N . LEU A 1 411 ? 14.326 13.350 35.042 1.00 51.30 419 LEU A N 1
ATOM 3225 C CA . LEU A 1 411 ? 12.989 13.269 35.635 1.00 52.87 419 LEU A CA 1
ATOM 3226 C C . LEU A 1 411 ? 12.015 14.233 34.946 1.00 60.96 419 LEU A C 1
ATOM 3227 O O . LEU A 1 411 ? 10.810 13.974 34.949 1.00 60.54 419 LEU A O 1
ATOM 3232 N N . CYS A 1 412 ? 12.546 15.325 34.338 1.00 61.14 420 CYS A N 1
ATOM 3233 C CA . CYS A 1 412 ? 11.793 16.345 33.597 1.00 63.37 420 CYS A CA 1
ATOM 3234 C C . CYS A 1 412 ? 11.532 15.903 32.167 1.00 69.60 420 CYS A C 1
ATOM 3235 O O . CYS A 1 412 ? 10.469 16.184 31.625 1.00 68.98 420 CYS A O 1
ATOM 3238 N N . LEU A 1 413 ? 12.545 15.283 31.545 1.00 68.66 421 LEU A N 1
ATOM 3239 C CA . LEU A 1 413 ? 12.613 14.893 30.143 1.00 69.84 421 LEU A CA 1
ATOM 3240 C C . LEU A 1 413 ? 12.003 13.529 29.788 1.00 78.12 421 LEU A C 1
ATOM 3241 O O . LEU A 1 413 ? 11.253 13.456 28.814 1.00 77.60 421 LEU A O 1
ATOM 3246 N N . SER A 1 414 ? 12.374 12.452 30.521 1.00 78.25 422 SER A N 1
ATOM 3247 C CA . SER A 1 414 ? 11.954 11.068 30.247 1.00 79.22 422 SER A CA 1
ATOM 3248 C C . SER A 1 414 ? 10.418 10.823 30.210 1.00 88.13 422 SER A C 1
ATOM 3249 O O . SER A 1 414 ? 9.985 10.261 29.199 1.00 87.61 422 SER A O 1
ATOM 3252 N N . PRO A 1 415 ? 9.566 11.197 31.219 1.00 88.75 423 PRO A N 1
ATOM 3253 C CA . PRO A 1 415 ? 8.113 10.921 31.087 1.00 90.54 423 PRO A CA 1
ATOM 3254 C C . PRO A 1 415 ? 7.451 11.721 29.963 1.00 100.18 423 PRO A C 1
ATOM 3255 O O . PRO A 1 415 ? 6.381 11.360 29.466 1.00 100.08 423 PRO A O 1
ATOM 3259 N N . THR A 1 416 ? 8.128 12.809 29.568 1.00 100.80 424 THR A N 1
ATOM 3260 C CA . THR A 1 416 ? 7.765 13.783 28.544 1.00 103.07 424 THR A CA 1
ATOM 3261 C C . THR A 1 416 ? 8.119 13.289 27.127 1.00 109.78 424 THR A C 1
ATOM 3262 O O . THR A 1 416 ? 7.373 13.572 26.190 1.00 110.69 424 THR A O 1
ATOM 3266 N N . GLY A 1 417 ? 9.234 12.565 26.994 1.00 106.83 425 GLY A N 1
ATOM 3267 C CA . GLY A 1 417 ? 9.693 11.998 25.728 1.00 106.98 425 GLY A CA 1
ATOM 3268 C C . GLY A 1 417 ? 8.880 10.802 25.276 1.00 111.99 425 GLY A C 1
ATOM 3269 O O . GLY A 1 417 ? 8.583 10.668 24.085 1.00 111.74 425 GLY A O 1
ATOM 3270 N N . ASN A 1 418 ? 8.521 9.924 26.240 1.00 109.34 426 ASN A N 1
ATOM 3271 C CA . ASN A 1 418 ? 7.720 8.709 26.043 1.00 109.52 426 ASN A CA 1
ATOM 3272 C C . ASN A 1 418 ? 6.271 9.034 25.647 1.00 114.91 426 ASN A C 1
ATOM 3273 O O . ASN A 1 418 ? 5.679 8.305 24.849 1.00 114.48 426 ASN A O 1
ATOM 3278 N N . SER A 1 419 ? 5.713 10.127 26.211 1.00 112.80 427 SER A N 1
ATOM 3279 C CA . SER A 1 419 ? 4.353 10.622 25.963 1.00 113.88 427 SER A CA 1
ATOM 3280 C C . SER A 1 419 ? 4.258 11.445 24.661 1.00 118.84 427 SER A C 1
ATOM 3281 O O . SER A 1 419 ? 3.152 11.731 24.197 1.00 119.12 427 SER A O 1
ATOM 3284 N N . ALA A 1 420 ? 5.419 11.821 24.085 1.00 115.51 428 ALA A N 1
ATOM 3285 C CA . ALA A 1 420 ? 5.545 12.608 22.856 1.00 116.24 428 ALA A CA 1
ATOM 3286 C C . ALA A 1 420 ? 5.542 11.750 21.589 1.00 120.46 428 ALA A C 1
ATOM 3287 O O . ALA A 1 420 ? 5.109 12.226 20.536 1.00 121.03 428 ALA A O 1
ATOM 3289 N N . ALA A 1 421 ? 6.037 10.497 21.687 1.00 116.18 429 ALA A N 1
ATOM 3290 C CA . ALA A 1 421 ? 6.102 9.537 20.577 1.00 116.04 429 ALA A CA 1
ATOM 3291 C C . ALA A 1 421 ? 4.725 8.907 20.249 1.00 120.36 429 ALA A C 1
ATOM 3292 O O . ALA A 1 421 ? 4.621 8.107 19.314 1.00 120.14 429 ALA A O 1
ATOM 3294 N N . VAL A 1 422 ? 3.676 9.288 21.018 1.00 117.00 430 VAL A N 1
ATOM 3295 C CA . VAL A 1 422 ? 2.285 8.839 20.877 1.00 117.12 430 VAL A CA 1
ATOM 3296 C C . VAL A 1 422 ? 1.346 10.041 20.567 1.00 121.90 430 VAL A C 1
ATOM 3297 O O . VAL A 1 422 ? 0.470 9.916 19.707 1.00 122.57 430 VAL A O 1
ATOM 3301 N N . LYS A 1 423 ? 1.559 11.199 21.243 1.00 117.94 431 LYS A N 1
ATOM 3302 C CA . LYS A 1 423 ? 0.773 12.428 21.071 1.00 118.49 431 LYS A CA 1
ATOM 3303 C C . LYS A 1 423 ? 1.046 13.096 19.718 1.00 121.62 431 LYS A C 1
ATOM 3304 O O . LYS A 1 423 ? 0.113 13.303 18.942 1.00 122.32 431 LYS A O 1
ATOM 3310 N N . LEU A 1 424 ? 2.322 13.410 19.433 1.00 116.53 432 LEU A N 1
ATOM 3311 C CA . LEU A 1 424 ? 2.756 14.051 18.186 1.00 116.61 432 LEU A CA 1
ATOM 3312 C C . LEU A 1 424 ? 2.891 13.028 17.029 1.00 118.99 432 LEU A C 1
ATOM 3313 O O . LEU A 1 424 ? 3.420 13.363 15.965 1.00 119.06 432 LEU A O 1
ATOM 3318 N N . ALA A 1 425 ? 2.372 11.798 17.231 1.00 113.93 433 ALA A N 1
ATOM 3319 C CA . ALA A 1 425 ? 2.442 10.692 16.275 1.00 113.25 433 ALA A CA 1
ATOM 3320 C C . ALA A 1 425 ? 1.297 10.629 15.249 1.00 117.04 433 ALA A C 1
ATOM 3321 O O . ALA A 1 425 ? 0.126 10.652 15.646 1.00 116.66 433 ALA A O 1
ATOM 3323 N N . PRO A 1 426 ? 1.614 10.478 13.933 1.00 113.45 434 PRO A N 1
ATOM 3324 C CA . PRO A 1 426 ? 0.543 10.318 12.933 1.00 114.20 434 PRO A CA 1
ATOM 3325 C C . PRO A 1 426 ? -0.035 8.898 12.996 1.00 116.60 434 PRO A C 1
ATOM 3326 O O . PRO A 1 426 ? 0.652 7.980 13.459 1.00 114.92 434 PRO A O 1
ATOM 3330 N N . LYS A 1 427 ? -1.297 8.722 12.542 1.00 113.12 435 LYS A N 1
ATOM 3331 C CA . LYS A 1 427 ? -2.031 7.447 12.561 1.00 112.38 435 LYS A CA 1
ATOM 3332 C C . LYS A 1 427 ? -1.283 6.271 11.911 1.00 114.25 435 LYS A C 1
ATOM 3333 O O . LYS A 1 427 ? -1.354 5.154 12.422 1.00 112.84 435 LYS A O 1
ATOM 3339 N N . ALA A 1 428 ? -0.576 6.521 10.795 1.00 110.61 436 ALA A N 1
ATOM 3340 C CA . ALA A 1 428 ? 0.168 5.490 10.067 1.00 109.95 436 ALA A CA 1
ATOM 3341 C C . ALA A 1 428 ? 1.610 5.309 10.560 1.00 111.79 436 ALA A C 1
ATOM 3342 O O . ALA A 1 428 ? 2.169 4.218 10.415 1.00 110.79 436 ALA A O 1
ATOM 3344 N N . PHE A 1 429 ? 2.207 6.372 11.135 1.00 107.38 437 PHE A N 1
ATOM 3345 C CA . PHE A 1 429 ? 3.593 6.374 11.603 1.00 105.78 437 PHE A CA 1
ATOM 3346 C C . PHE A 1 429 ? 3.708 6.380 13.139 1.00 107.56 437 PHE A C 1
ATOM 3347 O O . PHE A 1 429 ? 4.406 7.221 13.710 1.00 106.44 437 PHE A O 1
ATOM 3355 N N . ASN A 1 430 ? 3.027 5.425 13.805 1.00 103.40 438 ASN A N 1
ATOM 3356 C CA . ASN A 1 430 ? 3.061 5.287 15.265 1.00 102.07 438 ASN A CA 1
ATOM 3357 C C . ASN A 1 430 ? 4.341 4.581 15.702 1.00 103.85 438 ASN A C 1
ATOM 3358 O O . ASN A 1 430 ? 4.979 5.017 16.664 1.00 103.01 438 ASN A O 1
ATOM 3363 N N . ALA A 1 431 ? 4.721 3.498 14.984 1.00 98.95 439 ALA A N 1
ATOM 3364 C CA . ALA A 1 431 ? 5.945 2.722 15.218 1.00 96.96 439 ALA A CA 1
ATOM 3365 C C . ALA A 1 431 ? 7.178 3.521 14.766 1.00 98.50 439 ALA A C 1
ATOM 3366 O O . ALA A 1 431 ? 8.255 3.365 15.345 1.00 97.42 439 ALA A O 1
ATOM 3368 N N . GLN A 1 432 ? 7.008 4.374 13.728 1.00 93.63 440 GLN A N 1
ATOM 3369 C CA . GLN A 1 432 ? 8.045 5.250 13.180 1.00 92.40 440 GLN A CA 1
ATOM 3370 C C . GLN A 1 432 ? 8.346 6.406 14.138 1.00 92.75 440 GLN A C 1
ATOM 3371 O O . GLN A 1 432 ? 9.509 6.787 14.280 1.00 91.51 440 GLN A O 1
ATOM 3377 N N . MET A 1 433 ? 7.306 6.943 14.813 1.00 87.31 441 MET A N 1
ATOM 3378 C CA . MET A 1 433 ? 7.466 8.004 15.812 1.00 85.90 441 MET A CA 1
ATOM 3379 C C . MET A 1 433 ? 8.116 7.422 17.074 1.00 86.33 441 MET A C 1
ATOM 3380 O O . MET A 1 433 ? 8.833 8.135 17.777 1.00 85.12 441 MET A O 1
ATOM 3385 N N . MET A 1 434 ? 7.884 6.114 17.341 1.00 81.07 442 MET A N 1
ATOM 3386 C CA . MET A 1 434 ? 8.487 5.379 18.457 1.00 78.93 442 MET A CA 1
ATOM 3387 C C . MET A 1 434 ? 10.009 5.303 18.241 1.00 81.23 442 MET A C 1
ATOM 3388 O O . MET A 1 434 ? 10.774 5.347 19.212 1.00 79.30 442 MET A O 1
ATOM 3393 N N . SER A 1 435 ? 10.431 5.234 16.950 1.00 77.87 443 SER A N 1
ATOM 3394 C CA . SER A 1 435 ? 11.827 5.205 16.511 1.00 76.86 443 SER A CA 1
ATOM 3395 C C . SER A 1 435 ? 12.530 6.547 16.719 1.00 79.96 443 SER A C 1
ATOM 3396 O O . SER A 1 435 ? 13.694 6.526 17.100 1.00 79.05 443 SER A O 1
ATOM 3399 N N . VAL A 1 436 ? 11.845 7.703 16.494 1.00 76.85 444 VAL A N 1
ATOM 3400 C CA . VAL A 1 436 ? 12.484 9.021 16.649 1.00 77.25 444 VAL A CA 1
ATOM 3401 C C . VAL A 1 436 ? 12.788 9.351 18.135 1.00 80.03 444 VAL A C 1
ATOM 3402 O O . VAL A 1 436 ? 13.855 9.917 18.384 1.00 80.10 444 VAL A O 1
ATOM 3406 N N . TRP A 1 437 ? 11.914 8.988 19.112 1.00 75.16 445 TRP A N 1
ATOM 3407 C CA . TRP A 1 437 ? 12.255 9.233 20.529 1.00 73.89 445 TRP A CA 1
ATOM 3408 C C . TRP A 1 437 ? 13.403 8.290 20.987 1.00 71.20 445 TRP A C 1
ATOM 3409 O O . TRP A 1 437 ? 14.252 8.691 21.779 1.00 69.99 445 TRP A O 1
ATOM 3420 N N . LEU A 1 438 ? 13.451 7.070 20.433 1.00 63.91 446 LEU A N 1
ATOM 3421 C CA . LEU A 1 438 ? 14.502 6.086 20.689 1.00 61.58 446 LEU A CA 1
ATOM 3422 C C . LEU A 1 438 ? 15.826 6.546 20.032 1.00 62.50 446 LEU A C 1
ATOM 3423 O O . LEU A 1 438 ? 16.905 6.324 20.590 1.00 61.73 446 LEU A O 1
ATOM 3428 N N . LEU A 1 439 ? 15.722 7.232 18.872 1.00 56.60 447 LEU A N 1
ATOM 3429 C CA . LEU A 1 439 ? 16.850 7.786 18.142 1.00 55.15 447 LEU A CA 1
ATOM 3430 C C . LEU A 1 439 ? 17.483 8.996 18.833 1.00 56.00 447 LEU A C 1
ATOM 3431 O O . LEU A 1 439 ? 18.656 9.258 18.584 1.00 55.78 447 LEU A O 1
ATOM 3436 N N . THR A 1 440 ? 16.753 9.706 19.734 1.00 49.93 448 THR A N 1
ATOM 3437 C CA . THR A 1 440 ? 17.350 10.813 20.500 1.00 48.66 448 THR A CA 1
ATOM 3438 C C . THR A 1 440 ? 18.504 10.242 21.327 1.00 50.40 448 THR A C 1
ATOM 3439 O O . THR A 1 440 ? 19.505 10.924 21.506 1.00 50.07 448 THR A O 1
ATOM 3443 N N . ASN A 1 441 ? 18.385 8.960 21.766 1.00 46.38 449 ASN A N 1
ATOM 3444 C CA . ASN A 1 441 ? 19.413 8.248 22.529 1.00 45.76 449 ASN A CA 1
ATOM 3445 C C . ASN A 1 441 ? 20.439 7.549 21.624 1.00 48.91 449 ASN A C 1
ATOM 3446 O O . ASN A 1 441 ? 21.644 7.700 21.849 1.00 48.75 449 ASN A O 1
ATOM 3451 N N . ALA A 1 442 ? 19.969 6.816 20.590 1.00 44.89 450 ALA A N 1
ATOM 3452 C CA . ALA A 1 442 ? 20.824 6.128 19.611 1.00 44.42 450 ALA A CA 1
ATOM 3453 C C . ALA A 1 442 ? 21.766 7.108 18.878 1.00 47.27 450 ALA A C 1
ATOM 3454 O O . ALA A 1 442 ? 22.951 6.814 18.738 1.00 47.47 450 ALA A O 1
ATOM 3456 N N . SER A 1 443 ? 21.248 8.282 18.458 1.00 42.29 451 SER A N 1
ATOM 3457 C CA . SER A 1 443 ? 22.030 9.334 17.801 1.00 41.82 451 SER A CA 1
ATOM 3458 C C . SER A 1 443 ? 22.999 10.023 18.764 1.00 43.70 451 SER A C 1
ATOM 3459 O O . SER A 1 443 ? 24.139 10.262 18.372 1.00 43.76 451 SER A O 1
ATOM 3462 N N . ALA A 1 444 ? 22.557 10.342 20.011 1.00 38.76 452 ALA A N 1
ATOM 3463 C CA . ALA A 1 444 ? 23.417 10.973 21.024 1.00 38.61 452 ALA A CA 1
ATOM 3464 C C . ALA A 1 444 ? 24.629 10.092 21.334 1.00 41.35 452 ALA A C 1
ATOM 3465 O O . ALA A 1 444 ? 25.739 10.603 21.377 1.00 42.31 452 ALA A O 1
ATOM 3467 N N . GLN A 1 445 ? 24.420 8.769 21.488 1.00 36.59 453 GLN A N 1
ATOM 3468 C CA . GLN A 1 445 ? 25.470 7.778 21.725 1.00 36.08 453 GLN A CA 1
ATOM 3469 C C . GLN A 1 445 ? 26.398 7.609 20.509 1.00 41.49 453 GLN A C 1
ATOM 3470 O O . GLN A 1 445 ? 27.600 7.358 20.686 1.00 40.72 453 GLN A O 1
ATOM 3476 N N . ALA A 1 446 ? 25.840 7.783 19.279 1.00 39.58 454 ALA A N 1
ATOM 3477 C CA . ALA A 1 446 ? 26.569 7.731 17.999 1.00 40.58 454 ALA A CA 1
ATOM 3478 C C . ALA A 1 446 ? 27.520 8.917 17.873 1.00 46.77 454 ALA A C 1
ATOM 3479 O O . ALA A 1 446 ? 28.640 8.732 17.403 1.00 48.55 454 ALA A O 1
ATOM 3481 N N . ILE A 1 447 ? 27.086 10.131 18.296 1.00 42.55 455 ILE A N 1
ATOM 3482 C CA . ILE A 1 447 ? 27.922 11.341 18.302 1.00 42.81 455 ILE A CA 1
ATOM 3483 C C . ILE A 1 447 ? 29.007 11.168 19.394 1.00 46.09 455 ILE A C 1
ATOM 3484 O O . ILE A 1 447 ? 30.182 11.464 19.149 1.00 46.22 455 ILE A O 1
ATOM 3489 N N . ASN A 1 448 ? 28.606 10.657 20.582 1.00 41.43 456 ASN A N 1
ATOM 3490 C CA . ASN A 1 448 ? 29.496 10.395 21.723 1.00 40.85 456 ASN A CA 1
ATOM 3491 C C . ASN A 1 448 ? 30.743 9.558 21.383 1.00 45.42 456 ASN A C 1
ATOM 3492 O O . ASN A 1 448 ? 31.815 9.854 21.909 1.00 44.66 456 ASN A O 1
ATOM 3497 N N . GLY A 1 449 ? 30.581 8.560 20.495 1.00 41.91 457 GLY A N 1
ATOM 3498 C CA . GLY A 1 449 ? 31.631 7.661 20.028 1.00 41.63 457 GLY A CA 1
ATOM 3499 C C . GLY A 1 449 ? 32.794 8.362 19.348 1.00 48.26 457 GLY A C 1
ATOM 3500 O O . GLY A 1 449 ? 33.919 7.852 19.366 1.00 48.11 457 GLY A O 1
ATOM 3501 N N . THR A 1 450 ? 32.529 9.540 18.741 1.00 46.03 458 THR A N 1
ATOM 3502 C CA . THR A 1 450 ? 33.518 10.373 18.044 1.00 46.57 458 THR A CA 1
ATOM 3503 C C . THR A 1 450 ? 33.891 11.578 18.916 1.00 51.79 458 THR A C 1
ATOM 3504 O O . THR A 1 450 ? 35.057 11.977 18.937 1.00 52.20 458 THR A O 1
ATOM 3508 N N . LEU A 1 451 ? 32.897 12.138 19.642 1.00 48.72 459 LEU A N 1
ATOM 3509 C CA . LEU A 1 451 ? 33.009 13.287 20.552 1.00 49.01 459 LEU A CA 1
ATOM 3510 C C . LEU A 1 451 ? 34.066 13.075 21.643 1.00 51.99 459 LEU A C 1
ATOM 3511 O O . LEU A 1 451 ? 34.790 14.017 21.972 1.00 52.25 459 LEU A O 1
ATOM 3516 N N . VAL A 1 452 ? 34.165 11.830 22.180 1.00 47.29 460 VAL A N 1
ATOM 3517 C CA . VAL A 1 452 ? 35.111 11.426 23.240 1.00 46.14 460 VAL A CA 1
ATOM 3518 C C . VAL A 1 452 ? 36.565 11.665 22.840 1.00 50.85 460 VAL A C 1
ATOM 3519 O O . VAL A 1 452 ? 37.410 11.797 23.727 1.00 50.54 460 VAL A O 1
ATOM 3523 N N . LYS A 1 453 ? 36.838 11.753 21.512 1.00 47.85 461 LYS A N 1
ATOM 3524 C CA . LYS A 1 453 ? 38.153 12.034 20.924 1.00 48.64 461 LYS A CA 1
ATOM 3525 C C . LYS A 1 453 ? 38.573 13.507 21.120 1.00 55.63 461 LYS A C 1
ATOM 3526 O O . LYS A 1 453 ? 39.723 13.835 20.848 1.00 57.28 461 LYS A O 1
ATOM 3532 N N . LEU A 1 454 ? 37.660 14.386 21.594 1.00 52.83 462 LEU A N 1
ATOM 3533 C CA . LEU A 1 454 ? 37.946 15.804 21.847 1.00 54.34 462 LEU A CA 1
ATOM 3534 C C . LEU A 1 454 ? 38.590 16.070 23.217 1.00 57.90 462 LEU A C 1
ATOM 3535 O O . LEU A 1 454 ? 39.154 17.146 23.407 1.00 58.54 462 LEU A O 1
ATOM 3540 N N . ILE A 1 455 ? 38.496 15.105 24.160 1.00 53.35 463 ILE A N 1
ATOM 3541 C CA . ILE A 1 455 ? 39.036 15.183 25.529 1.00 53.06 463 ILE A CA 1
ATOM 3542 C C . ILE A 1 455 ? 40.561 15.443 25.544 1.00 61.13 463 ILE A C 1
ATOM 3543 O O . ILE A 1 455 ? 41.014 16.297 26.314 1.00 62.01 463 ILE A O 1
ATOM 3548 N N . LYS A 1 456 ? 41.339 14.733 24.691 1.00 59.00 464 LYS A N 1
ATOM 3549 C CA . LYS A 1 456 ? 42.792 14.927 24.600 1.00 60.21 464 LYS A CA 1
ATOM 3550 C C . LYS A 1 456 ? 43.157 16.310 24.000 1.00 65.14 464 LYS A C 1
ATOM 3551 O O . LYS A 1 456 ? 43.841 17.060 24.706 1.00 66.15 464 LYS A O 1
ATOM 3557 N N . PRO A 1 457 ? 42.691 16.725 22.783 1.00 60.84 465 PRO A N 1
ATOM 3558 C CA . PRO A 1 457 ? 43.080 18.055 22.276 1.00 62.11 465 PRO A CA 1
ATOM 3559 C C . PRO A 1 457 ? 42.525 19.254 23.044 1.00 66.97 465 PRO A C 1
ATOM 3560 O O . PRO A 1 457 ? 43.238 20.253 23.154 1.00 69.52 465 PRO A O 1
ATOM 3564 N N . LEU A 1 458 ? 41.277 19.177 23.566 1.00 60.72 466 LEU A N 1
ATOM 3565 C CA . LEU A 1 458 ? 40.682 20.304 24.297 1.00 60.07 466 LEU A CA 1
ATOM 3566 C C . LEU A 1 458 ? 41.098 20.386 25.764 1.00 61.22 466 LEU A C 1
ATOM 3567 O O . LEU A 1 458 ? 41.174 21.483 26.319 1.00 60.75 466 LEU A O 1
ATOM 3572 N N . GLY A 1 459 ? 41.334 19.234 26.378 1.00 56.00 467 GLY A N 1
ATOM 3573 C CA . GLY A 1 459 ? 41.624 19.133 27.801 1.00 55.19 467 GLY A CA 1
ATOM 3574 C C . GLY A 1 459 ? 40.316 18.759 28.469 1.00 57.73 467 GLY A C 1
ATOM 3575 O O . GLY A 1 459 ? 39.274 19.344 28.143 1.00 58.14 467 GLY A O 1
ATOM 3576 N N . GLN A 1 460 ? 40.347 17.755 29.370 1.00 51.61 468 GLN A N 1
ATOM 3577 C CA . GLN A 1 460 ? 39.174 17.207 30.059 1.00 48.99 468 GLN A CA 1
ATOM 3578 C C . GLN A 1 460 ? 38.253 18.278 30.686 1.00 54.06 468 GLN A C 1
ATOM 3579 O O . GLN A 1 460 ? 37.035 18.198 30.501 1.00 53.55 468 GLN A O 1
ATOM 3585 N N . THR A 1 461 ? 38.823 19.276 31.387 1.00 51.18 469 THR A N 1
ATOM 3586 C CA . THR A 1 461 ? 38.059 20.364 32.021 1.00 51.25 469 THR A CA 1
ATOM 3587 C C . THR A 1 461 ? 37.414 21.307 31.007 1.00 55.13 469 THR A C 1
ATOM 3588 O O . THR A 1 461 ? 36.262 21.707 31.196 1.00 54.16 469 THR A O 1
ATOM 3592 N N . ASN A 1 462 ? 38.155 21.673 29.941 1.00 52.83 470 ASN A N 1
ATOM 3593 C CA . ASN A 1 462 ? 37.649 22.546 28.880 1.00 53.22 470 ASN A CA 1
ATOM 3594 C C . ASN A 1 462 ? 36.560 21.828 28.105 1.00 56.60 470 ASN A C 1
ATOM 3595 O O . ASN A 1 462 ? 35.615 22.480 27.664 1.00 57.36 470 ASN A O 1
ATOM 3600 N N . TYR A 1 463 ? 36.674 20.480 27.974 1.00 51.26 471 TYR A N 1
ATOM 3601 C CA . TYR A 1 463 ? 35.691 19.612 27.315 1.00 49.58 471 TYR A CA 1
ATOM 3602 C C . TYR A 1 463 ? 34.322 19.675 28.049 1.00 50.87 471 TYR A C 1
ATOM 3603 O O . TYR A 1 463 ? 33.304 19.843 27.389 1.00 50.78 471 TYR A O 1
ATOM 3612 N N . PHE A 1 464 ? 34.310 19.569 29.393 1.00 45.49 472 PHE A N 1
ATOM 3613 C CA . PHE A 1 464 ? 33.092 19.658 30.204 1.00 44.45 472 PHE A CA 1
ATOM 3614 C C . PHE A 1 464 ? 32.441 21.041 30.079 1.00 51.00 472 PHE A C 1
ATOM 3615 O O . PHE A 1 464 ? 31.215 21.120 29.966 1.00 50.63 472 PHE A O 1
ATOM 3623 N N . ILE A 1 465 ? 33.258 22.122 30.075 1.00 49.05 473 ILE A N 1
ATOM 3624 C CA . ILE A 1 465 ? 32.766 23.495 29.948 1.00 50.09 473 ILE A CA 1
ATOM 3625 C C . ILE A 1 465 ? 32.208 23.737 28.535 1.00 54.20 473 ILE A C 1
ATOM 3626 O O . ILE A 1 465 ? 31.101 24.261 28.416 1.00 53.58 473 ILE A O 1
ATOM 3631 N N . PHE A 1 466 ? 32.944 23.320 27.481 1.00 51.81 474 PHE A N 1
ATOM 3632 C CA . PHE A 1 466 ? 32.533 23.471 26.075 1.00 52.51 474 PHE A CA 1
ATOM 3633 C C . PHE A 1 466 ? 31.211 22.744 25.767 1.00 55.72 474 PHE A C 1
ATOM 3634 O O . PHE A 1 466 ? 30.313 23.347 25.179 1.00 55.60 474 PHE A O 1
ATOM 3642 N N . LEU A 1 467 ? 31.089 21.471 26.206 1.00 51.23 475 LEU A N 1
ATOM 3643 C CA . LEU A 1 467 ? 29.903 20.628 26.028 1.00 49.72 475 LEU A CA 1
ATOM 3644 C C . LEU A 1 467 ? 28.722 21.137 26.848 1.00 53.22 475 LEU A C 1
ATOM 3645 O O . LEU A 1 467 ? 27.596 21.131 26.346 1.00 52.56 475 LEU A O 1
ATOM 3650 N N . GLY A 1 468 ? 29.000 21.582 28.080 1.00 49.78 476 GLY A N 1
ATOM 3651 C CA . GLY A 1 468 ? 28.015 22.151 28.994 1.00 49.53 476 GLY A CA 1
ATOM 3652 C C . GLY A 1 468 ? 27.374 23.416 28.446 1.00 55.40 476 GLY A C 1
ATOM 3653 O O . GLY A 1 468 ? 26.144 23.524 28.450 1.00 55.54 476 GLY A O 1
ATOM 3654 N N . THR A 1 469 ? 28.207 24.362 27.933 1.00 52.77 477 THR A N 1
ATOM 3655 C CA . THR A 1 469 ? 27.811 25.650 27.334 1.00 53.97 477 THR A CA 1
ATOM 3656 C C . THR A 1 469 ? 27.006 25.458 26.028 1.00 58.87 477 THR A C 1
ATOM 3657 O O . THR A 1 469 ? 25.959 26.101 25.863 1.00 59.01 477 THR A O 1
ATOM 3661 N N . VAL A 1 470 ? 27.514 24.601 25.094 1.00 54.52 478 VAL A N 1
ATOM 3662 C CA . VAL A 1 470 ? 26.858 24.291 23.815 1.00 53.85 478 VAL A CA 1
ATOM 3663 C C . VAL A 1 470 ? 25.413 23.808 24.098 1.00 57.44 478 VAL A C 1
ATOM 3664 O O . VAL A 1 470 ? 24.473 24.325 23.499 1.00 58.93 478 VAL A O 1
ATOM 3668 N N . ALA A 1 471 ? 25.240 22.896 25.074 1.00 51.42 479 ALA A N 1
ATOM 3669 C CA . ALA A 1 471 ? 23.936 22.383 25.505 1.00 49.33 479 ALA A CA 1
ATOM 3670 C C . ALA A 1 471 ? 23.008 23.520 25.956 1.00 52.47 479 ALA A C 1
ATOM 3671 O O . ALA A 1 471 ? 21.879 23.590 25.480 1.00 51.54 479 ALA A O 1
ATOM 3673 N N . ILE A 1 472 ? 23.510 24.430 26.831 1.00 49.27 480 ILE A N 1
ATOM 3674 C CA . ILE A 1 472 ? 22.782 25.580 27.392 1.00 49.55 480 ILE A CA 1
ATOM 3675 C C . ILE A 1 472 ? 22.413 26.635 26.312 1.00 55.93 480 ILE A C 1
ATOM 3676 O O . ILE A 1 472 ? 21.268 27.084 26.305 1.00 56.32 480 ILE A O 1
ATOM 3681 N N . VAL A 1 473 ? 23.340 27.003 25.399 1.00 53.91 481 VAL A N 1
ATOM 3682 C CA . VAL A 1 473 ? 23.053 28.009 24.364 1.00 55.81 481 VAL A CA 1
ATOM 3683 C C . VAL A 1 473 ? 21.958 27.524 23.386 1.00 60.07 481 VAL A C 1
ATOM 3684 O O . VAL A 1 473 ? 21.007 28.276 23.160 1.00 60.45 481 VAL A O 1
ATOM 3688 N N . ILE A 1 474 ? 22.053 26.268 22.863 1.00 55.55 482 ILE A N 1
ATOM 3689 C CA . ILE A 1 474 ? 21.056 25.688 21.937 1.00 54.58 482 ILE A CA 1
ATOM 3690 C C . ILE A 1 474 ? 19.681 25.599 22.621 1.00 59.04 482 ILE A C 1
ATOM 3691 O O . ILE A 1 474 ? 18.652 25.885 21.992 1.00 60.02 482 ILE A O 1
ATOM 3696 N N . THR A 1 475 ? 19.677 25.240 23.915 1.00 54.40 483 THR A N 1
ATOM 3697 C CA . THR A 1 475 ? 18.456 25.163 24.711 1.00 53.78 483 THR A CA 1
ATOM 3698 C C . THR A 1 475 ? 17.837 26.545 24.879 1.00 58.50 483 THR A C 1
ATOM 3699 O O . THR A 1 475 ? 16.633 26.669 24.693 1.00 58.26 483 THR A O 1
ATOM 3703 N N . LEU A 1 476 ? 18.649 27.577 25.188 1.00 55.97 484 LEU A N 1
ATOM 3704 C CA . LEU A 1 476 ? 18.145 28.944 25.332 1.00 57.80 484 LEU A CA 1
ATOM 3705 C C . LEU A 1 476 ? 17.591 29.505 24.013 1.00 64.81 484 LEU A C 1
ATOM 3706 O O . LEU A 1 476 ? 16.602 30.244 24.044 1.00 66.14 484 LEU A O 1
ATOM 3711 N N . ILE A 1 477 ? 18.196 29.119 22.860 1.00 61.63 485 ILE A N 1
ATOM 3712 C CA . ILE A 1 477 ? 17.753 29.547 21.525 1.00 62.48 485 ILE A CA 1
ATOM 3713 C C . ILE A 1 477 ? 16.396 28.888 21.182 1.00 67.72 485 ILE A C 1
ATOM 3714 O O . ILE A 1 477 ? 15.500 29.580 20.702 1.00 68.68 485 ILE A O 1
ATOM 3719 N N . ILE A 1 478 ? 16.233 27.581 21.480 1.00 63.39 486 ILE A N 1
ATOM 3720 C CA . ILE A 1 478 ? 14.987 26.840 21.239 1.00 62.79 486 ILE A CA 1
ATOM 3721 C C . ILE A 1 478 ? 13.871 27.297 22.206 1.00 70.27 486 ILE A C 1
ATOM 3722 O O . ILE A 1 478 ? 12.742 27.517 21.755 1.00 71.20 486 ILE A O 1
ATOM 3727 N N . LEU A 1 479 ? 14.196 27.452 23.519 1.00 68.15 487 LEU A N 1
ATOM 3728 C CA . LEU A 1 479 ? 13.287 27.856 24.607 1.00 68.94 487 LEU A CA 1
ATOM 3729 C C . LEU A 1 479 ? 12.424 29.081 24.288 1.00 78.90 487 LEU A C 1
ATOM 3730 O O . LEU A 1 479 ? 11.250 29.091 24.659 1.00 79.11 487 LEU A O 1
ATOM 3735 N N . VAL A 1 480 ? 12.981 30.092 23.588 1.00 79.48 488 VAL A N 1
ATOM 3736 C CA . VAL A 1 480 ? 12.226 31.308 23.236 1.00 82.30 488 VAL A CA 1
ATOM 3737 C C . VAL A 1 480 ? 11.104 31.024 22.186 1.00 89.27 488 VAL A C 1
ATOM 3738 O O . VAL A 1 480 ? 10.183 31.837 22.050 1.00 90.99 488 VAL A O 1
ATOM 3742 N N . PHE A 1 481 ? 11.176 29.865 21.482 1.00 85.36 489 PHE A N 1
ATOM 3743 C CA . PHE A 1 481 ? 10.197 29.437 20.471 1.00 85.71 489 PHE A CA 1
ATOM 3744 C C . PHE A 1 481 ? 9.199 28.399 21.008 1.00 88.97 489 PHE A C 1
ATOM 3745 O O . PHE A 1 481 ? 8.347 27.924 20.250 1.00 88.12 489 PHE A O 1
ATOM 3753 N N . SER A 1 482 ? 9.287 28.086 22.329 1.00 85.69 490 SER A N 1
ATOM 3754 C CA . SER A 1 482 ? 8.440 27.134 23.068 1.00 84.65 490 SER A CA 1
ATOM 3755 C C . SER A 1 482 ? 6.911 27.331 22.889 1.00 90.22 490 SER A C 1
ATOM 3756 O O . SER A 1 482 ? 6.241 26.302 22.740 1.00 88.86 490 SER A O 1
ATOM 3759 N N . PRO A 1 483 ? 6.317 28.569 22.896 1.00 88.96 491 PRO A N 1
ATOM 3760 C CA . PRO A 1 483 ? 4.857 28.672 22.696 1.00 89.66 491 PRO A CA 1
ATOM 3761 C C . PRO A 1 483 ? 4.388 28.195 21.313 1.00 93.83 491 PRO A C 1
ATOM 3762 O O . PRO A 1 483 ? 3.304 27.611 21.213 1.00 93.67 491 PRO A O 1
ATOM 3766 N N . LYS A 1 484 ? 5.209 28.413 20.259 1.00 90.19 492 LYS A N 1
ATOM 3767 C CA . LYS A 1 484 ? 4.891 28.005 18.885 1.00 90.21 492 LYS A CA 1
ATOM 3768 C C . LYS A 1 484 ? 5.025 26.499 18.663 1.00 92.12 492 LYS A C 1
ATOM 3769 O O . LYS A 1 484 ? 4.300 25.942 17.835 1.00 91.60 492 LYS A O 1
ATOM 3775 N N . ILE A 1 485 ? 5.948 25.847 19.402 1.00 87.39 493 ILE A N 1
ATOM 3776 C CA . ILE A 1 485 ? 6.230 24.405 19.335 1.00 85.62 493 ILE A CA 1
ATOM 3777 C C . ILE A 1 485 ? 5.007 23.566 19.765 1.00 88.57 493 ILE A C 1
ATOM 3778 O O . ILE A 1 485 ? 4.702 22.564 19.117 1.00 87.43 493 ILE A O 1
ATOM 3783 N N . THR A 1 486 ? 4.303 23.989 20.831 1.00 85.63 494 THR A N 1
ATOM 3784 C CA . THR A 1 486 ? 3.131 23.279 21.357 1.00 85.32 494 THR A CA 1
ATOM 3785 C C . THR A 1 486 ? 1.955 23.345 20.367 1.00 90.45 494 THR A C 1
ATOM 3786 O O . THR A 1 486 ? 1.366 24.415 20.157 1.00 91.56 494 THR A O 1
ATOM 3790 N N . LYS A 1 487 ? 1.671 22.195 19.711 1.00 86.14 495 LYS A N 1
ATOM 3791 C CA . LYS A 1 487 ? 0.623 22.050 18.691 1.00 101.68 495 LYS A CA 1
ATOM 3792 C C . LYS A 1 487 ? -0.333 20.886 18.994 1.00 120.08 495 LYS A C 1
ATOM 3793 O O . LYS A 1 487 ? 0.050 19.715 18.938 1.00 76.89 495 LYS A O 1
#

Radius of gyration: 22.43 Å; Cα contacts (8 Å, |Δi|>4): 750; chains: 1; bounding box: 59×53×62 Å

B-factor: mean 57.99, std 21.52, range [14.71, 167.74]